Protein AF-0000000076750153 (afdb_homodimer)

pLDDT: mean 94.24, std 6.2, range [64.19, 98.88]

Secondary structure (DSSP, 8-state):
-HHHHHHHHHHHHHHHHHHHHHHHHHH-TTT--HHHHHHHHT--HHHHHHH-SSHHHHHHGGGGGGTTHHHHHHTT-SSHHHHHHHHHHHHHHTT-GGGT----HHHHHHHHHHHH-GGGHHHHHHHHHHHHHHHHHHHHHSTT---HHHHHHHHHHHHHHHHHHHHHHHHHHHTT--HHHHHHHHHHHHHHHHHTT-/-HHHHHHHHHHHHHHHHHHHHHHHHHH-TTT--HHHHHHHHT--HHHHHHH-SSHHHHHHGGGGGGTTHHHHHHTT-SSHHHHHHHHHHHHHHTT-GGGT----HHHHHHHHHHHH-GGGHHHHHHHHHHHHHHHHHHHHHSTT---HHHHHHHHHHHHHHHHHHHHHHHHHHHTT--HHHHHHHHHHHHHHHHHTT-

Organism: NCBI:txid927661

Solvent-accessible surface area (backbone atoms only — not comparable to full-atom values): 20744 Å² total; per-residue (Å²): 109,72,63,55,57,50,47,51,50,50,51,51,50,50,48,42,25,51,46,36,42,53,48,28,72,73,64,33,62,86,74,51,49,68,64,56,38,17,58,74,54,72,47,52,61,69,56,46,42,71,76,30,84,44,80,58,45,37,57,54,51,77,53,47,85,57,60,46,38,69,20,60,56,25,51,86,33,90,45,40,68,60,42,49,46,51,52,52,49,52,29,48,74,68,36,31,62,86,45,22,35,33,72,52,67,69,56,45,52,48,47,48,51,62,76,67,36,69,85,40,36,25,60,51,48,51,51,52,52,50,33,29,52,44,24,14,52,31,41,45,71,19,79,87,47,79,38,68,67,52,18,41,42,49,24,38,32,51,53,36,46,50,52,49,48,13,53,50,37,35,50,46,40,75,72,64,47,49,42,77,74,39,41,66,59,53,49,51,48,48,52,51,57,53,52,58,73,103,110,72,62,54,56,52,48,51,50,50,49,49,51,48,47,44,24,52,48,34,43,52,47,27,72,72,63,32,62,87,72,52,48,68,62,57,37,17,60,76,53,71,46,51,61,70,56,45,41,72,75,30,84,43,77,58,44,36,57,52,52,78,53,46,83,56,60,46,40,69,20,60,57,23,50,87,32,90,45,39,68,59,42,48,46,51,51,51,50,51,30,48,75,69,36,33,64,86,45,22,35,33,72,51,64,69,56,46,52,49,48,47,52,63,76,66,37,69,86,38,37,24,60,50,48,52,52,51,52,51,32,29,52,44,24,15,54,32,42,44,72,19,80,87,48,80,38,69,66,53,19,42,43,49,25,37,33,50,53,37,44,51,51,51,48,14,53,50,37,34,50,45,39,74,72,67,46,48,44,76,76,39,43,67,58,52,48,51,49,48,54,52,57,53,52,56,74,103

Sequence (396 aa):
MAGLRERKRQRTHDTISATAIGLFLERGFDAVSVADVADAADVSKPTLFRYFPTKEDLVLHRIGDHMGEAARVVRGSADPIGALHRHFVDGLTRRDPVTGLNDVPEVLAYHRLVFETPALAARRAAFTDEDERALAAALVAAPGNAGELAAELRAAQVLAVQRVLARDNWRQLIDGRSADDLYPDAVAAADYAFGTLRMAGLRERKRQRTHDTISATAIGLFLERGFDAVSVADVADAADVSKPTLFRYFPTKEDLVLHRIGDHMGEAARVVRGSADPIGALHRHFVDGLTRRDPVTGLNDVPEVLAYHRLVFETPALAARRAAFTDEDERALAAALVAAPGNAGELAAELRAAQVLAVQRVLARDNWRQLIDGRSADDLYPDAVAAADYAFGTLR

Structure (mmCIF, N/CA/C/O backbone):
data_AF-0000000076750153-model_v1
#
loop_
_entity.id
_entity.type
_entity.pdbx_description
1 polymer 'Transcriptional regulator'
#
loop_
_atom_site.group_PDB
_atom_site.id
_atom_site.type_symbol
_atom_site.label_atom_id
_atom_site.label_alt_id
_atom_site.label_comp_id
_atom_site.label_asym_id
_atom_site.label_entity_id
_atom_site.label_seq_id
_atom_site.pdbx_PDB_ins_code
_atom_site.Cartn_x
_atom_site.Cartn_y
_atom_site.Cartn_z
_atom_site.occupancy
_atom_site.B_iso_or_equiv
_atom_site.auth_seq_id
_atom_site.auth_comp_id
_atom_site.auth_asym_id
_atom_site.auth_atom_id
_atom_site.pdbx_PDB_model_num
ATOM 1 N N . MET A 1 1 ? 8.734 -5.781 -40.125 1 64.19 1 MET A N 1
ATOM 2 C CA . MET A 1 1 ? 10.078 -5.586 -39.594 1 64.19 1 MET A CA 1
ATOM 3 C C . MET A 1 1 ? 10.031 -5.039 -38.188 1 64.19 1 MET A C 1
ATOM 5 O O . MET A 1 1 ? 10.727 -5.539 -37.281 1 64.19 1 MET A O 1
ATOM 9 N N . ALA A 1 2 ? 9.172 -4.074 -37.844 1 67.31 2 ALA A N 1
ATOM 10 C CA . ALA A 1 2 ? 8.945 -3.484 -36.531 1 67.31 2 ALA A CA 1
ATOM 11 C C . ALA A 1 2 ? 8.445 -4.527 -35.531 1 67.31 2 ALA A C 1
ATOM 13 O O . ALA A 1 2 ? 8.906 -4.578 -34.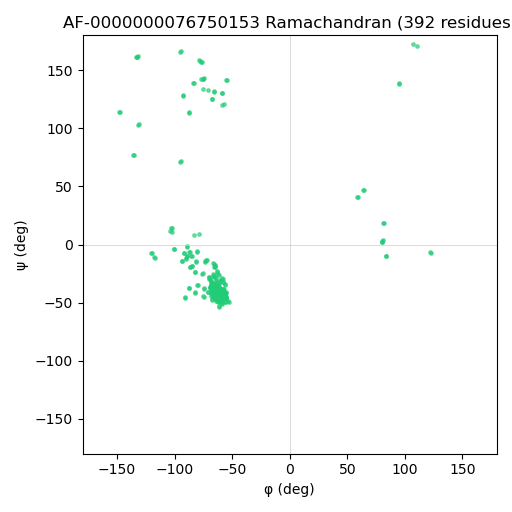406 1 67.31 2 ALA A O 1
ATOM 14 N N . GLY A 1 3 ? 7.898 -5.402 -36.156 1 83.69 3 GLY A N 1
ATOM 15 C CA . GLY A 1 3 ? 7.277 -6.445 -35.344 1 83.69 3 GLY A CA 1
ATOM 16 C C . GLY A 1 3 ? 8.273 -7.473 -34.844 1 83.69 3 GLY A C 1
ATOM 17 O O . GLY A 1 3 ? 8.18 -7.914 -33.688 1 83.69 3 GLY A O 1
ATOM 18 N N . LEU A 1 4 ? 9.227 -7.707 -35.688 1 87.31 4 LEU A N 1
ATOM 19 C CA . LEU A 1 4 ? 10.234 -8.695 -35.312 1 87.31 4 LEU A CA 1
ATOM 20 C C . LEU A 1 4 ? 11.188 -8.141 -34.25 1 87.31 4 LEU A C 1
ATOM 22 O O . LEU A 1 4 ? 11.523 -8.82 -33.281 1 87.31 4 LEU A O 1
ATOM 26 N N . ARG A 1 5 ? 11.688 -6.84 -34.438 1 85.38 5 ARG A N 1
ATOM 27 C CA . ARG A 1 5 ? 12.594 -6.207 -33.5 1 85.38 5 ARG A CA 1
ATOM 28 C C . ARG A 1 5 ? 11.961 -6.133 -32.125 1 85.38 5 ARG A C 1
ATOM 30 O O . ARG A 1 5 ? 12.625 -6.367 -31.109 1 85.38 5 ARG A O 1
ATOM 37 N N . GLU A 1 6 ? 10.688 -5.785 -32.125 1 87.69 6 GLU A N 1
ATOM 38 C CA . GLU A 1 6 ? 9.953 -5.691 -30.875 1 87.69 6 GLU A CA 1
ATOM 39 C C . GLU A 1 6 ? 9.836 -7.059 -30.203 1 87.69 6 GLU A C 1
ATOM 41 O O . GLU A 1 6 ? 9.984 -7.168 -28.984 1 87.69 6 GLU A O 1
ATOM 46 N N . ARG A 1 7 ? 9.664 -7.984 -30.969 1 88.94 7 ARG A N 1
ATOM 47 C CA . ARG A 1 7 ? 9.555 -9.344 -30.438 1 88.94 7 ARG A CA 1
ATOM 48 C C . ARG A 1 7 ? 10.891 -9.812 -29.875 1 88.94 7 ARG A C 1
ATOM 50 O O . ARG A 1 7 ? 10.93 -10.461 -28.828 1 88.94 7 ARG A O 1
ATOM 57 N N . LYS A 1 8 ? 11.883 -9.555 -30.578 1 90.25 8 LYS A N 1
ATOM 58 C CA . LYS A 1 8 ? 13.211 -9.922 -30.109 1 90.25 8 LYS A CA 1
ATOM 59 C C . LYS A 1 8 ? 13.555 -9.195 -28.812 1 90.25 8 LYS A C 1
ATOM 61 O O . LYS A 1 8 ? 14.133 -9.781 -27.906 1 90.25 8 LYS A O 1
ATOM 66 N N . ARG A 1 9 ? 13.188 -7.938 -28.766 1 90.44 9 ARG A N 1
ATOM 67 C CA . ARG A 1 9 ? 13.422 -7.148 -27.562 1 90.44 9 ARG A CA 1
ATOM 68 C C . ARG A 1 9 ? 12.664 -7.723 -26.375 1 90.44 9 ARG A C 1
ATOM 70 O O . ARG A 1 9 ? 13.211 -7.836 -25.266 1 90.44 9 ARG A O 1
ATOM 77 N N . GLN A 1 10 ? 11.5 -8.07 -26.656 1 90.81 10 GLN A N 1
ATOM 78 C CA . GLN A 1 10 ? 10.672 -8.648 -25.594 1 90.81 10 GLN A CA 1
ATOM 79 C C . GLN A 1 10 ? 11.25 -9.984 -25.125 1 90.81 10 GLN A C 1
ATOM 81 O O . GLN A 1 10 ? 11.25 -10.266 -23.922 1 90.81 10 GLN A O 1
ATOM 86 N N . ARG A 1 11 ? 11.703 -10.727 -26.016 1 92.31 11 ARG A N 1
ATOM 87 C CA . ARG A 1 11 ? 12.289 -12.008 -25.656 1 92.31 11 ARG A CA 1
ATOM 88 C C . ARG A 1 11 ? 13.539 -11.82 -24.797 1 92.31 11 ARG A C 1
ATOM 90 O O . ARG A 1 11 ? 13.742 -12.539 -23.828 1 92.31 11 ARG A O 1
ATOM 97 N N . THR A 1 12 ? 14.32 -10.891 -25.219 1 93.44 12 THR A N 1
ATOM 98 C CA . THR A 1 12 ? 15.516 -10.594 -24.438 1 93.44 12 THR A CA 1
ATOM 99 C C . THR A 1 12 ? 15.141 -10.117 -23.031 1 93.44 12 THR A C 1
ATOM 101 O O . THR A 1 12 ? 15.734 -10.555 -22.047 1 93.44 12 THR A O 1
ATOM 104 N N . HIS A 1 13 ? 14.188 -9.281 -22.984 1 95.06 13 HIS A N 1
ATOM 105 C CA . HIS A 1 13 ? 13.68 -8.781 -21.703 1 95.06 13 HIS A CA 1
ATOM 106 C C . HIS A 1 13 ? 13.25 -9.93 -20.797 1 95.06 13 HIS A C 1
ATOM 108 O O . HIS A 1 13 ? 13.664 -10 -19.641 1 95.06 13 HIS A O 1
ATOM 114 N N . ASP A 1 14 ? 12.555 -10.797 -21.344 1 94.56 14 ASP A N 1
ATOM 115 C CA . ASP A 1 14 ? 12.023 -11.922 -20.578 1 94.56 14 ASP A CA 1
ATOM 116 C C . ASP A 1 14 ? 13.141 -12.859 -20.141 1 94.56 14 ASP A C 1
ATOM 118 O O . ASP A 1 14 ? 13.117 -13.367 -19.016 1 94.56 14 ASP A O 1
ATOM 122 N N . THR A 1 15 ? 14.008 -13.055 -21.016 1 95.56 15 THR A N 1
ATOM 123 C CA . THR A 1 15 ? 15.109 -13.961 -20.703 1 95.56 15 THR A CA 1
ATOM 124 C C . THR A 1 15 ? 15.969 -13.406 -19.578 1 95.56 15 THR A C 1
ATOM 126 O O . THR A 1 15 ? 16.344 -14.141 -18.656 1 95.56 15 THR A O 1
ATOM 129 N N . ILE A 1 16 ? 16.25 -12.148 -19.625 1 97.19 16 ILE A N 1
ATOM 130 C CA . ILE A 1 16 ? 17.047 -11.516 -18.578 1 97.19 16 ILE A CA 1
ATOM 131 C C . ILE A 1 16 ? 16.312 -11.609 -17.25 1 97.19 16 ILE A C 1
ATOM 133 O O . ILE A 1 16 ? 16.906 -12.008 -16.234 1 97.19 16 ILE A O 1
ATOM 137 N N . SER A 1 17 ? 15.086 -11.289 -17.266 1 97.38 17 SER A N 1
ATOM 138 C CA . SER A 1 17 ? 14.273 -11.336 -16.062 1 97.38 17 SER A CA 1
ATOM 139 C C . SER A 1 17 ? 14.203 -12.75 -15.492 1 97.38 17 SER A C 1
ATOM 141 O O . SER A 1 17 ? 14.406 -12.953 -14.297 1 97.38 17 SER A O 1
ATOM 143 N N . ALA A 1 18 ? 13.977 -13.695 -16.359 1 96.69 18 ALA A N 1
ATOM 144 C CA . ALA A 1 18 ? 13.883 -15.086 -15.914 1 96.69 18 ALA A CA 1
ATOM 145 C C . ALA A 1 18 ? 15.195 -15.555 -15.297 1 96.69 18 ALA A C 1
ATOM 147 O O . ALA A 1 18 ? 15.203 -16.25 -14.273 1 96.69 18 ALA A O 1
ATOM 148 N N . THR A 1 19 ? 16.234 -15.203 -15.922 1 97.94 19 THR A N 1
ATOM 149 C CA . THR A 1 19 ? 17.547 -15.539 -15.406 1 97.94 19 THR A CA 1
ATOM 150 C C . THR A 1 19 ? 17.781 -14.922 -14.031 1 97.94 19 THR A C 1
ATOM 152 O O . THR A 1 19 ? 18.219 -15.594 -13.109 1 97.94 19 THR A O 1
ATOM 155 N N . ALA A 1 20 ? 17.469 -13.68 -13.922 1 98.31 20 ALA A N 1
ATOM 156 C CA . ALA A 1 20 ? 17.625 -12.961 -12.656 1 98.31 20 ALA A CA 1
ATOM 157 C C . ALA A 1 20 ? 16.797 -13.617 -11.555 1 98.31 20 ALA A C 1
ATOM 159 O O . ALA A 1 20 ? 17.297 -13.883 -10.461 1 98.31 20 ALA A O 1
ATOM 160 N N . ILE A 1 21 ? 15.57 -13.883 -11.82 1 97.75 21 ILE A N 1
ATOM 161 C CA . ILE A 1 21 ? 14.656 -14.469 -10.844 1 97.75 21 ILE A CA 1
ATOM 162 C C . ILE A 1 21 ? 15.18 -15.828 -10.391 1 97.75 21 ILE A C 1
ATOM 164 O O . ILE A 1 21 ? 15.148 -16.156 -9.203 1 97.75 21 ILE A O 1
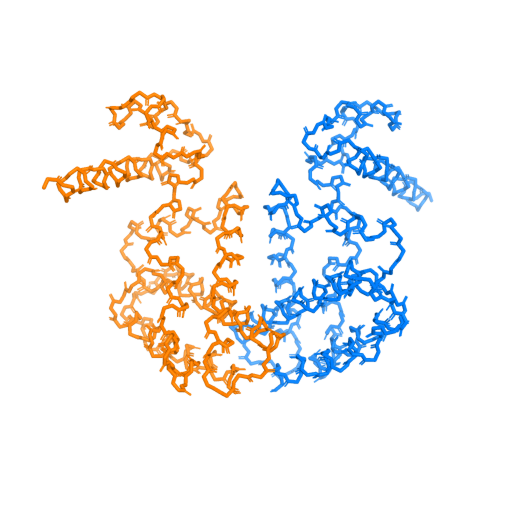ATOM 168 N N . GLY A 1 22 ? 15.672 -16.562 -11.344 1 98 22 GLY A N 1
ATOM 169 C CA . GLY A 1 22 ? 16.297 -17.828 -10.977 1 98 22 GLY A CA 1
ATOM 170 C C . GLY A 1 22 ? 17.422 -17.672 -9.977 1 98 22 GLY A C 1
ATOM 171 O O . GLY A 1 22 ? 17.5 -18.391 -8.984 1 98 22 GLY A O 1
ATOM 172 N N . LEU A 1 23 ? 18.297 -16.734 -10.18 1 98.31 23 LEU A N 1
ATOM 173 C CA . LEU A 1 23 ? 19.406 -16.453 -9.281 1 98.31 23 LEU A CA 1
ATOM 174 C C . LEU A 1 23 ? 18.906 -15.977 -7.926 1 98.31 23 LEU A C 1
ATOM 176 O O . LEU A 1 23 ? 19.406 -16.422 -6.887 1 98.31 23 LEU A O 1
ATOM 180 N N . PHE A 1 24 ? 17.938 -15.094 -7.957 1 98.12 24 PHE A N 1
ATOM 181 C CA . PHE A 1 24 ? 17.375 -14.562 -6.719 1 98.12 24 PHE A CA 1
ATOM 182 C C . PHE A 1 24 ? 16.75 -15.68 -5.887 1 98.12 24 PHE A C 1
ATOM 184 O O . PHE A 1 24 ? 16.875 -15.688 -4.66 1 98.12 24 PHE A O 1
ATOM 191 N N . LEU A 1 25 ? 16.094 -16.547 -6.547 1 97.44 25 LEU A N 1
ATOM 192 C CA . LEU A 1 25 ? 15.445 -17.656 -5.84 1 97.44 25 LEU A CA 1
ATOM 193 C C . LEU A 1 25 ? 16.484 -18.609 -5.254 1 97.44 25 LEU A C 1
ATOM 195 O O . LEU A 1 25 ? 16.281 -19.156 -4.172 1 97.44 25 LEU A O 1
ATOM 199 N N . GLU A 1 26 ? 17.578 -18.719 -5.914 1 97 26 GLU A N 1
ATOM 200 C CA . GLU A 1 26 ? 18.625 -19.656 -5.504 1 97 26 GLU A CA 1
ATOM 201 C C . GLU A 1 26 ? 19.484 -19.062 -4.398 1 97 26 GLU A C 1
ATOM 203 O O . GLU A 1 26 ? 19.781 -19.734 -3.404 1 97 26 GLU A O 1
ATOM 208 N N . ARG A 1 27 ? 19.812 -17.797 -4.535 1 97.44 27 ARG A N 1
ATOM 209 C CA . ARG A 1 27 ? 20.875 -17.25 -3.689 1 97.44 27 ARG A CA 1
ATOM 210 C C . ARG A 1 27 ? 20.344 -16.156 -2.783 1 97.44 27 ARG A C 1
ATOM 212 O O . ARG A 1 27 ? 21.016 -15.734 -1.837 1 97.44 27 ARG A O 1
ATOM 219 N N . GLY A 1 28 ? 19.156 -15.75 -3.064 1 96.81 28 GLY A N 1
ATOM 220 C CA . GLY A 1 28 ? 18.609 -14.617 -2.334 1 96.81 28 GLY A CA 1
ATOM 221 C C . GLY A 1 28 ? 18.812 -13.297 -3.051 1 96.81 28 GLY A C 1
ATOM 222 O O . GLY A 1 28 ? 19.859 -13.07 -3.668 1 96.81 28 GLY A O 1
ATOM 223 N N . PHE A 1 29 ? 17.891 -12.461 -3.061 1 97.38 29 PHE A N 1
ATOM 224 C CA . PHE A 1 29 ? 17.875 -11.195 -3.775 1 97.38 29 PHE A CA 1
ATOM 225 C C . PHE A 1 29 ? 19.078 -10.336 -3.389 1 97.38 29 PHE A C 1
ATOM 227 O O . PHE A 1 29 ? 19.781 -9.82 -4.258 1 97.38 29 PHE A O 1
ATOM 234 N N . ASP A 1 30 ? 19.328 -10.25 -2.084 1 95.31 30 ASP A N 1
ATOM 235 C CA . ASP A 1 30 ? 20.375 -9.359 -1.584 1 95.31 30 ASP A CA 1
ATOM 236 C C . ASP A 1 30 ? 21.766 -9.883 -1.946 1 95.31 30 ASP A C 1
ATOM 238 O O . ASP A 1 30 ? 22.703 -9.102 -2.152 1 95.31 30 ASP A O 1
ATOM 242 N N . ALA A 1 31 ? 21.906 -11.102 -2.092 1 96.94 31 ALA A N 1
ATOM 243 C CA . ALA A 1 31 ? 23.203 -11.727 -2.328 1 96.94 31 ALA A CA 1
ATOM 244 C C . ALA A 1 31 ? 23.594 -11.656 -3.801 1 96.94 31 ALA A C 1
ATOM 246 O O . ALA A 1 31 ? 24.766 -11.805 -4.152 1 96.94 31 ALA A O 1
ATOM 247 N N . VAL A 1 32 ? 22.641 -11.531 -4.633 1 98.12 32 VAL A N 1
ATOM 248 C CA . VAL A 1 32 ? 22.875 -11.523 -6.07 1 98.12 32 VAL A CA 1
ATOM 249 C C . VAL A 1 32 ? 23.047 -10.086 -6.559 1 98.12 32 VAL A C 1
ATOM 251 O O . VAL A 1 32 ? 22.234 -9.219 -6.258 1 98.12 32 VAL A O 1
ATOM 254 N N . SER A 1 33 ? 24.109 -9.812 -7.266 1 97.5 33 SER A N 1
ATOM 255 C CA . SER A 1 33 ? 24.344 -8.484 -7.812 1 97.5 33 SER A CA 1
ATOM 256 C C . SER A 1 33 ? 23.844 -8.383 -9.25 1 97.5 33 SER A C 1
ATOM 258 O O . SER A 1 33 ? 23.562 -9.398 -9.883 1 97.5 33 SER A O 1
ATOM 260 N N . VAL A 1 34 ? 23.766 -7.133 -9.719 1 97.12 34 VAL A N 1
ATOM 261 C CA . VAL A 1 34 ? 23.406 -6.895 -11.109 1 97.12 34 VAL A CA 1
ATOM 262 C C . VAL A 1 34 ? 24.484 -7.461 -12.023 1 97.12 34 VAL A C 1
ATOM 264 O O . VAL A 1 34 ? 24.188 -7.945 -13.125 1 97.12 34 VAL A O 1
ATOM 267 N N . ALA A 1 35 ? 25.688 -7.402 -11.578 1 97.56 35 ALA A N 1
ATOM 268 C CA . ALA A 1 35 ? 26.797 -7.977 -12.344 1 97.56 35 ALA A CA 1
ATOM 269 C C . ALA A 1 35 ? 26.625 -9.484 -12.492 1 97.56 35 ALA A C 1
ATOM 271 O O . ALA A 1 35 ? 26.828 -10.039 -13.578 1 97.56 35 ALA A O 1
ATOM 272 N N . ASP A 1 36 ? 26.25 -10.18 -11.43 1 98.25 36 ASP A N 1
ATOM 273 C CA . ASP A 1 36 ? 25.969 -11.609 -11.469 1 98.25 36 ASP A CA 1
ATOM 274 C C . ASP A 1 36 ? 24.891 -11.93 -12.516 1 98.25 36 ASP A C 1
ATOM 276 O O . ASP A 1 36 ? 25.031 -12.891 -13.273 1 98.25 36 ASP A O 1
ATOM 280 N N . VAL A 1 37 ? 23.859 -11.094 -12.531 1 98.5 37 VAL A N 1
ATOM 281 C CA . VAL A 1 37 ? 22.75 -11.32 -13.445 1 98.5 37 VAL A CA 1
ATOM 282 C C . VAL A 1 37 ? 23.203 -11.109 -14.883 1 98.5 37 VAL A C 1
ATOM 284 O O . VAL A 1 37 ? 22.891 -11.914 -15.766 1 98.5 37 VAL A O 1
ATOM 287 N N . ALA A 1 38 ? 23.906 -10 -15.102 1 98.25 38 ALA A N 1
ATOM 288 C CA . ALA A 1 38 ? 24.406 -9.703 -16.438 1 98.25 38 ALA A CA 1
ATOM 289 C C . ALA A 1 38 ? 25.25 -10.859 -16.969 1 98.25 38 ALA A C 1
ATOM 291 O O . ALA A 1 38 ? 25.078 -11.297 -18.109 1 98.25 38 ALA A O 1
ATOM 292 N N . ASP A 1 39 ? 26.109 -11.352 -16.141 1 98.31 39 ASP A N 1
ATOM 293 C CA . ASP A 1 39 ? 26.984 -12.469 -16.516 1 98.31 39 ASP A CA 1
ATOM 294 C C . ASP A 1 39 ? 26.172 -13.719 -16.844 1 98.31 39 ASP A C 1
ATOM 296 O O . ASP A 1 39 ? 26.375 -14.352 -17.875 1 98.31 39 ASP A O 1
ATOM 300 N N . ALA A 1 40 ? 25.25 -14.047 -16.047 1 98.06 40 ALA A N 1
ATOM 301 C CA . ALA A 1 40 ? 24.438 -15.258 -16.203 1 98.06 40 ALA A CA 1
ATOM 302 C C . ALA A 1 40 ? 23.562 -15.164 -17.453 1 98.06 40 ALA A C 1
ATOM 304 O O . ALA A 1 40 ? 23.281 -16.172 -18.094 1 98.06 40 ALA A O 1
ATOM 305 N N . ALA A 1 41 ? 23.109 -13.961 -17.734 1 97.75 41 ALA A N 1
ATOM 306 C CA . ALA A 1 41 ? 22.234 -13.734 -18.875 1 97.75 41 ALA A CA 1
ATOM 307 C C . ALA A 1 41 ? 23.031 -13.5 -20.141 1 97.75 41 ALA A C 1
ATOM 309 O O . ALA A 1 41 ? 22.453 -13.359 -21.234 1 97.75 41 ALA A O 1
ATOM 310 N N . ASP A 1 42 ? 24.281 -13.406 -20.031 1 97.38 42 ASP A N 1
ATOM 311 C CA . ASP A 1 42 ? 25.188 -13.211 -21.156 1 97.38 42 ASP A CA 1
ATOM 312 C C . ASP A 1 42 ? 24.938 -11.875 -21.844 1 97.38 42 ASP A C 1
ATOM 314 O O . ASP A 1 42 ? 24.766 -11.828 -23.062 1 97.38 42 ASP A O 1
ATOM 318 N N . VAL A 1 43 ? 24.828 -10.852 -21.078 1 97.5 43 VAL A N 1
ATOM 319 C CA . VAL A 1 43 ? 24.734 -9.484 -21.562 1 97.5 43 VAL A CA 1
ATOM 320 C C . VAL A 1 43 ? 25.688 -8.594 -20.781 1 97.5 43 VAL A C 1
ATOM 322 O O . VAL A 1 43 ? 26.172 -8.977 -19.703 1 97.5 43 VAL A O 1
ATOM 325 N N . SER A 1 44 ? 25.984 -7.434 -21.359 1 97.25 44 SER A N 1
ATOM 326 C CA . SER A 1 44 ? 26.781 -6.457 -20.609 1 97.25 44 SER A CA 1
ATOM 327 C C . SER A 1 44 ? 25.938 -5.746 -19.562 1 97.25 44 SER A C 1
ATOM 329 O O . SER A 1 44 ? 24.719 -5.727 -19.656 1 97.25 44 SER A O 1
ATOM 331 N N . LYS A 1 45 ? 26.609 -5.211 -18.547 1 96.06 45 LYS A N 1
ATOM 332 C CA . LYS A 1 45 ? 25.906 -4.438 -17.516 1 96.06 45 LYS A CA 1
ATOM 333 C C . LYS A 1 45 ? 25.156 -3.258 -18.141 1 96.06 45 LYS A C 1
ATOM 335 O O . LYS A 1 45 ? 23.984 -3.041 -17.828 1 96.06 45 LYS A O 1
ATOM 340 N N . PRO A 1 46 ? 25.734 -2.537 -19.109 1 96.25 46 PRO A N 1
ATOM 341 C CA . PRO A 1 46 ? 25 -1.442 -19.75 1 96.25 46 PRO A CA 1
ATOM 342 C C . PRO A 1 46 ? 23.75 -1.923 -20.5 1 96.25 46 PRO A C 1
ATOM 344 O O . PRO A 1 46 ? 22.703 -1.27 -20.453 1 96.25 46 PRO A O 1
ATOM 347 N N . THR A 1 47 ? 23.875 -2.996 -21.094 1 95.81 47 THR A N 1
ATOM 348 C CA . THR A 1 47 ? 22.719 -3.574 -21.766 1 95.81 47 THR A CA 1
ATOM 349 C C . THR A 1 47 ? 21.625 -3.922 -20.781 1 95.81 47 THR A C 1
ATOM 351 O O . THR A 1 47 ? 20.453 -3.619 -21.016 1 95.81 47 THR A O 1
ATOM 354 N N . LEU A 1 48 ? 22.016 -4.59 -19.656 1 97.44 48 LEU A N 1
ATOM 355 C CA . LEU A 1 48 ? 21.031 -4.949 -18.625 1 97.44 48 LEU A CA 1
ATOM 356 C C . LEU A 1 48 ? 20.281 -3.715 -18.156 1 97.44 48 LEU A C 1
ATOM 358 O O . LEU A 1 48 ? 19.047 -3.736 -18.062 1 97.44 48 LEU A O 1
ATOM 362 N N . PHE A 1 49 ? 20.938 -2.639 -17.969 1 96.06 49 PHE A N 1
ATOM 363 C CA . PHE A 1 49 ? 20.328 -1.436 -17.422 1 96.06 49 PHE A CA 1
ATOM 364 C C . PHE A 1 49 ? 19.469 -0.737 -18.469 1 96.06 49 PHE A C 1
ATOM 366 O O . PHE A 1 49 ? 18.547 0.012 -18.125 1 96.06 49 PHE A O 1
ATOM 373 N N . ARG A 1 50 ? 19.812 -0.99 -19.734 1 95.69 50 ARG A N 1
ATOM 374 C CA . ARG A 1 50 ? 18.938 -0.495 -20.781 1 95.69 50 ARG A CA 1
ATOM 375 C C . ARG A 1 50 ? 17.562 -1.138 -20.688 1 95.69 50 ARG A C 1
ATOM 377 O O . ARG 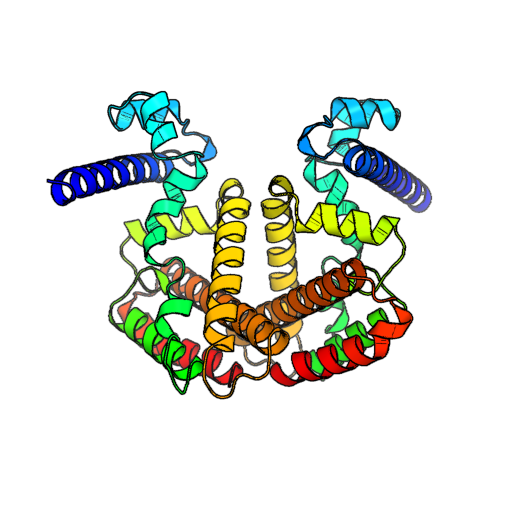A 1 50 ? 16.547 -0.484 -20.953 1 95.69 50 ARG A O 1
ATOM 384 N N . TYR A 1 51 ? 17.531 -2.406 -20.297 1 95.94 51 TYR A N 1
ATOM 385 C CA . TYR A 1 51 ? 16.266 -3.135 -20.188 1 95.94 51 TYR A CA 1
ATOM 386 C C . TYR A 1 51 ? 15.641 -2.936 -18.812 1 95.94 51 TYR A C 1
ATOM 388 O O . TYR A 1 51 ? 14.414 -2.838 -18.688 1 95.94 51 TYR A O 1
ATOM 396 N N . PHE A 1 52 ? 16.5 -2.885 -17.812 1 97.19 52 PHE A N 1
ATOM 397 C CA . PHE A 1 52 ? 16.047 -2.826 -16.438 1 97.19 52 PHE A CA 1
ATOM 398 C C . PHE A 1 52 ? 16.75 -1.714 -15.68 1 97.19 52 PHE A C 1
ATOM 400 O O . PHE A 1 52 ? 17.828 -1.93 -15.109 1 97.19 52 PHE A O 1
ATOM 407 N N . PRO A 1 53 ? 16.031 -0.652 -15.492 1 94.06 53 PRO A N 1
ATOM 408 C CA . PRO A 1 53 ? 16.672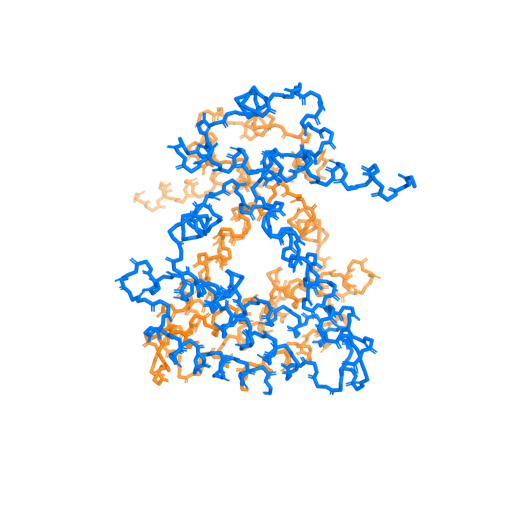 0.5 -14.844 1 94.06 53 PRO A CA 1
ATOM 409 C C . PRO A 1 53 ? 17.094 0.214 -13.406 1 94.06 53 PRO A C 1
ATOM 411 O O . PRO A 1 53 ? 18.031 0.835 -12.898 1 94.06 53 PRO A O 1
ATOM 414 N N . THR A 1 54 ? 16.344 -0.712 -12.773 1 93.44 54 THR A N 1
ATOM 415 C CA . THR A 1 54 ? 16.719 -1.06 -11.406 1 93.44 54 THR A CA 1
ATOM 416 C C . THR A 1 54 ? 16.766 -2.574 -11.227 1 93.44 54 THR A C 1
ATOM 418 O O . THR A 1 54 ? 16.203 -3.318 -12.031 1 93.44 54 THR A O 1
ATOM 421 N N . LYS A 1 55 ? 17.438 -3.027 -10.156 1 95.44 55 LYS A N 1
ATOM 422 C CA . LYS A 1 55 ? 17.5 -4.441 -9.812 1 95.44 55 LYS A CA 1
ATOM 423 C C . LYS A 1 55 ? 16.109 -4.996 -9.508 1 95.44 55 LYS A C 1
ATOM 425 O O . LYS A 1 55 ? 15.797 -6.133 -9.867 1 95.44 55 LYS A O 1
ATOM 430 N N . GLU A 1 56 ? 15.211 -4.195 -8.867 1 95.19 56 GLU A N 1
ATOM 431 C CA . GLU A 1 56 ? 13.852 -4.578 -8.516 1 95.19 56 GLU A CA 1
ATOM 432 C C . GLU A 1 56 ? 13.008 -4.852 -9.758 1 95.19 56 GLU A C 1
ATOM 434 O O . GLU A 1 56 ? 12.133 -5.719 -9.742 1 95.19 56 GLU A O 1
ATOM 439 N N . ASP A 1 57 ? 13.328 -4.145 -10.789 1 95.5 57 ASP A N 1
ATOM 440 C CA . ASP A 1 57 ? 12.586 -4.309 -12.039 1 95.5 57 ASP A CA 1
ATOM 441 C C . ASP A 1 57 ? 12.805 -5.695 -12.633 1 95.5 57 ASP A C 1
ATOM 443 O O . ASP A 1 57 ? 11.93 -6.227 -13.328 1 95.5 57 ASP A O 1
ATOM 447 N N . LEU A 1 58 ? 13.961 -6.281 -12.336 1 96.88 58 LEU A N 1
ATOM 448 C CA . LEU A 1 58 ? 14.258 -7.629 -12.797 1 96.88 58 LEU A CA 1
ATOM 449 C C . LEU A 1 58 ? 13.242 -8.633 -12.266 1 96.88 58 LEU A C 1
ATOM 451 O O . LEU A 1 58 ? 12.898 -9.594 -12.953 1 96.88 58 LEU A O 1
ATOM 455 N N . VAL A 1 59 ? 12.703 -8.352 -11.094 1 96.75 59 VAL A N 1
ATOM 456 C CA . VAL A 1 59 ? 11.758 -9.258 -10.438 1 96.75 59 VAL A CA 1
ATOM 457 C C . VAL A 1 59 ? 10.336 -8.898 -10.852 1 96.75 59 VAL A C 1
ATOM 459 O O . VAL A 1 59 ? 9.57 -9.758 -11.297 1 96.75 59 VAL A O 1
ATOM 462 N N . LEU A 1 60 ? 10.031 -7.617 -10.828 1 94.88 60 LEU A N 1
ATOM 463 C CA . LEU A 1 60 ? 8.641 -7.191 -10.898 1 94.88 60 LEU A CA 1
ATOM 464 C C . LEU A 1 60 ? 8.18 -7.094 -12.352 1 94.88 60 LEU A C 1
ATOM 466 O O . LEU A 1 60 ? 6.977 -7.004 -12.617 1 94.88 60 LEU A O 1
ATOM 470 N N . HIS A 1 61 ? 9.133 -7.195 -13.266 1 91.31 61 HIS A N 1
ATOM 471 C CA . HIS A 1 61 ? 8.773 -7.25 -14.68 1 91.31 61 HIS A CA 1
ATOM 472 C C . HIS A 1 61 ? 7.816 -8.398 -14.961 1 91.31 61 HIS A C 1
ATOM 474 O O . HIS A 1 61 ? 6.934 -8.281 -15.812 1 91.31 61 HIS A O 1
ATOM 480 N N . ARG A 1 62 ? 8.016 -9.445 -14.219 1 90 62 ARG A N 1
ATOM 481 C CA . ARG A 1 62 ? 7.258 -10.672 -14.469 1 90 62 ARG A CA 1
ATOM 482 C C . ARG A 1 62 ? 5.766 -10.445 -14.25 1 90 62 ARG A C 1
ATOM 484 O O . ARG A 1 62 ? 4.934 -11.18 -14.781 1 90 62 ARG A O 1
ATOM 491 N N . ILE A 1 63 ? 5.426 -9.43 -13.461 1 88.56 63 ILE A N 1
ATOM 492 C CA . ILE A 1 63 ? 4.008 -9.18 -13.203 1 88.56 63 ILE A CA 1
ATOM 493 C C . ILE A 1 63 ? 3.533 -7.996 -14.047 1 88.56 63 ILE A C 1
ATOM 495 O O . ILE A 1 63 ? 2.432 -7.484 -13.836 1 88.56 63 ILE A O 1
ATOM 499 N N . GLY A 1 64 ? 4.328 -7.574 -14.953 1 84.25 64 GLY A N 1
ATOM 500 C CA . GLY A 1 64 ? 4.055 -6.414 -15.781 1 84.25 64 GLY A CA 1
ATOM 501 C C . GLY A 1 64 ? 2.787 -6.555 -16.609 1 84.25 64 GLY A C 1
ATOM 502 O O . GLY A 1 64 ? 2.07 -5.578 -16.828 1 84.25 64 GLY A O 1
ATOM 503 N N . ASP A 1 65 ? 2.531 -7.762 -16.984 1 83.75 65 ASP A N 1
ATOM 504 C CA . ASP A 1 65 ? 1.345 -7.992 -17.797 1 83.75 65 ASP A CA 1
ATOM 505 C C . ASP A 1 65 ? 0.069 -7.703 -17.016 1 83.75 65 ASP A C 1
ATOM 507 O O . ASP A 1 65 ? -1.001 -7.52 -17.594 1 83.75 65 ASP A O 1
ATOM 511 N N . HIS A 1 66 ? 0.153 -7.633 -15.734 1 89.69 66 HIS A N 1
ATOM 512 C CA . HIS A 1 66 ? -1.022 -7.387 -14.906 1 89.69 66 HIS A CA 1
ATOM 513 C C . HIS A 1 66 ? -1.093 -5.93 -14.469 1 89.69 66 HIS A C 1
ATOM 515 O O . HIS A 1 66 ? -2.074 -5.512 -13.844 1 89.69 66 HIS A O 1
ATOM 521 N N . MET A 1 67 ? -0.109 -5.254 -14.828 1 89.56 67 MET A N 1
ATOM 522 C CA . MET A 1 67 ? -0.152 -3.822 -14.547 1 89.56 67 MET A CA 1
ATOM 523 C C . MET A 1 67 ? -1.229 -3.139 -15.383 1 89.56 67 MET A C 1
ATOM 525 O O . MET A 1 67 ? -1.288 -3.324 -16.609 1 89.56 67 MET A O 1
ATOM 529 N N . GLY A 1 68 ? -2.104 -2.445 -14.719 1 93.88 68 GLY A N 1
ATOM 530 C CA . GLY A 1 68 ? -3.193 -1.756 -15.391 1 93.88 68 GLY A CA 1
ATOM 531 C C . GLY A 1 68 ? -4.348 -2.672 -15.75 1 93.88 68 GLY A C 1
ATOM 532 O O . GLY A 1 68 ? -5.316 -2.242 -16.391 1 93.88 68 GLY A O 1
ATOM 533 N N . GLU A 1 69 ? -4.234 -3.875 -15.391 1 95.81 69 GLU A N 1
ATOM 534 C CA . GLU A 1 69 ? -5.23 -4.871 -15.781 1 95.81 69 GLU A CA 1
ATOM 535 C C . GLU A 1 69 ? -6.609 -4.512 -15.234 1 95.81 69 GLU A C 1
ATOM 537 O O . GLU A 1 69 ? -7.605 -4.59 -15.953 1 95.81 69 GLU A O 1
ATOM 542 N N . ALA A 1 70 ? -6.719 -4.141 -13.992 1 97 70 ALA A N 1
ATOM 543 C CA . ALA A 1 70 ? -8 -3.779 -13.398 1 97 70 ALA A CA 1
ATOM 544 C C . ALA A 1 70 ? -8.68 -2.662 -14.188 1 97 70 ALA A C 1
ATOM 546 O O . ALA A 1 70 ? -9.891 -2.703 -14.422 1 97 70 ALA A O 1
ATOM 547 N N . ALA A 1 71 ? -7.859 -1.711 -14.578 1 96.69 71 ALA A N 1
ATOM 548 C CA . ALA A 1 71 ? -8.383 -0.606 -15.375 1 96.69 71 ALA A CA 1
ATOM 549 C C . ALA A 1 71 ? -8.938 -1.104 -16.703 1 96.69 71 ALA A C 1
ATOM 551 O O . ALA A 1 71 ? -10.016 -0.687 -17.141 1 96.69 71 ALA A O 1
ATOM 552 N N . ARG A 1 72 ? -8.219 -1.992 -17.328 1 96.25 72 ARG A N 1
ATOM 553 C CA . ARG A 1 72 ? -8.664 -2.541 -18.609 1 96.25 72 ARG A CA 1
ATOM 554 C C . ARG A 1 72 ? -9.961 -3.32 -18.453 1 96.25 72 ARG A C 1
ATOM 556 O O . ARG A 1 72 ? -10.844 -3.248 -19.297 1 96.25 72 ARG A O 1
ATOM 563 N N . VAL A 1 73 ? -10.109 -4.008 -17.391 1 96.5 73 VAL A N 1
ATOM 564 C CA . VAL A 1 73 ? -11.266 -4.863 -17.141 1 96.5 73 VAL A CA 1
ATOM 565 C C . VAL A 1 73 ? -12.523 -4.008 -16.984 1 96.5 73 VAL A C 1
ATOM 567 O O . VAL A 1 73 ? -13.602 -4.402 -17.422 1 96.5 73 VAL A O 1
ATOM 570 N N . VAL A 1 74 ? -12.398 -2.824 -16.375 1 95.25 74 VAL A N 1
ATOM 571 C CA . VAL A 1 74 ? -13.609 -2.074 -16.062 1 95.25 74 VAL A CA 1
ATOM 572 C C . VAL A 1 74 ? -13.977 -1.16 -17.219 1 95.25 74 VAL A C 1
ATOM 574 O O . VAL A 1 74 ? -15.062 -0.577 -17.25 1 95.25 74 VAL A O 1
ATOM 577 N N . ARG A 1 75 ? -13 -1.076 -18.125 1 90.25 75 ARG A N 1
ATOM 578 C CA . ARG A 1 75 ? -13.258 -0.178 -19.234 1 90.25 75 ARG A CA 1
ATOM 579 C C . ARG A 1 75 ? -14.523 -0.59 -19.984 1 90.25 75 ARG A C 1
ATOM 581 O O . ARG A 1 75 ? -14.641 -1.732 -20.438 1 90.25 75 ARG A O 1
ATOM 588 N N . GLY A 1 76 ? -15.492 0.341 -20.016 1 84.31 76 GLY A N 1
ATOM 589 C CA . GLY A 1 76 ? -16.703 0.122 -20.781 1 84.31 76 GLY A CA 1
ATOM 590 C C . GLY A 1 76 ? -17.719 -0.751 -20.062 1 84.31 76 GLY A C 1
ATOM 591 O O . GLY A 1 76 ? -18.766 -1.086 -20.625 1 84.31 76 GLY A O 1
ATOM 592 N N . SER A 1 77 ? -17.422 -1.116 -18.875 1 90.19 77 SER A N 1
ATOM 593 C CA . SER A 1 77 ? -18.344 -1.97 -18.125 1 90.19 77 SER A CA 1
ATOM 594 C C . SER A 1 77 ? -19.422 -1.147 -17.453 1 90.19 77 SER A C 1
ATOM 596 O O . SER A 1 77 ? -19.156 -0.074 -16.906 1 90.19 77 SER A O 1
ATOM 598 N N . ALA A 1 78 ? -20.609 -1.63 -17.484 1 89.12 78 ALA A N 1
ATOM 599 C CA . ALA A 1 78 ? -21.719 -1.013 -16.781 1 89.12 78 ALA A CA 1
ATOM 600 C C . ALA A 1 78 ? -21.719 -1.403 -15.297 1 89.12 78 ALA A C 1
ATOM 602 O O . ALA A 1 78 ? -22.406 -0.781 -14.484 1 89.12 78 ALA A O 1
ATOM 603 N N . ASP A 1 79 ? -20.984 -2.377 -14.977 1 92.5 79 ASP A N 1
ATOM 604 C CA . ASP A 1 79 ? -20.828 -2.889 -13.617 1 92.5 79 ASP A CA 1
ATOM 605 C C . ASP A 1 79 ? -19.359 -3.178 -13.312 1 92.5 79 ASP A C 1
ATOM 607 O O . ASP A 1 79 ? -18.938 -4.336 -13.281 1 92.5 79 ASP A O 1
ATOM 611 N N . PRO A 1 80 ? -18.656 -2.143 -13.07 1 94 80 PRO A N 1
ATOM 612 C CA . PRO A 1 80 ? -17.203 -2.289 -12.922 1 94 80 PRO A CA 1
ATOM 613 C C . PRO A 1 80 ? -16.812 -3.281 -11.828 1 94 80 PRO A C 1
ATOM 615 O O . PRO A 1 80 ? -15.945 -4.133 -12.039 1 94 80 PRO A O 1
ATOM 618 N N . ILE A 1 81 ? -17.422 -3.229 -10.695 1 94.62 81 ILE A N 1
ATOM 619 C CA . ILE A 1 81 ? -17.078 -4.121 -9.594 1 94.62 81 ILE A CA 1
ATOM 620 C C . ILE A 1 81 ? -17.438 -5.559 -9.953 1 94.62 81 ILE A C 1
ATOM 622 O O . ILE A 1 81 ? -16.672 -6.484 -9.68 1 94.62 81 ILE A O 1
ATOM 626 N N . GLY A 1 82 ? -18.609 -5.715 -10.555 1 96.38 82 GLY A N 1
ATOM 627 C CA . GLY A 1 82 ? -18.969 -7.035 -11.047 1 96.38 82 GLY A CA 1
ATOM 628 C C . GLY A 1 82 ? -18 -7.586 -12.07 1 96.38 82 GLY A C 1
ATOM 629 O O . GLY A 1 82 ? -17.656 -8.773 -12.039 1 96.38 82 GLY A O 1
ATOM 630 N N . ALA A 1 83 ? -17.547 -6.73 -12.977 1 97 83 ALA A N 1
ATOM 631 C CA . ALA A 1 83 ? -16.578 -7.137 -13.984 1 97 83 ALA A CA 1
ATOM 632 C C . ALA A 1 83 ? -15.266 -7.582 -13.336 1 97 83 ALA A C 1
ATOM 634 O O . ALA A 1 83 ? -14.688 -8.594 -13.727 1 97 83 ALA A O 1
ATOM 635 N N . LEU A 1 84 ? -14.797 -6.844 -12.375 1 97.94 84 LEU A N 1
ATOM 636 C CA . LEU A 1 84 ? -13.57 -7.18 -11.672 1 97.94 84 LEU A CA 1
ATOM 637 C C . LEU A 1 84 ? -13.727 -8.477 -10.891 1 97.94 84 LEU A C 1
ATOM 639 O O . LEU A 1 84 ? -12.805 -9.297 -10.852 1 97.94 84 LEU A O 1
ATOM 643 N N . HIS A 1 85 ? -14.875 -8.641 -10.281 1 98.44 85 HIS A N 1
ATOM 644 C CA . HIS A 1 85 ? -15.18 -9.875 -9.562 1 98.44 85 HIS A CA 1
ATOM 645 C C . HIS A 1 85 ? -15.109 -11.086 -10.484 1 98.44 85 HIS A C 1
ATOM 647 O O . HIS A 1 85 ? -14.414 -12.055 -10.195 1 98.44 85 HIS A O 1
ATOM 653 N N . ARG A 1 86 ? -15.781 -11.016 -11.594 1 98.38 86 ARG A N 1
ATOM 654 C CA . ARG A 1 86 ? -15.781 -12.102 -12.562 1 98.38 86 ARG A CA 1
ATOM 655 C C . ARG A 1 86 ? -14.367 -12.383 -13.078 1 98.38 86 ARG A C 1
ATOM 657 O O . ARG A 1 86 ? -13.969 -13.539 -13.219 1 98.38 86 ARG A O 1
ATOM 664 N N . HIS A 1 87 ? -13.664 -11.336 -13.375 1 98.25 87 HIS A N 1
ATOM 665 C CA . HIS A 1 87 ? -12.297 -11.477 -13.844 1 98.25 87 HIS A CA 1
ATOM 666 C C . HIS A 1 87 ? -11.43 -12.211 -12.828 1 98.25 87 HIS A C 1
ATOM 668 O O . HIS A 1 87 ? -10.633 -13.078 -13.188 1 98.25 87 HIS A O 1
ATOM 674 N N . PHE A 1 88 ? -11.555 -11.852 -11.562 1 98.62 88 PHE A N 1
ATOM 675 C CA . PHE A 1 88 ? -10.789 -12.492 -10.508 1 98.62 88 PHE A CA 1
ATOM 676 C C . PHE A 1 88 ? -11.148 -13.969 -10.391 1 98.62 88 PHE A C 1
ATOM 678 O O . PHE A 1 88 ? -10.266 -14.828 -10.297 1 98.62 88 PHE A O 1
ATOM 685 N N . VAL A 1 89 ? -12.453 -14.281 -10.422 1 98.81 89 VAL A N 1
ATOM 686 C CA . VAL A 1 89 ? -12.914 -15.656 -10.312 1 98.81 89 VAL A CA 1
ATOM 687 C C . VAL A 1 89 ? -12.438 -16.469 -11.516 1 98.81 89 VAL A C 1
ATOM 689 O O . VAL A 1 89 ? -12.016 -17.609 -11.367 1 98.81 89 VAL A O 1
ATOM 692 N N . ASP A 1 90 ? -12.484 -15.875 -12.672 1 98.62 90 ASP A N 1
ATOM 693 C CA . ASP A 1 90 ? -11.938 -16.531 -13.859 1 98.62 90 ASP A CA 1
ATOM 694 C C . ASP A 1 90 ? -10.453 -16.844 -13.672 1 98.62 90 ASP A C 1
ATOM 696 O O . ASP A 1 90 ? -9.977 -17.891 -14.094 1 98.62 90 ASP A O 1
ATOM 700 N N . GLY A 1 91 ? -9.742 -15.883 -13.109 1 98.31 91 GLY A N 1
ATOM 701 C CA . GLY A 1 91 ? -8.344 -16.109 -12.781 1 98.31 91 GLY A CA 1
ATOM 702 C C . GLY A 1 91 ? -8.141 -17.281 -11.836 1 98.31 91 GLY A C 1
ATOM 703 O O . GLY A 1 91 ? -7.199 -18.062 -12 1 98.31 91 GLY A O 1
ATOM 704 N N . LEU A 1 92 ? -9.008 -17.359 -10.82 1 98.81 92 LEU A N 1
ATOM 705 C CA . LEU A 1 92 ? -8.953 -18.5 -9.914 1 98.81 92 LEU A CA 1
ATOM 706 C C . LEU A 1 92 ? -9.141 -19.797 -10.672 1 98.81 92 LEU A C 1
ATOM 708 O O . LEU A 1 92 ? -8.398 -20.766 -10.453 1 98.81 92 LEU A O 1
ATOM 712 N N . THR A 1 93 ? -10.109 -19.812 -11.547 1 98.56 93 THR A N 1
ATOM 713 C CA . THR A 1 93 ? -10.422 -21 -12.336 1 98.56 93 THR A CA 1
ATOM 714 C C . THR A 1 93 ? -9.203 -21.453 -13.133 1 98.56 93 THR A C 1
ATOM 716 O O . THR A 1 93 ? -8.914 -22.641 -13.211 1 98.56 93 THR A O 1
ATOM 719 N N . ARG A 1 94 ? -8.453 -20.562 -13.641 1 98 94 ARG A N 1
ATOM 720 C CA . ARG A 1 94 ? -7.312 -20.859 -14.508 1 98 94 ARG A CA 1
ATOM 721 C C . ARG A 1 94 ? -6.035 -21.047 -13.695 1 98 94 ARG A C 1
ATOM 723 O O . ARG A 1 94 ? -4.965 -21.266 -14.258 1 98 94 ARG A O 1
ATOM 730 N N . ARG A 1 95 ? -6.188 -20.891 -12.43 1 98.38 95 ARG A N 1
ATOM 731 C CA . ARG A 1 95 ? -5.031 -20.953 -11.539 1 98.38 95 ARG A CA 1
ATOM 732 C C . ARG A 1 95 ? -3.988 -19.906 -11.914 1 98.38 95 ARG A C 1
ATOM 734 O O . ARG A 1 95 ? -2.789 -20.188 -11.914 1 98.38 95 ARG A O 1
ATOM 741 N N . ASP A 1 96 ? -4.488 -18.734 -12.242 1 97 96 ASP A N 1
ATOM 742 C CA . ASP A 1 96 ? -3.611 -17.625 -12.578 1 97 96 ASP A CA 1
ATOM 743 C C . ASP A 1 96 ? -2.779 -17.188 -11.367 1 97 96 ASP A C 1
ATOM 745 O O . ASP A 1 96 ? -3.328 -16.906 -10.305 1 97 96 ASP A O 1
ATOM 749 N N . PRO A 1 97 ? -1.499 -17.031 -11.539 1 96.12 97 PRO A N 1
ATOM 750 C CA . PRO A 1 97 ? -0.63 -16.672 -10.414 1 96.12 97 PRO A CA 1
ATOM 751 C C . PRO A 1 97 ? -1.044 -15.375 -9.734 1 96.12 97 PRO A C 1
ATOM 753 O O . PRO A 1 97 ? -0.846 -15.211 -8.531 1 96.12 97 PRO A O 1
ATOM 756 N N . VAL A 1 98 ? -1.622 -14.492 -10.453 1 94.94 98 VAL A N 1
ATOM 757 C CA . VAL A 1 98 ? -1.938 -13.172 -9.922 1 94.94 98 VAL A CA 1
ATOM 758 C C . VAL A 1 98 ? -2.973 -13.289 -8.805 1 94.94 98 VAL A C 1
ATOM 760 O O . VAL A 1 98 ? -3.088 -12.406 -7.957 1 94.94 98 VAL A O 1
ATOM 763 N N . THR A 1 99 ? -3.701 -14.398 -8.727 1 97.38 99 THR A N 1
ATOM 764 C CA . THR A 1 99 ? -4.73 -14.594 -7.711 1 97.38 99 THR A CA 1
ATOM 765 C C . THR A 1 99 ? -4.141 -15.227 -6.457 1 97.38 99 THR A C 1
ATOM 767 O O . THR A 1 99 ? -4.832 -15.375 -5.445 1 97.38 99 THR A O 1
ATOM 770 N N . GLY A 1 100 ? -2.91 -15.672 -6.527 1 97.62 100 GLY A N 1
ATOM 771 C CA . GLY A 1 100 ? -2.277 -16.391 -5.434 1 97.62 100 GLY A CA 1
ATOM 772 C C . GLY A 1 100 ? -2.609 -17.875 -5.422 1 97.62 100 GLY A C 1
ATOM 773 O O . GLY A 1 100 ? -1.976 -18.656 -4.707 1 97.62 100 GLY A O 1
ATOM 774 N N . LEU A 1 101 ? -3.592 -18.219 -6.289 1 98.62 101 LEU A N 1
ATOM 775 C CA . LEU A 1 101 ? -4.016 -19.609 -6.324 1 98.62 101 LEU A CA 1
ATOM 776 C C . LEU A 1 101 ? -3.283 -20.375 -7.418 1 98.62 101 LEU A C 1
ATOM 778 O O . LEU A 1 101 ? -3.883 -20.75 -8.43 1 98.62 101 LEU A O 1
ATOM 782 N N . ASN A 1 102 ? -2.08 -20.641 -7.246 1 98.5 102 ASN A N 1
ATOM 783 C CA . ASN A 1 102 ? -1.196 -21.391 -8.133 1 98.5 102 ASN A CA 1
ATOM 784 C C . ASN A 1 102 ? -0.135 -22.156 -7.355 1 98.5 102 ASN A C 1
ATOM 786 O O . ASN A 1 102 ? 0.697 -21.562 -6.672 1 98.5 102 ASN A O 1
ATOM 790 N N . ASP A 1 103 ? -0.237 -23.469 -7.43 1 98.19 103 ASP A N 1
ATOM 791 C CA . ASP A 1 103 ? 0.606 -24.234 -6.52 1 98.19 103 ASP A CA 1
ATOM 792 C C . ASP A 1 103 ? 1.815 -24.828 -7.246 1 98.19 103 ASP A C 1
ATOM 794 O O . ASP A 1 103 ? 2.451 -25.75 -6.758 1 98.19 103 ASP A O 1
ATOM 798 N N . VAL A 1 104 ? 2.057 -24.312 -8.461 1 97.81 104 VAL A N 1
ATOM 799 C CA . VAL A 1 104 ? 3.332 -24.641 -9.086 1 97.81 104 VAL A CA 1
ATOM 800 C C . VAL A 1 104 ? 4.48 -24.172 -8.203 1 97.81 104 VAL A C 1
ATOM 802 O O . VAL A 1 104 ? 4.531 -23 -7.809 1 97.81 104 VAL A O 1
ATOM 805 N N . PRO A 1 105 ? 5.414 -24.984 -7.926 1 96.88 105 PRO A N 1
ATOM 806 C CA . PRO A 1 105 ? 6.453 -24.656 -6.945 1 96.88 105 PRO A CA 1
ATOM 807 C C . PRO A 1 105 ? 7.219 -23.391 -7.285 1 96.88 105 PRO A C 1
ATOM 809 O O . PRO A 1 105 ? 7.5 -22.578 -6.398 1 96.88 105 PRO A O 1
ATOM 812 N N . GLU A 1 106 ? 7.508 -23.188 -8.531 1 95.19 106 GLU A N 1
ATOM 813 C CA . GLU A 1 106 ? 8.242 -22 -8.953 1 95.19 106 GLU A CA 1
ATOM 814 C C . GLU A 1 106 ? 7.426 -20.719 -8.711 1 95.19 106 GLU A C 1
ATOM 816 O O . GLU A 1 106 ? 7.984 -19.672 -8.383 1 95.19 106 GLU A O 1
ATOM 821 N N . VAL A 1 107 ? 6.168 -20.797 -8.891 1 96.31 107 VAL A N 1
ATOM 822 C CA . VAL A 1 107 ? 5.273 -19.672 -8.703 1 96.31 107 VAL A CA 1
ATOM 823 C C . VAL A 1 107 ? 5.148 -19.344 -7.211 1 96.31 107 VAL A C 1
ATOM 825 O O . VAL A 1 107 ? 5.184 -18.188 -6.812 1 96.31 107 VAL A O 1
ATOM 828 N N . LEU A 1 108 ? 5.066 -20.422 -6.426 1 97.56 108 LEU A N 1
ATOM 829 C CA . LEU A 1 108 ? 5.02 -20.234 -4.977 1 97.56 108 LEU A CA 1
ATOM 830 C C . LEU A 1 108 ? 6.281 -19.531 -4.48 1 97.56 108 LEU A C 1
ATOM 832 O O . LEU A 1 108 ? 6.207 -18.609 -3.67 1 97.56 108 LEU A O 1
ATOM 836 N N . ALA A 1 109 ? 7.379 -20 -5.008 1 96.81 109 ALA A N 1
ATOM 837 C CA . ALA A 1 109 ? 8.664 -19.422 -4.621 1 96.81 109 ALA A CA 1
ATOM 838 C C . ALA A 1 109 ? 8.766 -17.969 -5.078 1 96.81 109 ALA A C 1
ATOM 840 O O . ALA A 1 109 ? 9.289 -17.125 -4.355 1 96.81 109 ALA A O 1
ATOM 841 N N . TYR A 1 110 ? 8.273 -17.719 -6.262 1 96.69 110 TYR A N 1
ATOM 842 C CA . TYR A 1 110 ? 8.273 -16.359 -6.797 1 96.69 110 TYR A CA 1
ATOM 843 C C . TYR A 1 110 ? 7.441 -15.438 -5.918 1 96.69 110 TYR A C 1
ATOM 845 O O . TYR A 1 110 ? 7.859 -14.312 -5.621 1 96.69 110 TYR A O 1
ATOM 853 N N . HIS A 1 111 ? 6.312 -15.828 -5.469 1 95.19 111 HIS A N 1
ATOM 854 C CA . HIS A 1 111 ? 5.469 -15.023 -4.59 1 95.19 111 HIS A CA 1
ATOM 855 C C . HIS A 1 111 ? 6.152 -14.758 -3.256 1 95.19 111 HIS A C 1
ATOM 857 O O . HIS A 1 111 ? 6.066 -13.656 -2.715 1 95.19 111 HIS A O 1
ATOM 863 N N . ARG A 1 112 ? 6.801 -15.758 -2.789 1 94.88 112 ARG A N 1
ATOM 864 C CA . ARG A 1 112 ? 7.555 -15.555 -1.553 1 94.88 112 ARG A CA 1
ATOM 865 C C . ARG A 1 112 ? 8.594 -14.453 -1.712 1 94.88 112 ARG A C 1
ATOM 867 O O . ARG A 1 112 ? 8.703 -13.57 -0.857 1 94.88 112 ARG A O 1
ATOM 874 N N . LEU A 1 113 ? 9.289 -14.555 -2.822 1 95.38 113 LEU A N 1
ATOM 875 C CA . LEU A 1 113 ? 10.281 -13.531 -3.152 1 95.38 113 LEU A CA 1
ATOM 876 C C . LEU A 1 113 ? 9.641 -12.148 -3.186 1 95.38 113 LEU A C 1
ATOM 878 O O . LEU A 1 113 ? 10.125 -11.227 -2.527 1 95.38 113 LEU A O 1
ATOM 882 N N . VAL A 1 114 ? 8.523 -12 -3.785 1 93.38 114 VAL A N 1
ATOM 883 C CA . VAL A 1 114 ? 7.859 -10.719 -4.004 1 93.38 114 VAL A CA 1
ATOM 884 C C . VAL A 1 114 ? 7.25 -10.219 -2.693 1 93.38 114 VAL A C 1
ATOM 886 O O . VAL A 1 114 ? 7.367 -9.039 -2.357 1 93.38 114 VAL A O 1
ATOM 889 N N . PHE A 1 115 ? 6.707 -11.102 -1.874 1 87.56 115 PHE A N 1
ATOM 890 C CA . PHE A 1 115 ? 5.949 -10.719 -0.689 1 87.56 115 PHE A CA 1
ATOM 891 C C . PHE A 1 115 ? 6.875 -10.516 0.505 1 87.56 115 PHE A C 1
ATOM 893 O O . PHE A 1 115 ? 6.57 -9.742 1.41 1 87.56 115 PHE A O 1
ATOM 900 N N . GLU A 1 116 ? 8.07 -11.078 0.43 1 88.94 116 GLU A N 1
ATOM 901 C CA . GLU A 1 116 ? 8.852 -11.133 1.663 1 88.94 116 GLU A CA 1
ATOM 902 C C . GLU A 1 116 ? 10.172 -10.375 1.514 1 88.94 116 GLU A C 1
ATOM 904 O O . GLU A 1 116 ? 10.891 -10.172 2.494 1 88.94 116 GLU A O 1
ATOM 909 N N . THR A 1 117 ? 10.469 -9.945 0.333 1 92.06 117 THR A N 1
ATOM 910 C CA . THR A 1 117 ? 11.719 -9.219 0.137 1 92.06 117 THR A CA 1
ATOM 911 C C . THR A 1 117 ? 11.516 -7.727 0.395 1 92.06 117 THR A C 1
ATOM 913 O O . THR A 1 117 ? 10.883 -7.031 -0.406 1 92.06 117 THR A O 1
ATOM 916 N N . PRO A 1 118 ? 12.141 -7.188 1.437 1 86.31 118 PRO A N 1
ATOM 917 C CA . PRO A 1 118 ? 11.906 -5.785 1.793 1 86.31 118 PRO A CA 1
ATOM 918 C C . PRO A 1 118 ? 12.336 -4.82 0.692 1 86.31 118 PRO A C 1
ATOM 920 O O . PRO A 1 118 ? 11.648 -3.834 0.426 1 86.31 118 PRO A O 1
ATOM 923 N N . ALA A 1 119 ? 13.367 -5.109 0.005 1 87.5 119 ALA A N 1
ATOM 924 C CA . ALA A 1 119 ? 13.914 -4.227 -1.021 1 87.5 119 ALA A CA 1
ATOM 925 C C . ALA A 1 119 ? 12.938 -4.059 -2.182 1 87.5 119 ALA A C 1
ATOM 927 O O . ALA A 1 119 ? 13.055 -3.117 -2.969 1 87.5 119 ALA A O 1
ATOM 928 N N . LEU A 1 120 ? 11.961 -4.969 -2.285 1 92.31 120 LEU A N 1
ATOM 929 C CA . LEU A 1 120 ? 11.008 -4.91 -3.391 1 92.31 120 LEU A CA 1
ATOM 930 C C . LEU A 1 120 ? 9.773 -4.102 -3.004 1 92.31 120 LEU A C 1
ATOM 932 O O . LEU A 1 120 ? 8.969 -3.748 -3.865 1 92.31 120 LEU A O 1
ATOM 936 N N . ALA A 1 121 ? 9.688 -3.74 -1.81 1 87.69 121 ALA A N 1
ATOM 937 C CA . ALA A 1 121 ? 8.477 -3.141 -1.269 1 87.69 121 ALA A CA 1
ATOM 938 C C . ALA A 1 121 ? 8.195 -1.787 -1.916 1 87.69 121 ALA A C 1
ATOM 940 O O . ALA A 1 121 ? 7.055 -1.491 -2.283 1 87.69 121 ALA A O 1
ATOM 941 N N . ALA A 1 122 ? 9.242 -0.978 -2.082 1 84.31 122 ALA A N 1
ATOM 942 C CA . ALA A 1 122 ? 9.062 0.352 -2.66 1 84.31 122 ALA A CA 1
ATOM 943 C C . ALA A 1 122 ? 8.57 0.264 -4.102 1 84.31 122 ALA A C 1
ATOM 945 O O . ALA A 1 122 ? 7.652 0.987 -4.496 1 84.31 122 ALA A O 1
ATOM 946 N N . ARG A 1 123 ? 9.195 -0.602 -4.82 1 88.88 123 ARG A N 1
ATOM 947 C CA . ARG A 1 123 ? 8.812 -0.733 -6.223 1 88.88 123 ARG A CA 1
ATOM 948 C C . ARG A 1 123 ? 7.422 -1.342 -6.359 1 88.88 123 ARG A C 1
ATOM 950 O O . ARG A 1 123 ? 6.648 -0.941 -7.23 1 88.88 123 ARG A O 1
ATOM 957 N N . ARG A 1 124 ? 7.074 -2.252 -5.52 1 90.75 124 ARG A N 1
ATOM 958 C CA . ARG A 1 124 ? 5.727 -2.812 -5.496 1 90.75 124 ARG A CA 1
ATOM 959 C C . ARG A 1 124 ? 4.691 -1.735 -5.188 1 90.75 124 ARG A C 1
ATOM 961 O O . ARG A 1 124 ? 3.637 -1.681 -5.82 1 90.75 124 ARG A O 1
ATOM 968 N N . ALA A 1 125 ? 5.008 -0.944 -4.227 1 87.62 125 ALA A N 1
ATOM 969 C CA . ALA A 1 125 ? 4.113 0.149 -3.854 1 87.62 125 ALA A CA 1
ATOM 970 C C . ALA A 1 125 ? 3.908 1.111 -5.02 1 87.62 125 ALA A C 1
ATOM 972 O O . ALA A 1 125 ? 2.789 1.573 -5.258 1 87.62 125 ALA A O 1
ATOM 973 N N . ALA A 1 126 ? 4.949 1.393 -5.719 1 88 126 ALA A N 1
ATOM 974 C CA . ALA A 1 126 ? 4.859 2.277 -6.879 1 88 126 ALA A CA 1
ATOM 975 C C . ALA A 1 126 ? 3.947 1.687 -7.949 1 88 126 ALA A C 1
ATOM 977 O O . ALA A 1 126 ? 3.148 2.402 -8.555 1 88 126 ALA A O 1
ATOM 978 N N . PHE A 1 127 ? 4.055 0.424 -8.156 1 90 127 PHE A N 1
ATOM 979 C CA . PHE A 1 127 ? 3.191 -0.256 -9.117 1 90 127 PHE A CA 1
ATOM 980 C C . PHE A 1 127 ? 1.735 -0.198 -8.672 1 90 127 PHE A C 1
ATOM 982 O O . PHE A 1 127 ? 0.844 0.066 -9.484 1 90 127 PHE A O 1
ATOM 989 N N . THR A 1 128 ? 1.553 -0.436 -7.379 1 91.06 128 THR A N 1
ATOM 990 C CA . THR A 1 128 ? 0.198 -0.408 -6.84 1 91.06 128 THR A CA 1
ATOM 991 C C . THR A 1 128 ? -0.412 0.983 -6.98 1 91.06 128 THR A C 1
ATOM 993 O O . THR A 1 128 ? -1.579 1.121 -7.352 1 91.06 128 THR A O 1
ATOM 996 N N . ASP A 1 129 ? 0.374 1.981 -6.719 1 90.31 129 ASP A N 1
ATOM 997 C CA . ASP A 1 129 ? -0.088 3.359 -6.855 1 90.31 129 ASP A CA 1
ATOM 998 C C . ASP A 1 129 ? -0.492 3.66 -8.297 1 90.31 129 ASP A C 1
ATOM 1000 O O . ASP A 1 129 ? -1.523 4.293 -8.539 1 90.31 129 ASP A O 1
ATOM 1004 N N . GLU A 1 130 ? 0.319 3.23 -9.18 1 92.81 130 GLU A N 1
ATOM 1005 C CA . GLU A 1 130 ? 0.017 3.436 -10.594 1 92.81 130 GLU A CA 1
ATOM 1006 C C . GLU A 1 130 ? -1.264 2.711 -10.992 1 92.81 130 GLU A C 1
ATOM 1008 O O . GLU A 1 130 ? -2.086 3.256 -11.734 1 92.81 130 GLU A O 1
ATOM 1013 N N . ASP A 1 131 ? -1.422 1.541 -10.516 1 96.38 131 ASP A N 1
ATOM 1014 C CA . ASP A 1 131 ? -2.617 0.756 -10.805 1 96.38 131 ASP A CA 1
ATOM 1015 C C . ASP A 1 131 ? -3.863 1.418 -10.219 1 96.38 131 ASP A C 1
ATOM 1017 O O . ASP A 1 131 ? -4.922 1.427 -10.852 1 96.38 131 ASP A O 1
ATOM 1021 N N . GLU A 1 132 ? -3.707 1.905 -9.031 1 96.31 132 GLU A N 1
ATOM 1022 C CA . GLU A 1 132 ? -4.824 2.6 -8.398 1 96.31 132 GLU A CA 1
ATOM 1023 C C . GLU A 1 132 ? -5.258 3.812 -9.219 1 96.31 132 GLU A C 1
ATOM 1025 O O . GLU A 1 132 ? -6.453 4.031 -9.43 1 96.31 132 GLU A O 1
ATOM 1030 N N . ARG A 1 133 ? -4.301 4.547 -9.688 1 95.12 133 ARG A N 1
ATOM 1031 C CA . ARG A 1 133 ? -4.605 5.73 -10.484 1 95.12 133 ARG A CA 1
ATOM 1032 C C . ARG A 1 133 ? -5.289 5.348 -11.797 1 95.12 133 ARG A C 1
ATOM 1034 O O . ARG A 1 133 ? -6.273 5.973 -12.188 1 95.12 133 ARG A O 1
ATOM 1041 N N . ALA A 1 134 ? -4.742 4.352 -12.43 1 96.38 134 ALA A N 1
ATOM 1042 C CA . ALA A 1 134 ? -5.312 3.9 -13.695 1 96.38 134 ALA A CA 1
ATOM 1043 C C . ALA A 1 134 ? -6.746 3.408 -13.508 1 96.38 134 ALA A C 1
ATOM 1045 O O . ALA A 1 134 ? -7.625 3.723 -14.312 1 96.38 134 ALA A O 1
ATOM 1046 N N . LEU A 1 135 ? -6.945 2.646 -12.492 1 97.12 135 LEU A N 1
ATOM 1047 C CA . LEU A 1 135 ? -8.281 2.123 -12.219 1 97.12 135 LEU A CA 1
ATOM 1048 C C . LEU A 1 135 ? -9.25 3.25 -11.883 1 97.12 135 LEU A C 1
ATOM 1050 O O . LEU A 1 135 ? -10.383 3.27 -12.367 1 97.12 135 LEU A O 1
ATOM 1054 N N . ALA A 1 136 ? -8.82 4.168 -11.078 1 96.38 136 ALA A N 1
ATOM 1055 C CA . ALA A 1 136 ? -9.656 5.316 -10.734 1 96.38 136 ALA A CA 1
ATOM 1056 C C . ALA A 1 136 ? -10.07 6.086 -11.984 1 96.38 136 ALA A C 1
ATOM 1058 O O . ALA A 1 136 ? -11.234 6.449 -12.141 1 96.38 136 ALA A O 1
ATOM 1059 N N . ALA A 1 137 ? -9.102 6.293 -12.859 1 95.19 137 ALA A N 1
ATOM 1060 C CA . ALA A 1 137 ? -9.383 7.008 -14.102 1 95.19 137 ALA A CA 1
ATOM 1061 C C . ALA A 1 137 ? -10.422 6.258 -14.938 1 95.19 137 ALA A C 1
ATOM 1063 O O . ALA A 1 137 ? -11.336 6.871 -15.5 1 95.19 137 ALA A O 1
ATOM 1064 N N . ALA A 1 138 ? -10.266 5.012 -15.008 1 95 138 ALA A N 1
ATOM 1065 C CA . ALA A 1 138 ? -11.203 4.188 -15.766 1 95 138 ALA A CA 1
ATOM 1066 C C . ALA A 1 138 ? -12.594 4.223 -15.141 1 95 138 ALA A C 1
ATOM 1068 O O . ALA A 1 138 ? -13.602 4.219 -15.852 1 95 138 ALA A O 1
ATOM 1069 N N . LEU A 1 139 ? -12.68 4.238 -13.852 1 94.44 139 LEU A N 1
ATOM 1070 C CA . LEU A 1 139 ? -13.953 4.254 -13.133 1 94.44 139 LEU A CA 1
ATOM 1071 C C . LEU A 1 139 ? -14.664 5.586 -13.328 1 94.44 139 LEU A C 1
ATOM 1073 O O . LEU A 1 139 ? -15.898 5.633 -13.391 1 94.44 139 LEU A O 1
ATOM 1077 N N . VAL A 1 140 ? -13.906 6.645 -13.359 1 92.38 140 VAL A N 1
ATOM 1078 C CA . VAL A 1 140 ? -14.484 7.961 -13.609 1 92.38 140 VAL A CA 1
ATOM 1079 C C . VAL A 1 140 ? -15.117 7.996 -15 1 92.38 140 VAL A C 1
ATOM 1081 O O . VAL A 1 140 ? -16.188 8.594 -15.188 1 92.38 140 VAL A O 1
ATOM 1084 N N . ALA A 1 141 ? -14.43 7.379 -15.875 1 86.81 141 ALA A N 1
ATOM 1085 C CA . ALA A 1 141 ? -14.883 7.387 -17.266 1 86.81 141 ALA A CA 1
ATOM 1086 C C . ALA A 1 141 ? -16.094 6.473 -17.453 1 86.81 141 ALA A C 1
ATOM 1088 O O . ALA A 1 141 ? -16.797 6.562 -18.469 1 86.81 141 ALA A O 1
ATOM 1089 N N . ALA A 1 142 ? -16.312 5.641 -16.453 1 78.69 142 ALA A N 1
ATOM 1090 C CA . ALA A 1 142 ? -17.438 4.703 -16.562 1 78.69 142 ALA A CA 1
ATOM 1091 C C . ALA A 1 142 ? -18.766 5.406 -16.344 1 78.69 142 ALA A C 1
ATOM 1093 O O . ALA A 1 142 ? -18.844 6.398 -15.617 1 78.69 142 ALA A O 1
ATOM 1094 N N . PRO A 1 143 ? -19.766 5.035 -17.047 1 69.31 143 PRO A N 1
ATOM 1095 C CA . PRO A 1 143 ? -21.094 5.621 -16.844 1 69.31 143 PRO A CA 1
ATOM 1096 C C . PRO A 1 143 ? -21.547 5.516 -15.391 1 69.31 143 PRO A C 1
ATOM 1098 O O . PRO A 1 143 ? -21.297 4.508 -14.727 1 69.31 143 PRO A O 1
ATOM 1101 N N . GLY A 1 144 ? -22.203 6.539 -14.875 1 66.69 144 GLY A N 1
ATOM 1102 C CA . GLY A 1 144 ? -22.766 6.539 -13.531 1 66.69 144 GLY A CA 1
ATOM 1103 C C . GLY A 1 144 ? -21.734 6.836 -12.461 1 66.69 144 GLY A C 1
ATOM 1104 O O . GLY A 1 144 ? -21.969 6.586 -11.273 1 66.69 144 GLY A O 1
ATOM 1105 N N . ASN A 1 145 ? -20.656 7.391 -12.883 1 65.25 145 ASN A N 1
ATOM 1106 C CA . ASN A 1 145 ? -19.531 7.527 -11.953 1 65.25 145 ASN A CA 1
ATOM 1107 C C . ASN A 1 145 ? -19.781 8.648 -10.938 1 65.25 145 ASN A C 1
ATOM 1109 O O . ASN A 1 145 ? -20.406 9.656 -11.266 1 65.25 145 ASN A O 1
ATOM 1113 N N . ALA A 1 146 ? -19.484 8.258 -9.641 1 66.38 146 ALA A N 1
ATOM 1114 C CA . ALA A 1 146 ? -19.797 9.039 -8.445 1 66.38 146 ALA A CA 1
ATOM 1115 C C . ALA A 1 146 ? -18.781 10.164 -8.242 1 66.38 146 ALA A C 1
ATOM 1117 O O . ALA A 1 146 ? -18.766 10.82 -7.199 1 66.38 146 ALA A O 1
ATOM 1118 N N . GLY A 1 147 ? -17.906 10.398 -9.227 1 89.25 147 GLY A N 1
ATOM 1119 C CA . GLY A 1 147 ? -16.922 11.461 -9.039 1 89.25 147 GLY A CA 1
ATOM 1120 C C . GLY A 1 147 ? -15.516 10.945 -8.797 1 89.25 147 GLY A C 1
ATOM 1121 O O . GLY A 1 147 ? -15.32 9.742 -8.609 1 89.25 147 GLY A O 1
ATOM 1122 N N . GLU A 1 148 ? -14.555 11.867 -8.773 1 93.25 148 GLU A N 1
ATOM 1123 C CA . GLU A 1 148 ? -13.141 11.539 -8.727 1 93.25 148 GLU A CA 1
ATOM 1124 C C . GLU A 1 148 ? -12.773 10.875 -7.398 1 93.25 148 GLU A C 1
ATOM 1126 O O . GLU A 1 148 ? -12.109 9.836 -7.379 1 93.25 148 GLU A O 1
ATOM 1131 N N . LEU A 1 149 ? -13.273 11.406 -6.297 1 95.19 149 LEU A N 1
ATOM 1132 C CA . LEU A 1 149 ? -12.961 10.844 -4.988 1 95.19 149 LEU A CA 1
ATOM 1133 C C . LEU A 1 149 ? -13.547 9.445 -4.836 1 95.19 149 LEU A C 1
ATOM 1135 O O . LEU A 1 149 ? -12.875 8.531 -4.359 1 95.19 149 LEU A O 1
ATOM 1139 N N . ALA A 1 150 ? -14.805 9.312 -5.254 1 95.12 150 ALA A N 1
ATOM 1140 C CA . ALA A 1 150 ? -15.453 8.008 -5.184 1 95.12 150 ALA A CA 1
ATOM 1141 C C . ALA A 1 150 ? -14.688 6.969 -6.004 1 95.12 150 ALA A C 1
ATOM 1143 O O . ALA A 1 150 ? -14.516 5.828 -5.566 1 95.12 150 ALA A O 1
ATOM 1144 N N . ALA A 1 151 ? -14.227 7.406 -7.184 1 95.62 151 ALA A N 1
ATOM 1145 C CA . ALA A 1 151 ? -13.453 6.516 -8.047 1 95.62 151 ALA A CA 1
ATOM 1146 C C . ALA A 1 151 ? -12.133 6.125 -7.398 1 95.62 151 ALA A C 1
ATOM 1148 O O . ALA A 1 151 ? -11.727 4.961 -7.449 1 95.62 151 ALA A O 1
ATOM 1149 N N . GLU A 1 152 ? -11.445 7.07 -6.789 1 97.12 152 GLU A N 1
ATOM 1150 C CA . GLU A 1 152 ? -10.18 6.809 -6.109 1 97.12 152 GLU A CA 1
ATOM 1151 C C . GLU A 1 152 ? -10.375 5.867 -4.922 1 97.12 152 GLU A C 1
ATOM 1153 O O . GLU A 1 152 ? -9.586 4.949 -4.715 1 97.12 152 GLU A O 1
ATOM 1158 N N . LEU A 1 153 ? -11.422 6.082 -4.168 1 96.88 153 LEU A N 1
ATOM 1159 C CA . LEU A 1 153 ? -11.742 5.223 -3.035 1 96.88 153 LEU A CA 1
ATOM 1160 C C . LEU A 1 153 ? -12.016 3.795 -3.498 1 96.88 153 LEU A C 1
ATOM 1162 O O . LEU A 1 153 ? -11.477 2.84 -2.936 1 96.88 153 LEU A O 1
ATOM 1166 N N . ARG A 1 154 ? -12.812 3.715 -4.543 1 95.5 154 ARG A N 1
ATOM 1167 C CA . ARG A 1 154 ? -13.172 2.398 -5.062 1 95.5 154 ARG A CA 1
ATOM 1168 C C . ARG A 1 154 ? -11.938 1.676 -5.602 1 95.5 154 ARG A C 1
ATOM 1170 O O . ARG A 1 154 ? -11.742 0.488 -5.336 1 95.5 154 ARG A O 1
ATOM 1177 N N . ALA A 1 155 ? -11.117 2.375 -6.324 1 97.19 155 ALA A N 1
ATOM 1178 C CA . ALA A 1 155 ? -9.898 1.78 -6.875 1 97.19 155 ALA A CA 1
ATOM 1179 C C . ALA A 1 155 ? -9 1.246 -5.762 1 97.19 155 ALA A C 1
ATOM 1181 O O . ALA A 1 155 ? -8.531 0.11 -5.832 1 97.19 155 ALA A O 1
ATOM 1182 N N . ALA A 1 156 ? -8.797 2.059 -4.746 1 97.56 156 ALA A N 1
ATOM 1183 C CA . ALA A 1 156 ? -7.945 1.667 -3.625 1 97.56 156 ALA A CA 1
ATOM 1184 C C . ALA A 1 156 ? -8.523 0.454 -2.9 1 97.56 156 ALA A C 1
ATOM 1186 O O . ALA A 1 156 ? -7.789 -0.471 -2.545 1 97.56 156 ALA A O 1
ATOM 1187 N N . GLN A 1 157 ? -9.805 0.456 -2.688 1 97.69 157 GLN A N 1
ATOM 1188 C CA . GLN A 1 157 ? -10.461 -0.645 -1.987 1 97.69 157 GLN A CA 1
ATOM 1189 C C . GLN A 1 157 ? -10.367 -1.938 -2.791 1 97.69 157 GLN A C 1
ATOM 1191 O O . GLN A 1 157 ? -10.086 -3.002 -2.236 1 97.69 157 GLN A O 1
ATOM 1196 N N . VAL A 1 158 ? -10.586 -1.834 -4.066 1 97.75 158 VAL A N 1
ATOM 1197 C CA . VAL A 1 158 ? -10.562 -3.006 -4.938 1 97.75 158 VAL A CA 1
ATOM 1198 C C . VAL A 1 158 ? -9.172 -3.629 -4.922 1 97.75 158 VAL A C 1
ATOM 1200 O O . VAL A 1 158 ? -9.023 -4.84 -4.727 1 97.75 158 VAL A O 1
ATOM 1203 N N . LEU A 1 159 ? -8.188 -2.832 -5.109 1 97.56 159 LEU A N 1
ATOM 1204 C CA . LEU A 1 159 ? -6.832 -3.363 -5.18 1 97.56 159 LEU A CA 1
ATOM 1205 C C . LEU A 1 159 ? -6.387 -3.902 -3.824 1 97.56 159 LEU A C 1
ATOM 1207 O O . LEU A 1 159 ? -5.645 -4.883 -3.754 1 97.56 159 LEU A O 1
ATOM 1211 N N . ALA A 1 160 ? -6.824 -3.27 -2.738 1 97 160 ALA A N 1
ATOM 1212 C CA . ALA A 1 160 ? -6.551 -3.797 -1.403 1 97 160 ALA A CA 1
ATOM 1213 C C . ALA A 1 160 ? -7.168 -5.18 -1.225 1 97 160 ALA A C 1
ATOM 1215 O O . ALA A 1 160 ? -6.516 -6.098 -0.72 1 97 160 ALA A O 1
ATOM 1216 N N . VAL A 1 161 ? -8.359 -5.324 -1.671 1 97.56 161 VAL A N 1
ATOM 1217 C CA . VAL A 1 161 ? -9.086 -6.586 -1.561 1 97.56 161 VAL A CA 1
ATOM 1218 C C . VAL A 1 161 ? -8.375 -7.664 -2.377 1 97.56 161 VAL A C 1
ATOM 1220 O O . VAL A 1 161 ? -8.156 -8.781 -1.893 1 97.56 161 VAL A O 1
ATOM 1223 N N . GLN A 1 162 ? -8.047 -7.332 -3.568 1 97.69 162 GLN A N 1
ATOM 1224 C CA . GLN A 1 162 ? -7.359 -8.289 -4.422 1 97.69 162 GLN A CA 1
ATOM 1225 C C . GLN A 1 162 ? -6.027 -8.719 -3.811 1 97.69 162 GLN A C 1
ATOM 1227 O O . GLN A 1 162 ? -5.672 -9.898 -3.844 1 97.69 162 GLN A O 1
ATOM 1232 N N . ARG A 1 163 ? -5.277 -7.773 -3.279 1 96.12 163 ARG A N 1
ATOM 1233 C CA . ARG A 1 163 ? -3.994 -8.055 -2.641 1 96.12 163 ARG A CA 1
ATOM 1234 C C . ARG A 1 163 ? -4.168 -9 -1.457 1 96.12 163 ARG A C 1
ATOM 1236 O O . ARG A 1 163 ? -3.42 -9.969 -1.312 1 96.12 163 ARG A O 1
ATOM 1243 N N . VAL A 1 164 ? -5.152 -8.727 -0.606 1 97.5 164 VAL A N 1
ATOM 1244 C CA . VAL A 1 164 ? -5.395 -9.555 0.572 1 97.5 164 VAL A CA 1
ATOM 1245 C C . VAL A 1 164 ? -5.781 -10.969 0.141 1 97.5 164 VAL A C 1
ATOM 1247 O O . VAL A 1 164 ? -5.273 -11.953 0.687 1 97.5 164 VAL A O 1
ATOM 1250 N N . LEU A 1 165 ? -6.652 -11.07 -0.849 1 98.5 165 LEU A N 1
ATOM 1251 C CA . LEU A 1 165 ? -7.102 -12.375 -1.329 1 98.5 165 LEU A CA 1
ATOM 1252 C C . LEU A 1 165 ? -5.934 -13.18 -1.887 1 98.5 165 LEU A C 1
ATOM 1254 O O . LEU A 1 165 ? -5.781 -14.359 -1.566 1 98.5 165 LEU A O 1
ATOM 1258 N N . ALA A 1 166 ? -5.152 -12.531 -2.732 1 97.5 166 ALA A N 1
ATOM 1259 C CA . ALA A 1 166 ? -4.016 -13.219 -3.34 1 97.5 166 ALA A CA 1
ATOM 1260 C C . ALA A 1 166 ? -3.039 -13.711 -2.275 1 97.5 166 ALA A C 1
ATOM 1262 O O . ALA A 1 166 ? -2.557 -14.844 -2.344 1 97.5 166 ALA A O 1
ATOM 1263 N N . ARG A 1 167 ? -2.736 -12.922 -1.322 1 96.31 167 ARG A N 1
ATOM 1264 C CA . ARG A 1 167 ? -1.819 -13.297 -0.252 1 96.31 167 ARG A CA 1
ATOM 1265 C C . ARG A 1 167 ? -2.396 -14.43 0.592 1 96.31 167 ARG A C 1
ATOM 1267 O O . ARG A 1 167 ? -1.671 -15.336 1.001 1 96.31 167 ARG A O 1
ATOM 1274 N N . ASP A 1 168 ? -3.686 -14.352 0.87 1 97.5 168 ASP A N 1
ATOM 1275 C CA . ASP A 1 168 ? -4.332 -15.406 1.644 1 97.5 168 ASP A CA 1
ATOM 1276 C C . ASP A 1 168 ? -4.281 -16.734 0.902 1 97.5 168 ASP A C 1
ATOM 1278 O O . ASP A 1 168 ? -3.982 -17.781 1.499 1 97.5 168 ASP A O 1
ATOM 1282 N N . ASN A 1 169 ? -4.605 -16.688 -0.398 1 98.56 169 ASN A N 1
ATOM 1283 C CA . ASN A 1 169 ? -4.492 -17.891 -1.204 1 98.56 169 ASN A CA 1
ATOM 1284 C C . ASN A 1 169 ? -3.086 -18.484 -1.146 1 98.56 169 ASN A C 1
ATOM 1286 O O . ASN A 1 169 ? -2.914 -19.672 -0.909 1 98.56 169 ASN A O 1
ATOM 1290 N N . TRP A 1 170 ? -2.121 -17.688 -1.356 1 97.94 170 TRP A N 1
ATOM 1291 C CA . TRP A 1 170 ? -0.728 -18.125 -1.321 1 97.94 170 TRP A CA 1
ATOM 1292 C C . TRP A 1 170 ? -0.384 -18.75 0.027 1 97.94 170 TRP A C 1
ATOM 1294 O O . TRP A 1 170 ? 0.223 -19.812 0.084 1 97.94 170 TRP A O 1
ATOM 1304 N N . ARG A 1 171 ? -0.777 -18.125 1.135 1 96.69 171 ARG A N 1
ATOM 1305 C CA . ARG A 1 171 ? -0.478 -18.609 2.475 1 96.69 171 ARG A CA 1
ATOM 1306 C C . ARG A 1 171 ? -1.077 -20 2.695 1 96.69 171 ARG A C 1
ATOM 1308 O O . ARG A 1 171 ? -0.431 -20.875 3.271 1 96.69 171 ARG A O 1
ATOM 1315 N N . GLN A 1 172 ? -2.252 -20.125 2.232 1 97.88 172 GLN A N 1
ATOM 1316 C CA . GLN A 1 172 ? -2.918 -21.406 2.391 1 97.88 172 GLN A CA 1
ATOM 1317 C C . GLN A 1 172 ? -2.211 -22.5 1.587 1 97.88 172 GLN A C 1
ATOM 1319 O O . GLN A 1 172 ? -2.133 -23.656 2.023 1 97.88 172 GLN A O 1
ATOM 1324 N N . LEU A 1 173 ? -1.735 -22.125 0.456 1 98.25 173 LEU A N 1
ATOM 1325 C CA . LEU A 1 173 ? -0.991 -23.094 -0.356 1 98.25 173 LEU A CA 1
ATOM 1326 C C . LEU A 1 173 ? 0.327 -23.453 0.315 1 98.25 173 LEU A C 1
ATOM 1328 O O . LEU A 1 173 ? 0.711 -24.625 0.332 1 98.25 173 LEU A O 1
ATOM 1332 N N . ILE A 1 174 ? 0.986 -22.469 0.855 1 96.62 174 ILE A N 1
ATOM 1333 C CA . ILE A 1 174 ? 2.258 -22.734 1.521 1 96.62 174 ILE A CA 1
ATOM 1334 C C . ILE A 1 174 ? 2.021 -23.578 2.775 1 96.62 174 ILE A C 1
ATOM 1336 O O . ILE A 1 174 ? 2.898 -24.328 3.199 1 96.62 174 ILE A O 1
ATOM 1340 N N . ASP A 1 175 ? 0.827 -23.5 3.334 1 96 175 ASP A N 1
ATOM 1341 C CA . ASP A 1 175 ? 0.465 -24.266 4.52 1 96 175 ASP A CA 1
ATOM 1342 C C . ASP A 1 175 ? 0.082 -25.703 4.145 1 96 175 ASP A C 1
ATOM 1344 O O . ASP A 1 175 ? -0.208 -26.516 5.02 1 96 175 ASP A O 1
ATOM 1348 N N . GLY A 1 176 ? -0.001 -26.016 2.832 1 96.75 176 GLY A N 1
ATOM 1349 C CA . GLY A 1 176 ? -0.054 -27.422 2.461 1 96.75 176 GLY A CA 1
ATOM 1350 C C . GLY A 1 176 ? -1.286 -27.781 1.652 1 96.75 176 GLY A C 1
ATOM 1351 O O . GLY A 1 176 ? -1.388 -28.891 1.124 1 96.75 176 GLY A O 1
ATOM 1352 N N . ARG A 1 177 ? -2.215 -26.875 1.499 1 97.94 177 ARG A N 1
ATOM 1353 C CA . ARG A 1 177 ? -3.381 -27.156 0.672 1 97.94 177 ARG A CA 1
ATOM 1354 C C . ARG A 1 177 ? -3.033 -27.094 -0.811 1 97.94 177 ARG A C 1
ATOM 1356 O O . ARG A 1 177 ? -2.229 -26.25 -1.224 1 97.94 177 ARG A O 1
ATOM 1363 N N . SER A 1 178 ? -3.615 -27.984 -1.588 1 98.31 178 SER A N 1
ATOM 1364 C CA . SER A 1 178 ? -3.451 -27.875 -3.033 1 98.31 178 SER A CA 1
ATOM 1365 C C . SER A 1 178 ? -4.367 -26.797 -3.613 1 98.31 178 SER A C 1
ATOM 1367 O O . SER A 1 178 ? -5.375 -26.438 -3 1 98.31 178 SER A O 1
ATOM 1369 N N . ALA A 1 179 ? -3.986 -26.312 -4.801 1 98.62 179 ALA A N 1
ATOM 1370 C CA . ALA A 1 179 ? -4.816 -25.312 -5.469 1 98.62 179 ALA A CA 1
ATOM 1371 C C . ALA A 1 179 ? -6.219 -25.859 -5.734 1 98.62 179 ALA A C 1
ATOM 1373 O O . ALA A 1 179 ? -7.211 -25.141 -5.559 1 98.62 179 ALA A O 1
ATOM 1374 N N . ASP A 1 180 ? -6.277 -27.078 -6.082 1 98.44 180 ASP A N 1
ATOM 1375 C CA . ASP A 1 180 ? -7.57 -27.703 -6.375 1 98.44 180 ASP A CA 1
ATOM 1376 C C . ASP A 1 180 ? -8.422 -27.797 -5.113 1 98.44 180 ASP A C 1
ATOM 1378 O O . ASP A 1 180 ? -9.625 -27.516 -5.148 1 98.44 180 ASP A O 1
ATOM 1382 N N . ASP A 1 181 ? -7.84 -28.156 -4.055 1 98.5 181 ASP A N 1
ATOM 1383 C CA . ASP A 1 181 ? -8.562 -28.281 -2.791 1 98.5 181 ASP A CA 1
ATOM 1384 C C . ASP A 1 181 ? -9.023 -26.922 -2.277 1 98.5 181 ASP A C 1
ATOM 1386 O O . ASP A 1 181 ? -10.07 -26.812 -1.641 1 98.5 181 ASP A O 1
ATOM 1390 N N . LEU A 1 182 ? -8.211 -25.922 -2.574 1 98.69 182 LEU A N 1
ATOM 1391 C CA . LEU A 1 182 ? -8.461 -24.594 -2.037 1 98.69 182 LEU A CA 1
ATOM 1392 C C . LEU A 1 182 ? -9.445 -23.828 -2.916 1 98.69 182 LEU A C 1
ATOM 1394 O O . LEU A 1 182 ? -10.078 -22.875 -2.463 1 98.69 182 LEU A O 1
ATOM 1398 N N . TYR A 1 183 ? -9.586 -24.281 -4.105 1 98.75 183 TYR A N 1
ATOM 1399 C CA . TYR A 1 183 ? -10.305 -23.547 -5.133 1 98.75 183 TYR A CA 1
ATOM 1400 C C . TYR A 1 183 ? -11.695 -23.141 -4.652 1 98.75 183 TYR A C 1
ATOM 1402 O O . TYR A 1 183 ? -12.062 -21.969 -4.699 1 98.75 183 TYR A O 1
ATOM 1410 N N . PRO A 1 184 ? -12.531 -24.047 -4.074 1 98.81 184 PRO A N 1
ATOM 1411 C CA . PRO A 1 184 ? -13.875 -23.641 -3.656 1 98.81 184 PRO A CA 1
ATOM 1412 C C . PRO A 1 184 ? -13.852 -22.578 -2.561 1 98.81 184 PRO A C 1
ATOM 1414 O O . PRO A 1 184 ? -14.68 -21.656 -2.57 1 98.81 184 PRO A O 1
ATOM 1417 N N . ASP A 1 185 ? -12.93 -22.688 -1.618 1 98.5 185 ASP A N 1
ATOM 1418 C CA . ASP A 1 185 ? -12.805 -21.703 -0.553 1 98.5 185 ASP A CA 1
ATOM 1419 C C . ASP A 1 185 ? -12.352 -20.344 -1.108 1 98.5 185 ASP A C 1
ATOM 1421 O O . ASP A 1 185 ? -12.789 -19.297 -0.634 1 98.5 185 ASP A O 1
ATOM 1425 N N . ALA A 1 186 ? -11.406 -20.391 -2.113 1 98.88 186 ALA A N 1
ATOM 1426 C CA . ALA A 1 186 ? -10.914 -19.172 -2.734 1 98.88 186 ALA A CA 1
ATOM 1427 C C . ALA A 1 186 ? -12.031 -18.422 -3.455 1 98.88 186 ALA A C 1
ATOM 1429 O O . ALA A 1 186 ? -12.109 -17.203 -3.398 1 98.88 186 ALA A O 1
ATOM 1430 N N . VAL A 1 187 ? -12.875 -19.172 -4.125 1 98.88 187 VAL A N 1
ATOM 1431 C CA . VAL A 1 187 ? -14.008 -18.594 -4.82 1 98.88 187 VAL A CA 1
ATOM 1432 C C . VAL A 1 187 ? -14.977 -17.969 -3.807 1 98.88 187 VAL A C 1
ATOM 1434 O O . VAL A 1 187 ? -15.445 -16.844 -3.986 1 98.88 187 VAL A O 1
ATOM 1437 N N . ALA A 1 188 ? -15.289 -18.656 -2.738 1 98.56 188 ALA A N 1
ATOM 1438 C CA . ALA A 1 188 ? -16.172 -18.141 -1.692 1 98.56 188 ALA A CA 1
ATOM 1439 C C . ALA A 1 188 ? -15.617 -16.875 -1.066 1 98.56 188 ALA A C 1
ATOM 1441 O O . ALA A 1 188 ? -16.359 -15.93 -0.786 1 98.56 188 ALA A O 1
ATOM 1442 N N . ALA A 1 189 ? -14.312 -16.891 -0.829 1 98.44 189 ALA A N 1
ATOM 1443 C CA . ALA A 1 189 ? -13.648 -15.711 -0.275 1 98.44 189 ALA A CA 1
ATOM 1444 C C . ALA A 1 189 ? -13.758 -14.516 -1.222 1 9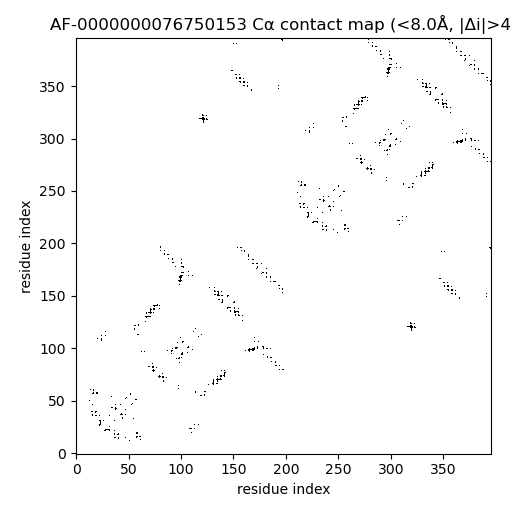8.44 189 ALA A C 1
ATOM 1446 O O . ALA A 1 189 ? -14.016 -13.391 -0.786 1 98.44 189 ALA A O 1
ATOM 1447 N N . ALA A 1 190 ? -13.508 -14.797 -2.506 1 98.75 190 ALA A N 1
ATOM 1448 C CA . ALA A 1 190 ? -13.641 -13.734 -3.502 1 98.75 190 ALA A CA 1
ATOM 1449 C C . ALA A 1 190 ? -15.062 -13.18 -3.527 1 98.75 190 ALA A C 1
ATOM 1451 O O . ALA A 1 190 ? -15.266 -11.961 -3.566 1 98.75 190 ALA A O 1
ATOM 1452 N N . ASP A 1 191 ? -16.078 -14.086 -3.498 1 98.62 191 ASP A N 1
ATOM 1453 C CA . ASP A 1 191 ? -17.469 -13.672 -3.473 1 98.62 191 ASP A CA 1
ATOM 1454 C C . ASP A 1 191 ? -17.75 -12.781 -2.264 1 98.62 191 ASP A C 1
ATOM 1456 O O . ASP A 1 191 ? -18.375 -11.727 -2.398 1 98.62 191 ASP A O 1
ATOM 1460 N N . TYR A 1 192 ? -17.297 -13.211 -1.199 1 97 192 TYR A N 1
ATOM 1461 C CA . TYR A 1 192 ? -17.484 -12.438 0.024 1 97 192 TYR A CA 1
ATOM 1462 C C . TYR A 1 192 ? -16.812 -11.07 -0.086 1 97 192 TYR A C 1
ATOM 1464 O O . TYR A 1 192 ? -17.438 -10.039 0.158 1 97 192 TYR A O 1
ATOM 1472 N N . ALA A 1 193 ? -15.508 -11.055 -0.437 1 97.69 193 ALA A N 1
ATOM 1473 C CA . ALA A 1 193 ? -14.688 -9.844 -0.448 1 97.69 193 ALA A CA 1
ATOM 1474 C C . ALA A 1 193 ? -15.234 -8.82 -1.436 1 97.69 193 ALA A C 1
ATOM 1476 O O . ALA A 1 193 ? -15.383 -7.645 -1.101 1 97.69 193 ALA A O 1
ATOM 1477 N N . PHE A 1 194 ? -15.57 -9.266 -2.646 1 97.62 194 PHE A N 1
ATOM 1478 C CA . PHE A 1 194 ? -16.109 -8.336 -3.633 1 97.62 194 PHE A CA 1
ATOM 1479 C C . PHE A 1 194 ? -17.516 -7.879 -3.236 1 97.62 194 PHE A C 1
ATOM 1481 O O . PHE A 1 194 ? -17.938 -6.781 -3.607 1 97.62 194 PHE A O 1
ATOM 1488 N N . GLY A 1 195 ? -18.281 -8.719 -2.518 1 95.38 195 GLY A N 1
ATOM 1489 C CA . GLY A 1 195 ? -19.547 -8.32 -1.954 1 95.38 195 GLY A CA 1
ATOM 1490 C C . GLY A 1 195 ? -19.438 -7.125 -1.022 1 95.38 195 GLY A C 1
ATOM 1491 O O . GLY A 1 195 ? -20.344 -6.293 -0.96 1 95.38 195 GLY A O 1
ATOM 1492 N N . THR A 1 196 ? -18.297 -7.023 -0.324 1 92 196 THR A N 1
ATOM 1493 C CA . THR A 1 196 ? -18.094 -5.918 0.607 1 92 196 THR A CA 1
ATOM 1494 C C . THR A 1 196 ? -17.875 -4.609 -0.146 1 92 196 THR A C 1
ATOM 1496 O O . THR A 1 196 ? -17.922 -3.529 0.447 1 92 196 THR A O 1
ATOM 1499 N N . LEU A 1 197 ? -17.625 -4.656 -1.476 1 93.44 197 LEU A N 1
ATOM 1500 C CA . LEU A 1 197 ? -17.359 -3.473 -2.285 1 93.44 197 LEU A CA 1
ATOM 1501 C C . LEU A 1 197 ? -18.656 -2.955 -2.926 1 93.44 197 LEU A C 1
ATOM 1503 O O . LEU A 1 197 ? -18.656 -1.888 -3.545 1 93.44 197 LEU A O 1
ATOM 1507 N N . ARG A 1 198 ? -19.656 -3.77 -2.895 1 86.31 198 ARG A N 1
ATOM 1508 C CA . ARG A 1 198 ? -20.922 -3.416 -3.543 1 86.31 198 ARG A CA 1
ATOM 1509 C C . ARG A 1 198 ? -21.875 -2.742 -2.561 1 86.31 198 ARG A C 1
ATOM 1511 O O . ARG A 1 198 ? -21.797 -2.975 -1.353 1 86.31 198 ARG A O 1
ATOM 1518 N N . MET B 1 1 ? 13.648 7.551 37.969 1 64.31 1 MET B N 1
ATOM 1519 C CA . MET B 1 1 ? 14.906 7.586 37.219 1 64.31 1 MET B CA 1
ATOM 1520 C C . MET B 1 1 ? 14.734 7.008 35.812 1 64.31 1 MET B C 1
ATOM 1522 O O . MET B 1 1 ? 15.18 7.605 34.844 1 64.31 1 MET B O 1
ATOM 1526 N N . ALA B 1 2 ? 14.016 5.895 35.625 1 67.31 2 ALA B N 1
ATOM 1527 C CA . ALA B 1 2 ? 13.703 5.242 34.344 1 67.31 2 ALA B CA 1
ATOM 1528 C C . ALA B 1 2 ? 12.883 6.164 33.438 1 67.31 2 ALA B C 1
ATOM 1530 O O . ALA B 1 2 ? 13.148 6.27 32.25 1 67.31 2 ALA B O 1
ATOM 1531 N N . GLY B 1 3 ? 12.281 6.938 34.125 1 83.88 3 GLY B N 1
ATOM 1532 C CA . GLY B 1 3 ? 11.375 7.844 33.438 1 83.88 3 GLY B CA 1
ATOM 1533 C C . GLY B 1 3 ? 12.078 9.016 32.812 1 83.88 3 GLY B C 1
ATOM 1534 O O . GLY B 1 3 ? 11.742 9.414 31.688 1 83.88 3 GLY B O 1
ATOM 1535 N N . LEU B 1 4 ? 13.086 9.43 33.5 1 87.19 4 LEU B N 1
ATOM 1536 C CA . LEU B 1 4 ? 13.828 10.578 32.969 1 87.19 4 LEU B CA 1
ATOM 1537 C C . LEU B 1 4 ? 14.695 10.18 31.797 1 87.19 4 LEU B C 1
ATOM 1539 O O . LEU B 1 4 ? 14.75 10.898 30.797 1 87.19 4 LEU B O 1
ATOM 1543 N N . ARG B 1 5 ? 15.445 8.992 31.906 1 85.25 5 ARG B N 1
ATOM 1544 C CA . ARG B 1 5 ? 16.281 8.516 30.812 1 85.25 5 ARG B CA 1
ATOM 1545 C C . ARG B 1 5 ? 15.469 8.305 29.531 1 85.25 5 ARG B C 1
ATOM 1547 O O . ARG B 1 5 ? 15.922 8.641 28.438 1 85.25 5 ARG B O 1
ATOM 1554 N N . GLU B 1 6 ? 14.305 7.75 29.75 1 87.5 6 GLU B N 1
ATOM 1555 C CA . GLU B 1 6 ? 13.406 7.512 28.625 1 87.5 6 GLU B CA 1
ATOM 1556 C C . GLU B 1 6 ? 12.953 8.828 28 1 87.5 6 GLU B C 1
ATOM 1558 O O . GLU B 1 6 ? 12.891 8.938 26.766 1 87.5 6 GLU B O 1
ATOM 1563 N N . ARG B 1 7 ? 12.727 9.727 28.781 1 89 7 ARG B N 1
ATOM 1564 C CA . ARG B 1 7 ? 12.305 11.031 28.297 1 89 7 ARG B CA 1
ATOM 1565 C C . ARG B 1 7 ? 13.43 11.727 27.531 1 89 7 ARG B C 1
ATOM 1567 O O . ARG B 1 7 ? 13.195 12.359 26.5 1 89 7 ARG B O 1
ATOM 1574 N N . LYS B 1 8 ? 14.555 11.641 28.078 1 90 8 LYS B N 1
ATOM 1575 C CA . LYS B 1 8 ? 15.711 12.234 27.406 1 90 8 LYS B CA 1
ATOM 1576 C C . LYS B 1 8 ? 15.977 11.555 26.062 1 90 8 LYS B C 1
ATOM 1578 O O . LYS B 1 8 ? 16.297 12.227 25.078 1 90 8 LYS B O 1
ATOM 1583 N N . ARG B 1 9 ? 15.844 10.258 26.078 1 90.31 9 ARG B N 1
ATOM 1584 C CA . ARG B 1 9 ? 16.031 9.5 24.844 1 90.31 9 ARG B CA 1
ATOM 1585 C C . ARG B 1 9 ? 15 9.922 23.781 1 90.31 9 ARG B C 1
ATOM 1587 O O . ARG B 1 9 ? 15.352 10.109 22.625 1 90.31 9 ARG B O 1
ATOM 1594 N N . GLN B 1 10 ? 13.844 10.055 24.25 1 91 10 GLN B N 1
ATOM 1595 C CA . GLN B 1 10 ? 12.781 10.469 23.328 1 91 10 GLN B CA 1
ATOM 1596 C C . GLN B 1 10 ? 13.031 11.875 22.797 1 91 10 GLN B C 1
ATOM 1598 O O . GLN B 1 10 ? 12.805 12.141 21.609 1 91 10 GLN B O 1
ATOM 1603 N N . ARG B 1 11 ? 13.477 12.703 23.609 1 92.5 11 ARG B N 1
ATOM 1604 C CA . ARG B 1 11 ? 13.766 14.062 23.188 1 92.5 11 ARG B CA 1
ATOM 1605 C C . ARG B 1 11 ? 14.883 14.086 22.141 1 92.5 11 ARG B C 1
ATOM 1607 O O . ARG B 1 11 ? 14.805 14.812 21.156 1 92.5 11 ARG B O 1
ATOM 1614 N N . THR B 1 12 ? 15.875 13.312 22.422 1 93.5 12 THR B N 1
ATOM 1615 C CA . THR B 1 12 ? 16.969 13.219 21.453 1 93.5 12 THR B CA 1
ATOM 1616 C C . THR B 1 12 ? 16.469 12.672 20.125 1 93.5 12 THR B C 1
ATOM 1618 O O . THR B 1 12 ? 16.828 13.188 19.062 1 93.5 12 THR B O 1
ATOM 1621 N N . HIS B 1 13 ? 15.688 11.672 20.203 1 95.06 13 HIS B N 1
ATOM 1622 C CA . HIS B 1 13 ? 15.086 11.07 19.031 1 95.06 13 HIS B CA 1
ATOM 1623 C C . HIS B 1 13 ? 14.32 12.109 18.203 1 95.06 13 HIS B C 1
ATOM 1625 O O . HIS B 1 13 ? 14.531 12.234 17 1 95.06 13 HIS B O 1
ATOM 1631 N N . ASP B 1 14 ? 13.586 12.852 18.875 1 94.69 14 ASP B N 1
ATOM 1632 C CA . ASP B 1 14 ? 12.758 13.859 18.219 1 94.69 14 ASP B CA 1
ATOM 1633 C C . ASP B 1 14 ? 13.609 14.969 17.609 1 94.69 14 ASP B C 1
ATOM 1635 O O . ASP B 1 14 ? 13.328 15.453 16.516 1 94.69 14 ASP B O 1
ATOM 1639 N N . THR B 1 15 ? 14.562 15.328 18.344 1 95.62 15 THR B N 1
ATOM 1640 C CA . THR B 1 15 ? 15.43 16.406 17.891 1 95.62 15 THR B CA 1
ATOM 1641 C C . THR B 1 15 ? 16.188 16 16.625 1 95.62 15 THR B C 1
ATOM 1643 O O . THR B 1 15 ? 16.266 16.781 15.672 1 95.62 15 THR B O 1
ATOM 1646 N N . ILE B 1 16 ? 16.672 14.812 16.625 1 97.19 16 ILE B N 1
ATOM 1647 C CA . ILE B 1 16 ? 17.391 14.32 15.469 1 97.19 16 ILE B CA 1
ATOM 1648 C C . ILE B 1 16 ? 16.469 14.273 14.258 1 97.19 16 ILE B C 1
ATOM 1650 O O . ILE B 1 16 ? 16.812 14.75 13.18 1 97.19 16 ILE B O 1
ATOM 1654 N N . SER B 1 17 ? 15.336 13.734 14.461 1 97.44 17 SER B N 1
ATOM 1655 C CA . SER B 1 17 ? 14.344 13.625 13.391 1 97.44 17 SER B CA 1
ATOM 1656 C C . SER B 1 17 ? 13.945 15 12.867 1 97.44 17 SER B C 1
ATOM 1658 O O . SER B 1 17 ? 13.93 15.227 11.656 1 97.44 17 SER B O 1
ATOM 1660 N N . ALA B 1 18 ? 13.695 15.906 13.766 1 96.81 18 ALA B N 1
ATOM 1661 C CA . ALA B 1 18 ? 13.297 17.25 13.367 1 96.81 18 ALA B CA 1
ATOM 1662 C C . ALA B 1 18 ? 14.398 17.938 12.562 1 96.81 18 ALA B C 1
ATOM 1664 O O . ALA B 1 18 ? 14.133 18.594 11.555 1 96.81 18 ALA B O 1
ATOM 1665 N N . THR B 1 19 ? 15.562 17.766 13.016 1 98 19 THR B N 1
ATOM 1666 C CA . THR B 1 19 ? 16.703 18.328 12.312 1 98 19 THR B CA 1
ATOM 1667 C C . THR B 1 19 ? 16.828 17.75 10.906 1 98 19 THR B C 1
ATOM 1669 O O . THR B 1 19 ? 17 18.469 9.93 1 98 19 THR B O 1
ATOM 1672 N N . ALA B 1 20 ? 16.719 16.469 10.82 1 98.38 20 ALA B N 1
ATOM 1673 C CA . ALA B 1 20 ? 16.812 15.773 9.539 1 98.38 20 ALA B CA 1
ATOM 1674 C C . ALA B 1 20 ? 15.719 16.266 8.586 1 98.38 20 ALA B C 1
ATOM 1676 O O . ALA B 1 20 ? 16 16.594 7.434 1 98.38 20 ALA B O 1
ATOM 1677 N N . ILE B 1 21 ? 14.523 16.312 9.039 1 97.81 21 ILE B N 1
ATOM 1678 C CA . ILE B 1 21 ? 13.375 16.719 8.227 1 97.81 21 ILE B CA 1
ATOM 1679 C C . ILE B 1 21 ? 13.586 18.141 7.723 1 97.81 21 ILE B C 1
ATOM 1681 O O . ILE B 1 21 ? 13.312 18.438 6.555 1 97.81 21 ILE B O 1
ATOM 1685 N N . GLY B 1 22 ? 14.078 18.969 8.602 1 98.06 22 GLY B N 1
ATOM 1686 C CA . GLY B 1 22 ? 14.414 20.312 8.156 1 98.06 22 GLY B CA 1
ATOM 1687 C C . GLY B 1 22 ? 15.383 20.344 6.992 1 98.06 22 GLY B C 1
ATOM 1688 O O . GLY B 1 22 ? 15.18 21.062 6.016 1 98.06 22 GLY B O 1
ATOM 1689 N N . LEU B 1 23 ? 16.422 19.562 7.039 1 98.31 23 LEU B N 1
ATOM 1690 C CA . LEU B 1 23 ? 17.422 19.469 5.98 1 98.31 23 LEU B CA 1
ATOM 1691 C C . LEU B 1 23 ? 16.812 18.906 4.703 1 98.31 23 LEU B C 1
ATOM 1693 O O . LEU B 1 23 ? 17.062 19.406 3.609 1 98.31 23 LEU B O 1
ATOM 1697 N N . PHE B 1 24 ? 16.016 17.875 4.875 1 98.19 24 PHE B N 1
ATOM 1698 C CA . PHE B 1 24 ? 15.375 17.234 3.73 1 98.19 24 PHE B CA 1
ATOM 1699 C C . PHE B 1 24 ? 14.445 18.219 3.02 1 98.19 24 PHE B C 1
ATOM 1701 O O . PHE B 1 24 ? 14.375 18.234 1.789 1 98.19 24 PHE B O 1
ATOM 1708 N N . LEU B 1 25 ? 13.758 18.969 3.789 1 97.5 25 LEU B N 1
ATOM 1709 C CA . LEU B 1 25 ? 12.828 19.938 3.207 1 97.5 25 LEU B CA 1
ATOM 1710 C C . LEU B 1 25 ? 13.586 21.047 2.48 1 97.5 25 LEU B C 1
ATOM 1712 O O . LEU B 1 25 ? 13.125 21.547 1.451 1 97.5 25 LEU B O 1
ATOM 1716 N N . GLU B 1 26 ? 14.734 21.344 2.967 1 97.06 26 GLU B N 1
ATOM 1717 C CA . GLU B 1 26 ? 15.531 22.438 2.414 1 97.06 26 GLU B CA 1
ATOM 1718 C C . GLU B 1 26 ? 16.312 22 1.18 1 97.06 26 GLU B C 1
ATOM 1720 O O . GLU B 1 26 ? 16.328 22.688 0.162 1 97.06 26 GLU B O 1
ATOM 1725 N N . ARG B 1 27 ? 16.859 20.797 1.238 1 97.44 27 ARG B N 1
ATOM 1726 C CA . ARG B 1 27 ? 17.859 20.438 0.236 1 97.44 27 ARG B CA 1
ATOM 1727 C C . ARG B 1 27 ? 17.391 19.25 -0.594 1 97.44 27 ARG B C 1
ATOM 1729 O O . ARG B 1 27 ? 17.969 18.938 -1.637 1 97.44 27 ARG B O 1
ATOM 1736 N N . GLY B 1 28 ? 16.344 18.656 -0.135 1 96.81 28 GLY B N 1
ATOM 1737 C CA . GLY B 1 28 ? 15.906 17.438 -0.789 1 96.81 28 GLY B CA 1
ATOM 1738 C C . GLY B 1 28 ? 16.438 16.172 -0.128 1 96.81 28 GLY B C 1
ATOM 1739 O O . GLY B 1 28 ? 17.578 16.141 0.314 1 96.81 28 GLY B O 1
ATOM 1740 N N . PHE B 1 29 ? 15.672 15.203 0.016 1 97.44 29 PHE B N 1
ATOM 1741 C CA . PHE B 1 29 ? 15.984 13.961 0.707 1 97.44 29 PHE B CA 1
ATOM 1742 C C . PHE B 1 29 ? 17.234 13.32 0.128 1 97.44 29 PHE B C 1
ATOM 1744 O O . PHE B 1 29 ? 18.141 12.938 0.872 1 97.44 29 PHE B O 1
ATOM 1751 N N . ASP B 1 30 ? 17.297 13.258 -1.193 1 95.31 30 ASP B N 1
ATOM 1752 C CA . ASP B 1 30 ? 18.391 12.555 -1.86 1 95.31 30 ASP B CA 1
ATOM 1753 C C . ASP B 1 30 ? 19.719 13.312 -1.707 1 95.31 30 ASP B C 1
ATOM 1755 O O . ASP B 1 30 ? 20.781 12.695 -1.658 1 95.31 30 ASP B O 1
ATOM 1759 N N . ALA B 1 31 ? 19.656 14.531 -1.577 1 97 31 ALA B N 1
ATOM 1760 C CA . ALA B 1 31 ? 20.844 15.375 -1.539 1 97 31 ALA B CA 1
ATOM 1761 C C . ALA B 1 31 ? 21.469 15.391 -0.143 1 97 31 ALA B C 1
ATOM 1763 O O . ALA B 1 31 ? 22.625 15.758 0.023 1 97 31 ALA B O 1
ATOM 1764 N N . VAL B 1 32 ? 20.688 15.117 0.827 1 98.12 32 VAL B N 1
ATOM 1765 C CA . VAL B 1 32 ? 21.156 15.172 2.211 1 98.12 32 VAL B CA 1
ATOM 1766 C C . VAL B 1 32 ? 21.641 13.789 2.646 1 98.12 32 VAL B C 1
ATOM 1768 O O . VAL B 1 32 ? 20.953 12.789 2.467 1 98.12 32 VAL B O 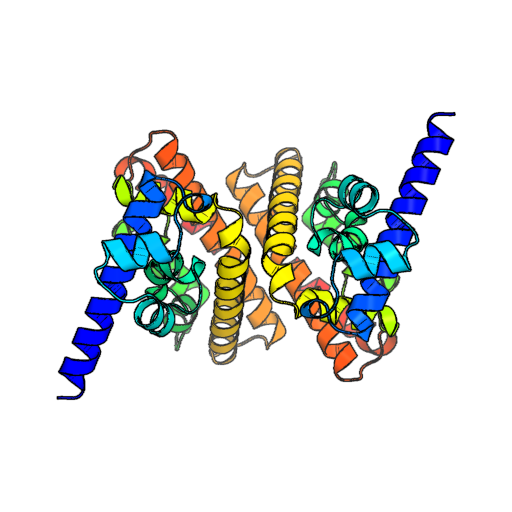1
ATOM 1771 N N . SER B 1 33 ? 22.844 13.711 3.186 1 97.5 33 SER B N 1
ATOM 1772 C CA . SER B 1 33 ? 23.375 12.445 3.672 1 97.5 33 SER B CA 1
ATOM 1773 C C . SER B 1 33 ? 23.141 12.281 5.168 1 97.5 33 SER B C 1
ATOM 1775 O O . SER B 1 33 ? 22.766 13.234 5.855 1 97.5 33 SER B O 1
ATOM 1777 N N . VAL B 1 34 ? 23.328 11.039 5.617 1 97.19 34 VAL B N 1
ATOM 1778 C CA . VAL B 1 34 ? 23.234 10.766 7.047 1 97.19 34 VAL B CA 1
ATOM 1779 C C . VAL B 1 34 ? 24.344 11.523 7.789 1 97.19 34 VAL B C 1
ATOM 1781 O O . VAL B 1 34 ? 24.141 11.953 8.93 1 97.19 34 VAL B O 1
ATOM 1784 N N . ALA B 1 35 ? 25.453 11.68 7.168 1 97.56 35 ALA B N 1
ATOM 1785 C CA . ALA B 1 35 ? 26.531 12.445 7.766 1 97.56 35 ALA B CA 1
ATOM 1786 C C . ALA B 1 35 ? 26.125 13.906 7.961 1 97.56 35 ALA B C 1
ATOM 1788 O O . ALA B 1 35 ? 26.406 14.5 9.008 1 97.56 35 ALA B O 1
ATOM 1789 N N . ASP B 1 36 ? 25.484 14.5 6.965 1 98.25 36 ASP B N 1
ATOM 1790 C CA . ASP B 1 36 ? 24.969 15.859 7.07 1 98.25 36 ASP B CA 1
ATOM 1791 C C . ASP B 1 36 ? 24.031 16 8.266 1 98.25 36 ASP B C 1
ATOM 1793 O O . ASP B 1 36 ? 24.125 16.984 9.016 1 98.25 36 ASP B O 1
ATOM 1797 N N . VAL B 1 37 ? 23.172 14.992 8.43 1 98.56 37 VAL B N 1
ATOM 1798 C CA . VAL B 1 37 ? 22.188 15.031 9.508 1 98.56 37 VAL B CA 1
ATOM 1799 C C . VAL B 1 37 ? 22.891 14.922 10.859 1 98.56 37 VAL B C 1
ATOM 1801 O O . VAL B 1 37 ? 22.594 15.672 11.789 1 98.56 37 VAL B O 1
ATOM 1804 N N . ALA B 1 38 ? 23.797 13.961 10.953 1 98.31 38 ALA B N 1
ATOM 1805 C CA . ALA B 1 38 ? 24.547 13.781 12.195 1 98.31 38 ALA B CA 1
ATOM 1806 C C . ALA B 1 38 ? 25.25 15.062 12.609 1 98.31 38 ALA B C 1
ATOM 1808 O O . ALA B 1 38 ? 25.172 15.484 13.766 1 98.31 38 ALA B O 1
ATOM 1809 N N . ASP B 1 39 ? 25.875 15.695 11.672 1 98.31 39 ASP B N 1
ATOM 1810 C CA . ASP B 1 39 ? 26.578 16.938 11.914 1 98.31 39 ASP B CA 1
ATOM 1811 C C . ASP B 1 39 ? 25.625 18.031 12.383 1 98.31 39 ASP B C 1
ATOM 1813 O O . ASP B 1 39 ? 25.891 18.719 13.375 1 98.31 39 ASP B O 1
ATOM 1817 N N . ALA B 1 40 ? 24.562 18.188 11.734 1 98.12 40 ALA B N 1
ATOM 1818 C CA . ALA B 1 40 ? 23.578 19.25 12.031 1 98.12 40 ALA B CA 1
ATOM 1819 C C . ALA B 1 40 ? 22.922 19.016 13.391 1 98.12 40 ALA B C 1
ATOM 1821 O O . ALA B 1 40 ? 22.594 19.969 14.094 1 98.12 40 ALA B O 1
ATOM 1822 N N . ALA B 1 41 ? 22.75 17.766 13.727 1 97.75 41 ALA B N 1
ATOM 1823 C CA . ALA B 1 41 ? 22.109 17.406 14.984 1 97.75 41 ALA B CA 1
ATOM 1824 C C . ALA B 1 41 ? 23.125 17.328 16.125 1 97.75 41 ALA B C 1
ATOM 1826 O O . ALA B 1 41 ? 22.75 17.109 17.281 1 97.75 41 ALA B O 1
ATOM 1827 N N . ASP B 1 42 ? 24.344 17.453 15.82 1 97.38 42 ASP B N 1
ATOM 1828 C CA . ASP B 1 42 ? 25.422 17.438 16.797 1 97.38 42 ASP B CA 1
ATOM 1829 C C . ASP B 1 42 ? 25.516 16.078 17.5 1 97.38 42 ASP B C 1
ATOM 1831 O O . ASP B 1 42 ? 25.547 16.016 18.734 1 97.38 42 ASP B O 1
ATOM 1835 N N . VAL B 1 43 ? 25.484 15.039 16.75 1 97.5 43 VAL B N 1
ATOM 1836 C CA . VAL B 1 43 ? 25.703 13.68 17.219 1 97.5 43 VAL B CA 1
ATOM 1837 C C . VAL B 1 43 ? 26.672 12.961 16.281 1 97.5 43 VAL B C 1
ATOM 1839 O O . VAL B 1 43 ? 26.906 13.406 15.156 1 97.5 43 VAL B O 1
ATOM 1842 N N . SER B 1 44 ? 27.25 11.875 16.797 1 97.25 44 SER B N 1
ATOM 1843 C CA . SER B 1 44 ? 28.078 11.047 15.922 1 97.25 44 SER B CA 1
ATOM 1844 C C . SER B 1 44 ? 27.219 10.188 15 1 97.25 44 SER B C 1
ATOM 1846 O O . SER B 1 44 ? 26.047 9.953 15.273 1 97.25 44 SER B O 1
ATOM 1848 N N . LYS B 1 45 ? 27.797 9.766 13.875 1 96.06 45 LYS B N 1
ATOM 1849 C CA . LYS B 1 45 ? 27.094 8.867 12.953 1 96.06 45 LYS B CA 1
ATOM 1850 C C . LYS B 1 45 ? 26.672 7.586 13.656 1 96.06 45 LYS B C 1
ATOM 1852 O O . LYS B 1 45 ? 25.516 7.16 13.539 1 96.06 45 LYS B O 1
ATOM 1857 N N . PRO B 1 46 ? 27.5 6.988 14.531 1 96.25 46 PRO B N 1
ATOM 1858 C CA . PRO B 1 46 ? 27.062 5.789 15.25 1 96.25 46 PRO B CA 1
ATOM 1859 C C . PRO B 1 46 ? 25.891 6.055 16.188 1 96.25 46 PRO B C 1
ATOM 1861 O O . PRO B 1 46 ? 24.984 5.227 16.297 1 96.25 46 PRO B O 1
ATOM 1864 N N . THR B 1 47 ? 25.906 7.137 16.781 1 95.81 47 THR B N 1
ATOM 1865 C CA . THR B 1 47 ? 24.797 7.516 17.641 1 95.81 47 THR B CA 1
ATOM 1866 C C . THR B 1 47 ? 23.516 7.652 16.828 1 95.81 47 THR B C 1
ATOM 1868 O O . THR B 1 47 ? 22.453 7.152 17.234 1 95.81 47 THR B O 1
ATOM 1871 N N . LEU B 1 48 ? 23.609 8.367 15.656 1 97.44 48 LEU B N 1
ATOM 1872 C CA . LEU B 1 48 ? 22.438 8.531 14.797 1 97.44 48 LEU B CA 1
ATOM 1873 C C . LEU B 1 48 ? 21.844 7.18 14.43 1 97.44 48 LEU B C 1
ATOM 1875 O O . LEU B 1 48 ? 20.625 6.984 14.523 1 97.44 48 LEU B O 1
ATOM 1879 N N . PHE B 1 49 ? 22.641 6.227 14.141 1 96.12 49 PHE B N 1
ATOM 1880 C CA . PHE B 1 49 ? 22.172 4.93 13.672 1 96.12 49 PHE B CA 1
ATOM 1881 C C . PHE B 1 49 ? 21.609 4.109 14.828 1 96.12 49 PHE B C 1
ATOM 1883 O O . PHE B 1 49 ? 20.797 3.207 14.625 1 96.12 49 PHE B O 1
ATOM 1890 N N . ARG B 1 50 ? 22.109 4.441 16.031 1 95.69 50 ARG B N 1
ATOM 1891 C CA . ARG B 1 50 ? 21.5 3.814 17.203 1 95.69 50 ARG B CA 1
ATOM 1892 C C . ARG B 1 50 ? 20.031 4.207 17.328 1 95.69 50 ARG B C 1
ATOM 1894 O O . ARG B 1 50 ? 19.203 3.393 17.734 1 95.69 50 ARG B O 1
ATOM 1901 N N . TYR B 1 51 ? 19.719 5.441 16.953 1 96 51 TYR B N 1
ATOM 1902 C CA . TYR B 1 51 ? 18.359 5.941 17.047 1 96 51 TYR B CA 1
ATOM 1903 C C . TYR B 1 51 ? 17.562 5.617 15.781 1 96 51 TYR B C 1
ATOM 1905 O O . TYR B 1 51 ? 16.375 5.312 15.852 1 96 51 TYR B O 1
ATOM 1913 N N . PHE B 1 52 ? 18.266 5.699 14.672 1 97.19 52 PHE B N 1
ATOM 1914 C CA . PHE B 1 52 ? 17.609 5.547 13.375 1 97.19 52 PHE B CA 1
ATOM 1915 C C . PHE B 1 52 ? 18.375 4.566 12.492 1 97.19 52 PHE B C 1
ATOM 1917 O O . PHE B 1 52 ? 19.297 4.961 11.773 1 97.19 52 PHE B O 1
ATOM 1924 N N . PRO B 1 53 ? 17.844 3.4 12.406 1 94 53 PRO B N 1
ATOM 1925 C CA . PRO B 1 53 ? 18.562 2.369 11.656 1 94 53 PRO B CA 1
ATOM 1926 C C . PRO B 1 53 ? 18.688 2.707 10.172 1 94 53 PRO B C 1
ATOM 1928 O O . PRO B 1 53 ? 19.625 2.25 9.508 1 94 53 PRO B O 1
ATOM 1931 N N . THR B 1 54 ? 17.703 3.488 9.672 1 93.44 54 THR B N 1
ATOM 1932 C CA . THR B 1 54 ? 17.781 3.875 8.266 1 93.44 54 THR B CA 1
ATOM 1933 C C . THR B 1 54 ? 17.531 5.375 8.109 1 93.44 54 THR B C 1
ATOM 1935 O O . THR B 1 54 ? 16.984 6.02 9 1 93.44 54 THR B O 1
ATOM 1938 N N . LYS B 1 55 ? 17.953 5.926 6.961 1 95.44 55 LYS B N 1
ATOM 1939 C CA . LYS B 1 55 ? 17.719 7.328 6.625 1 95.44 55 LYS B CA 1
ATOM 1940 C C . LYS B 1 55 ? 16.219 7.629 6.555 1 95.44 55 LYS B C 1
ATOM 1942 O O . LYS B 1 55 ? 15.773 8.69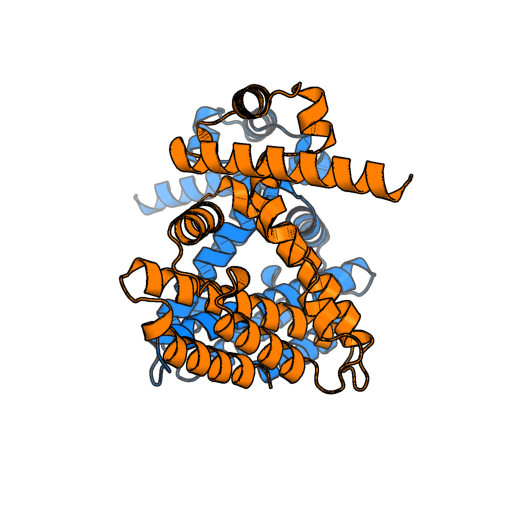5 6.973 1 95.44 55 LYS B O 1
ATOM 1947 N N . GLU B 1 56 ? 15.391 6.676 6.043 1 95.25 56 GLU B N 1
ATOM 1948 C CA . GLU B 1 56 ? 13.945 6.812 5.906 1 95.25 56 GLU B CA 1
ATOM 1949 C C . GLU B 1 56 ? 13.266 6.953 7.27 1 95.25 56 GLU B C 1
ATOM 1951 O O . GLU B 1 56 ? 12.266 7.656 7.402 1 95.25 56 GLU B O 1
ATOM 1956 N N . ASP B 1 57 ? 13.859 6.328 8.234 1 95.56 57 ASP B N 1
ATOM 1957 C CA . ASP B 1 57 ? 13.297 6.371 9.578 1 95.56 57 ASP B CA 1
ATOM 1958 C C . ASP B 1 57 ? 13.367 7.781 10.156 1 95.56 57 ASP B C 1
ATOM 1960 O O . ASP B 1 57 ? 12.539 8.164 10.984 1 95.56 57 ASP B O 1
ATOM 1964 N N . LEU B 1 58 ? 14.344 8.555 9.695 1 96.94 58 LEU B N 1
ATOM 1965 C CA . LEU B 1 58 ? 14.484 9.938 10.133 1 96.94 58 LEU B CA 1
ATOM 1966 C C . LEU B 1 58 ? 13.234 10.742 9.781 1 96.94 58 LEU B C 1
ATOM 1968 O O . LEU B 1 58 ? 12.844 11.648 10.523 1 96.94 58 LEU B O 1
ATOM 1972 N N . VAL B 1 59 ? 12.578 10.359 8.695 1 96.88 59 VAL B N 1
ATOM 1973 C CA . VAL B 1 59 ? 11.398 11.078 8.219 1 96.88 59 VAL B CA 1
ATOM 1974 C C . VAL B 1 59 ? 10.141 10.477 8.844 1 96.88 59 VAL B C 1
ATOM 1976 O O . VAL B 1 59 ? 9.32 11.203 9.414 1 96.88 59 VAL B O 1
ATOM 1979 N N . LEU B 1 60 ? 10.062 9.172 8.844 1 95 60 LEU B N 1
ATOM 1980 C CA . LEU B 1 60 ? 8.797 8.508 9.125 1 95 60 LEU B CA 1
ATOM 1981 C C . LEU B 1 60 ? 8.594 8.352 10.633 1 95 60 LEU B C 1
ATOM 1983 O O . LEU B 1 60 ? 7.484 8.062 11.086 1 95 60 LEU B O 1
ATOM 1987 N N . HIS B 1 61 ? 9.648 8.633 11.383 1 91.56 61 HIS B N 1
ATOM 1988 C CA . HIS B 1 61 ? 9.523 8.656 12.836 1 91.56 61 HIS B CA 1
ATOM 1989 C C . HIS B 1 61 ? 8.43 9.625 13.273 1 91.56 61 HIS B C 1
ATOM 1991 O O . HIS B 1 61 ? 7.723 9.367 14.25 1 91.56 61 HIS B O 1
ATOM 1997 N N . ARG B 1 62 ? 8.32 10.68 12.523 1 90.38 62 ARG B N 1
ATOM 1998 C CA . ARG B 1 62 ? 7.41 11.758 12.898 1 90.38 62 ARG B CA 1
ATOM 1999 C C . ARG B 1 62 ? 5.969 11.266 12.914 1 90.38 62 ARG B C 1
ATOM 2001 O O . ARG B 1 62 ? 5.117 11.844 13.594 1 90.38 62 ARG B O 1
ATOM 2008 N N . ILE B 1 63 ? 5.691 10.203 12.172 1 88.62 63 ILE B N 1
ATOM 2009 C CA . ILE B 1 63 ? 4.32 9.711 12.141 1 88.62 63 ILE B CA 1
ATOM 2010 C C . ILE B 1 63 ? 4.199 8.461 13 1 88.62 63 ILE B C 1
ATOM 2012 O O . ILE B 1 63 ? 3.186 7.758 12.953 1 88.62 63 ILE B O 1
ATOM 2016 N N . GLY B 1 64 ? 5.191 8.188 13.758 1 84.75 64 GLY B N 1
ATOM 2017 C CA . GLY B 1 64 ? 5.258 6.992 14.578 1 84.75 64 GLY B CA 1
ATOM 2018 C C . GLY B 1 64 ? 4.141 6.906 15.602 1 84.75 64 GLY B C 1
ATOM 2019 O O . GLY B 1 64 ? 3.65 5.816 15.898 1 84.75 64 GLY B O 1
ATOM 2020 N N . ASP B 1 65 ? 3.746 8.055 16.047 1 83.75 65 ASP B N 1
ATOM 2021 C CA . ASP B 1 65 ? 2.686 8.07 17.047 1 83.75 65 ASP B CA 1
ATOM 2022 C C . ASP B 1 65 ? 1.368 7.566 16.453 1 83.75 65 ASP B C 1
ATOM 2024 O O . ASP B 1 65 ? 0.455 7.199 17.203 1 83.75 65 ASP B O 1
ATOM 2028 N N . HIS B 1 66 ? 1.255 7.508 15.203 1 89.56 66 HIS B N 1
ATOM 2029 C CA . HIS B 1 66 ? 0.021 7.059 14.562 1 89.56 66 HIS B CA 1
ATOM 2030 C C . HIS B 1 66 ? 0.13 5.605 14.109 1 89.56 66 HIS B C 1
ATOM 2032 O O . HIS B 1 66 ? -0.849 5.023 13.641 1 89.56 66 HIS B O 1
ATOM 2038 N N . MET B 1 67 ? 1.265 5.113 14.297 1 89.38 67 MET B N 1
ATOM 2039 C CA . MET B 1 67 ? 1.422 3.691 14.008 1 89.38 67 MET B CA 1
ATOM 2040 C C . MET B 1 67 ? 0.62 2.844 14.992 1 89.38 67 MET B C 1
ATOM 2042 O O . MET B 1 67 ? 0.718 3.031 16.203 1 89.38 67 MET B O 1
ATOM 2046 N N . GLY B 1 68 ? -0.218 2.008 14.461 1 93.81 68 GLY B N 1
ATOM 2047 C CA . GLY B 1 68 ? -1.058 1.151 15.281 1 93.81 68 GLY B CA 1
ATOM 2048 C C . GLY B 1 68 ? -2.283 1.862 15.828 1 93.81 68 GLY B C 1
ATOM 2049 O O . GLY B 1 68 ? -3.051 1.284 16.594 1 93.81 68 GLY B O 1
ATOM 2050 N N . GLU B 1 69 ? -2.436 3.066 15.477 1 95.75 69 GLU B N 1
ATOM 2051 C CA . GLU B 1 69 ? -3.516 3.879 16.031 1 95.75 69 GLU B CA 1
ATOM 2052 C C . GLU B 1 69 ? -4.879 3.281 15.695 1 95.75 69 GLU B C 1
ATOM 2054 O O . GLU B 1 69 ? -5.75 3.197 16.562 1 95.75 69 GLU B O 1
ATOM 2059 N N . ALA B 1 70 ? -5.121 2.881 14.477 1 97 70 ALA B N 1
ATOM 2060 C CA . ALA B 1 70 ? -6.402 2.299 14.086 1 97 70 ALA B CA 1
ATOM 2061 C C . ALA B 1 70 ? -6.742 1.09 14.953 1 97 70 ALA B C 1
ATOM 2063 O O . ALA B 1 70 ? -7.891 0.923 15.367 1 97 70 ALA B O 1
ATOM 2064 N N . ALA B 1 71 ? -5.715 0.301 15.195 1 96.81 71 ALA B N 1
ATOM 2065 C CA . ALA B 1 71 ? -5.914 -0.87 16.047 1 96.81 71 ALA B CA 1
ATOM 2066 C C . ALA B 1 71 ? -6.332 -0.461 17.453 1 96.81 71 ALA B C 1
ATOM 2068 O O . ALA B 1 71 ? -7.246 -1.055 18.031 1 96.81 71 ALA B O 1
ATOM 2069 N N . ARG B 1 72 ? -5.688 0.543 17.969 1 96.25 72 ARG B N 1
ATOM 2070 C CA . ARG B 1 72 ? -6.02 1.02 19.312 1 96.25 72 ARG B CA 1
ATOM 2071 C C . ARG B 1 72 ? -7.445 1.559 19.359 1 96.25 72 ARG B C 1
ATOM 2073 O O . ARG B 1 72 ? -8.156 1.344 20.344 1 96.25 72 ARG B O 1
ATOM 2080 N N . VAL B 1 73 ? -7.867 2.205 18.359 1 96.5 73 VAL B N 1
ATOM 2081 C CA . VAL B 1 73 ? -9.18 2.844 18.297 1 96.5 73 VAL B CA 1
ATOM 2082 C C . VAL B 1 73 ? -10.273 1.781 18.328 1 96.5 73 VAL B C 1
ATOM 2084 O O . VAL B 1 73 ? -11.328 1.988 18.938 1 96.5 73 VAL B O 1
ATOM 2087 N N . VAL B 1 74 ? -10.047 0.623 17.703 1 95.31 74 VAL B N 1
ATOM 2088 C CA . VAL B 1 74 ? -11.141 -0.329 17.562 1 95.31 74 VAL B CA 1
ATOM 2089 C C . VAL B 1 74 ? -11.164 -1.279 18.75 1 95.31 74 VAL B C 1
ATOM 2091 O O . VAL B 1 74 ? -12.117 -2.031 18.938 1 95.31 74 VAL B O 1
ATOM 2094 N N . ARG B 1 75 ? -10.055 -1.191 19.484 1 90.44 75 ARG B N 1
ATOM 2095 C CA . ARG B 1 75 ? -9.984 -2.111 20.609 1 90.44 75 ARG B CA 1
ATOM 2096 C C . ARG B 1 75 ? -11.172 -1.922 21.547 1 90.44 75 ARG B C 1
ATOM 2098 O O . ARG B 1 75 ? -11.414 -0.813 22.031 1 90.44 75 ARG B O 1
ATOM 2105 N N . GLY B 1 76 ? -11.945 -3.004 21.734 1 84.25 76 GLY B N 1
ATOM 2106 C CA . GLY B 1 76 ? -13.047 -2.992 22.688 1 84.25 76 GLY B CA 1
ATOM 2107 C C . GLY B 1 76 ? -14.289 -2.314 22.141 1 84.25 76 GLY B C 1
ATOM 2108 O O . GLY B 1 76 ? -15.281 -2.164 22.859 1 84.25 76 GLY B O 1
ATOM 2109 N N . SER B 1 77 ? -14.242 -1.892 20.906 1 90.31 77 SER B N 1
ATOM 2110 C CA . SER B 1 77 ? -15.398 -1.22 20.328 1 90.31 77 SER B CA 1
ATOM 2111 C C . SER B 1 77 ? -16.422 -2.227 19.812 1 90.31 77 SER B C 1
ATOM 2113 O O . SER B 1 77 ? -16.047 -3.242 19.219 1 90.31 77 SER B O 1
ATOM 2115 N N . ALA B 1 78 ? -17.641 -1.956 20.031 1 89.25 78 ALA B N 1
ATOM 2116 C CA . ALA B 1 78 ? -18.734 -2.766 19.5 1 89.25 78 ALA B CA 1
ATOM 2117 C C . ALA B 1 78 ? -19.031 -2.402 18.047 1 89.25 78 ALA B C 1
ATOM 2119 O O . ALA B 1 78 ? -19.719 -3.146 17.344 1 89.25 78 ALA B O 1
ATOM 2120 N N . ASP B 1 79 ? -18.547 -1.324 17.625 1 92.56 79 ASP B N 1
ATOM 2121 C CA . ASP B 1 79 ? -18.672 -0.811 16.266 1 92.56 79 ASP B CA 1
ATOM 2122 C C . ASP B 1 79 ? -17.344 -0.273 15.742 1 92.56 79 ASP B C 1
ATOM 2124 O O . ASP B 1 79 ? -17.141 0.941 15.664 1 92.56 79 ASP B O 1
ATOM 2128 N N . PRO B 1 80 ? -16.516 -1.174 15.375 1 94.06 80 PRO B N 1
ATOM 2129 C CA . PRO B 1 80 ? -15.148 -0.777 15.008 1 94.06 80 PRO B CA 1
ATOM 2130 C C . PRO B 1 80 ? -15.117 0.255 13.883 1 94.06 80 PRO B C 1
ATOM 2132 O O . PRO B 1 80 ? -14.391 1.245 13.977 1 94.06 80 PRO B O 1
ATOM 2135 N N . ILE B 1 81 ? -15.883 0.078 12.859 1 94.75 81 ILE B N 1
ATOM 2136 C CA . ILE B 1 81 ? -15.867 1.001 11.734 1 94.75 81 ILE B CA 1
ATOM 2137 C C . ILE B 1 81 ? -16.422 2.359 12.164 1 94.75 81 ILE B C 1
ATOM 2139 O O . ILE B 1 81 ? -15.875 3.402 11.789 1 94.75 81 ILE B O 1
ATOM 2143 N N . GLY B 1 82 ? -17.484 2.324 12.945 1 96.44 82 GLY B N 1
ATOM 2144 C CA . GLY B 1 82 ? -18 3.568 13.5 1 96.44 82 GLY B CA 1
ATOM 2145 C C . GLY B 1 82 ? -16.984 4.293 14.367 1 96.44 82 GLY B C 1
ATOM 2146 O O . GLY B 1 82 ? -16.859 5.516 14.305 1 96.44 82 GLY B O 1
ATOM 2147 N N . ALA B 1 83 ? -16.266 3.533 15.18 1 97 83 ALA B N 1
ATOM 2148 C CA . ALA B 1 83 ? -15.234 4.117 16.031 1 97 83 ALA B CA 1
ATOM 2149 C C . ALA B 1 83 ? -14.133 4.773 15.203 1 97 83 ALA B C 1
ATOM 2151 O O . ALA B 1 83 ? -13.688 5.879 15.516 1 97 83 ALA B O 1
ATOM 2152 N N . LEU B 1 84 ? -13.703 4.121 14.172 1 97.94 84 LEU B N 1
ATOM 2153 C CA . LEU B 1 84 ? -12.664 4.66 13.297 1 97.94 84 LEU B CA 1
ATOM 2154 C C . LEU B 1 84 ? -13.172 5.898 12.562 1 97.94 84 LEU B C 1
ATOM 2156 O O . LEU B 1 84 ? -12.43 6.867 12.398 1 97.94 84 LEU B O 1
ATOM 2160 N N . HIS B 1 85 ? -14.414 5.848 12.133 1 98.44 85 HIS B N 1
ATOM 2161 C CA . HIS B 1 85 ? -15.031 6.996 11.484 1 98.44 85 HIS B CA 1
ATOM 2162 C C . HIS B 1 85 ? -15.039 8.211 12.406 1 98.44 85 HIS B C 1
ATOM 2164 O O . HIS B 1 85 ? -14.57 9.289 12.031 1 98.44 85 HIS B O 1
ATOM 2170 N N . ARG B 1 86 ? -15.5 8.039 13.602 1 98.38 86 ARG B N 1
ATOM 2171 C CA . ARG B 1 86 ? -15.547 9.125 14.578 1 98.38 86 ARG B CA 1
ATOM 2172 C C . ARG B 1 86 ? -14.148 9.648 14.875 1 98.38 86 ARG B C 1
ATOM 2174 O O . ARG B 1 86 ? -13.938 10.859 14.969 1 98.38 86 ARG B O 1
ATOM 2181 N N . HIS B 1 87 ? -13.234 8.75 15.039 1 98.31 87 HIS B N 1
ATOM 2182 C CA . HIS B 1 87 ? -11.852 9.141 15.305 1 98.31 87 HIS B CA 1
ATOM 2183 C C . HIS B 1 87 ? -11.297 10 14.172 1 98.31 87 HIS B C 1
ATOM 2185 O O . HIS B 1 87 ? -10.617 11 14.422 1 98.31 87 HIS B O 1
ATOM 2191 N N . PHE B 1 88 ? -11.547 9.602 12.945 1 98.62 88 PHE B N 1
ATOM 2192 C CA . PHE B 1 88 ? -11.078 10.352 11.789 1 98.62 88 PHE B CA 1
ATOM 2193 C C . PHE B 1 88 ? -11.703 11.742 11.758 1 98.62 88 PHE B C 1
ATOM 2195 O O . PHE B 1 88 ? -11.008 12.734 11.531 1 98.62 88 PHE B O 1
ATOM 2202 N N . VAL B 1 89 ? -13.016 11.82 11.984 1 98.81 89 VAL B N 1
ATOM 2203 C CA . VAL B 1 89 ? -13.727 13.094 11.961 1 98.81 89 VAL B CA 1
ATOM 2204 C C . VAL B 1 89 ? -13.219 13.992 13.086 1 98.81 89 VAL B C 1
ATOM 2206 O O . VAL B 1 89 ? -13.031 15.195 12.898 1 98.81 89 VAL B O 1
ATOM 2209 N N . ASP B 1 90 ? -12.977 13.422 14.234 1 98.62 90 ASP B N 1
ATOM 2210 C CA . ASP B 1 90 ? -12.375 14.172 15.328 1 98.62 90 ASP B CA 1
ATOM 2211 C C . ASP B 1 90 ? -11.016 14.734 14.922 1 98.62 90 ASP B C 1
ATOM 2213 O O . ASP B 1 90 ? -10.672 15.867 15.273 1 98.62 90 ASP B O 1
ATOM 2217 N N . GLY B 1 91 ? -10.242 13.914 14.242 1 98.31 91 GLY B N 1
ATOM 2218 C CA . GLY B 1 91 ? -8.977 14.383 13.711 1 98.31 91 GLY B CA 1
ATOM 2219 C C . GLY B 1 91 ? -9.125 15.555 12.758 1 98.31 91 GLY B C 1
ATOM 2220 O O . GLY B 1 91 ? -8.328 16.484 12.789 1 98.31 91 GLY B O 1
ATOM 2221 N N . LEU B 1 92 ? -10.141 15.461 11.891 1 98.81 92 LEU B N 1
ATOM 2222 C CA . LEU B 1 92 ? -10.422 16.578 11.008 1 98.81 92 LEU B CA 1
ATOM 2223 C C . LEU B 1 92 ? -10.719 17.844 11.805 1 98.81 92 LEU B C 1
ATOM 2225 O O . LEU B 1 92 ? -10.195 18.922 11.484 1 98.81 92 LEU B O 1
ATOM 2229 N N . THR B 1 93 ? -11.523 17.688 12.812 1 98.5 93 THR B N 1
ATOM 2230 C CA . THR B 1 93 ? -11.914 18.812 13.656 1 98.5 93 THR B CA 1
ATOM 2231 C C . THR B 1 93 ? -10.688 19.484 14.266 1 98.5 93 THR B C 1
ATOM 2233 O O . THR B 1 93 ? -10.602 20.719 14.312 1 98.5 93 THR B O 1
ATOM 2236 N N . ARG B 1 94 ? -9.727 18.75 14.633 1 98 94 ARG B N 1
ATOM 2237 C CA . ARG B 1 94 ? -8.539 19.234 15.328 1 98 94 ARG B CA 1
ATOM 2238 C C . ARG B 1 94 ? -7.453 19.641 14.336 1 98 94 ARG B C 1
ATOM 2240 O O . ARG B 1 94 ? -6.359 20.047 14.734 1 98 94 ARG B O 1
ATOM 2247 N N . ARG B 1 95 ? -7.758 19.438 13.102 1 98.38 95 ARG B N 1
ATOM 2248 C CA . ARG B 1 95 ? -6.781 19.703 12.047 1 98.38 95 ARG B CA 1
ATOM 2249 C C . ARG B 1 95 ? -5.527 18.859 12.25 1 98.38 95 ARG B C 1
ATOM 2251 O O . ARG B 1 95 ? -4.41 19.344 12.07 1 98.38 95 ARG B O 1
ATOM 2258 N N . ASP B 1 96 ? -5.766 17.625 12.625 1 97 96 ASP B N 1
ATOM 2259 C CA . ASP B 1 96 ? -4.664 16.688 12.805 1 97 96 ASP B CA 1
ATOM 2260 C C . ASP B 1 96 ? -3.969 16.391 11.477 1 97 96 ASP B C 1
ATOM 2262 O O . ASP B 1 96 ? -4.617 16 10.5 1 97 96 ASP B O 1
ATOM 2266 N N . PRO B 1 97 ? -2.666 16.453 11.445 1 96.12 97 PRO B N 1
ATOM 2267 C CA . PRO B 1 97 ? -1.934 16.25 10.195 1 96.12 97 PRO B CA 1
ATOM 2268 C C . PRO B 1 97 ? -2.209 14.891 9.562 1 96.12 97 PRO B C 1
ATOM 2270 O O . PRO B 1 97 ? -2.176 14.75 8.344 1 96.12 97 PRO B O 1
ATOM 2273 N N . VAL B 1 98 ? -2.512 13.93 10.336 1 94.88 98 VAL B N 1
ATOM 2274 C CA . VAL B 1 98 ? -2.664 12.562 9.844 1 94.88 98 VAL B CA 1
ATOM 2275 C C . VAL B 1 98 ? -3.867 12.484 8.906 1 94.88 98 VAL B C 1
ATOM 2277 O O . VAL B 1 98 ? -3.955 11.586 8.07 1 94.88 98 VAL B O 1
ATOM 2280 N N . THR B 1 99 ? -4.785 13.445 8.961 1 97.38 99 THR B N 1
ATOM 2281 C CA . THR B 1 99 ? -5.977 13.445 8.125 1 97.38 99 THR B CA 1
ATOM 2282 C C . THR B 1 99 ? -5.711 14.156 6.797 1 97.38 99 THR B C 1
ATOM 2284 O O . THR B 1 99 ? -6.559 14.156 5.906 1 97.38 99 THR B O 1
ATOM 2287 N N . GLY B 1 100 ? -4.574 14.82 6.688 1 97.62 100 GLY B N 1
ATOM 2288 C CA . GLY B 1 100 ? -4.258 15.625 5.52 1 97.62 100 GLY B CA 1
ATOM 2289 C C . GLY B 1 100 ? -4.84 17.016 5.582 1 97.62 100 GLY B C 1
ATOM 2290 O O . GLY B 1 100 ? -4.473 17.891 4.785 1 97.62 100 GLY B O 1
ATOM 2291 N N . LEU B 1 101 ? -5.723 17.203 6.598 1 98.62 101 LEU B N 1
ATOM 2292 C CA . LEU B 1 101 ? -6.379 18.5 6.719 1 98.62 101 LEU B CA 1
ATOM 2293 C C . LEU B 1 101 ? -5.629 19.406 7.699 1 98.62 101 LEU B C 1
ATOM 2295 O O . LEU B 1 101 ? -6.125 19.672 8.797 1 98.62 101 LEU B O 1
ATOM 2299 N N . ASN B 1 102 ? -4.531 19.859 7.344 1 98.5 102 ASN B N 1
ATOM 2300 C CA . ASN B 1 102 ? -3.666 20.766 8.102 1 98.5 102 ASN B CA 1
ATOM 2301 C C . ASN B 1 102 ? -2.887 21.703 7.18 1 98.5 102 ASN B C 1
ATOM 2303 O O . ASN B 1 102 ? -2.072 21.25 6.371 1 98.5 102 ASN B O 1
ATOM 2307 N N . ASP B 1 103 ? -3.209 22.969 7.285 1 98.19 103 ASP B N 1
ATOM 2308 C CA . ASP B 1 103 ? -2.662 23.859 6.266 1 98.19 103 ASP B CA 1
ATOM 2309 C C . ASP B 1 103 ? -1.478 24.656 6.809 1 98.19 103 ASP B C 1
ATOM 2311 O O . ASP B 1 103 ? -1.095 25.672 6.238 1 98.19 103 ASP B O 1
ATOM 2315 N N . VAL B 1 104 ? -0.969 24.219 7.961 1 97.81 104 VAL B N 1
ATOM 2316 C CA . VAL B 1 104 ? 0.313 24.766 8.391 1 97.81 104 VAL B CA 1
ATOM 2317 C C . VAL B 1 104 ? 1.377 24.484 7.332 1 97.81 104 VAL B C 1
ATOM 2319 O O . VAL B 1 104 ? 1.567 23.344 6.922 1 97.81 104 VAL B O 1
ATOM 2322 N N . PRO B 1 105 ? 2.111 25.438 6.93 1 96.94 105 PRO B N 1
ATOM 2323 C CA . PRO B 1 105 ? 3.027 25.297 5.797 1 96.94 105 PRO B CA 1
ATOM 2324 C C . PRO B 1 105 ? 4.043 24.172 5.996 1 96.94 105 PRO B C 1
ATOM 2326 O O . PRO B 1 105 ? 4.32 23.422 5.062 1 96.94 105 PRO B O 1
ATOM 2329 N N . GLU B 1 106 ? 4.551 24.047 7.176 1 95.31 106 GLU B N 1
ATOM 2330 C CA . GLU B 1 106 ? 5.535 23 7.465 1 95.31 106 GLU B CA 1
ATOM 2331 C C . GLU B 1 106 ? 4.922 21.609 7.336 1 95.31 106 GLU B C 1
ATOM 2333 O O . GLU B 1 106 ? 5.59 20.672 6.906 1 95.31 106 GLU B O 1
ATOM 2338 N N . VAL B 1 107 ? 3.713 21.469 7.711 1 96.44 107 VAL B N 1
ATOM 2339 C CA . VAL B 1 107 ? 3.008 20.203 7.641 1 96.44 107 VAL B CA 1
ATOM 2340 C C . VAL B 1 107 ? 2.715 19.844 6.184 1 96.44 107 VAL B C 1
ATOM 2342 O O . VAL B 1 107 ? 2.887 18.703 5.766 1 96.44 107 VAL B O 1
ATOM 2345 N N . LEU B 1 108 ? 2.328 20.875 5.438 1 97.62 108 LEU B N 1
ATOM 2346 C CA . LEU B 1 108 ? 2.094 20.656 4.012 1 97.62 108 LEU B CA 1
ATOM 2347 C C . LEU B 1 108 ? 3.367 20.188 3.316 1 97.62 108 LEU B C 1
ATOM 2349 O O . LEU B 1 108 ? 3.33 19.25 2.514 1 97.62 108 LEU B O 1
ATOM 2353 N N . ALA B 1 109 ? 4.438 20.844 3.672 1 96.88 109 ALA B N 1
ATOM 2354 C CA . ALA B 1 109 ? 5.727 20.5 3.084 1 96.88 109 ALA B CA 1
ATOM 2355 C C . ALA B 1 109 ? 6.145 19.078 3.498 1 96.88 109 ALA B C 1
ATOM 2357 O O . ALA B 1 109 ? 6.695 18.328 2.691 1 96.88 109 ALA B O 1
ATOM 2358 N N . TYR B 1 110 ? 5.887 18.766 4.73 1 96.81 110 TYR B N 1
ATOM 2359 C CA . TYR B 1 110 ? 6.199 17.438 5.234 1 96.81 110 TYR B CA 1
ATOM 2360 C C . TYR B 1 110 ? 5.414 16.375 4.48 1 96.81 110 TYR B C 1
ATOM 2362 O O . TYR B 1 110 ? 5.965 15.328 4.105 1 96.81 110 TYR B O 1
ATOM 2370 N N . HIS B 1 111 ? 4.176 16.547 4.223 1 95.25 111 HIS B N 1
ATOM 2371 C CA . HIS B 1 111 ? 3.357 15.609 3.471 1 95.25 111 HIS B CA 1
ATOM 2372 C C . HIS B 1 111 ? 3.869 15.453 2.043 1 95.25 111 HIS B C 1
ATOM 2374 O O . HIS B 1 111 ? 3.891 14.344 1.506 1 95.25 111 HIS B O 1
ATOM 2380 N N . ARG B 1 112 ? 4.262 16.547 1.497 1 94.94 112 ARG B N 1
ATOM 2381 C CA . ARG B 1 112 ? 4.84 16.469 0.159 1 94.94 112 ARG B CA 1
ATOM 2382 C C . ARG B 1 112 ? 6.062 15.555 0.141 1 94.94 112 ARG B C 1
ATOM 2384 O O . ARG B 1 112 ? 6.191 14.695 -0.732 1 94.94 112 ARG B O 1
ATOM 2391 N N . LEU B 1 113 ? 6.895 15.781 1.13 1 95.5 113 LEU B N 1
ATOM 2392 C CA . LEU B 1 113 ? 8.086 14.953 1.289 1 95.5 113 LEU B CA 1
ATOM 2393 C C . LEU B 1 113 ? 7.711 13.477 1.398 1 95.5 113 LEU B C 1
ATOM 2395 O O . LEU B 1 113 ? 8.234 12.641 0.656 1 95.5 113 LEU B O 1
ATOM 2399 N N . VAL B 1 114 ? 6.73 13.148 2.156 1 93.38 114 VAL B N 1
ATOM 2400 C CA . VAL B 1 114 ? 6.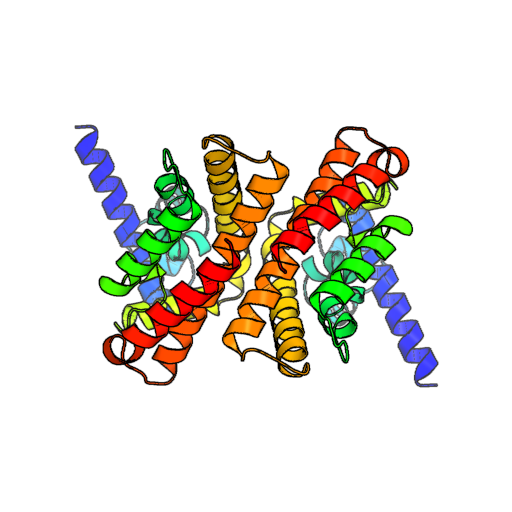34 11.773 2.455 1 93.38 114 VAL B CA 1
ATOM 2401 C C . VAL B 1 114 ? 5.633 11.164 1.248 1 93.38 114 VAL B C 1
ATOM 2403 O O . VAL B 1 114 ? 5.895 10.016 0.878 1 93.38 114 VAL B O 1
ATOM 2406 N N . PHE B 1 115 ? 4.824 11.93 0.55 1 87.75 115 PHE B N 1
ATOM 2407 C CA . PHE B 1 115 ? 3.973 11.406 -0.509 1 87.75 115 PHE B CA 1
ATOM 2408 C C . PHE B 1 115 ? 4.723 11.359 -1.834 1 87.75 115 PHE B C 1
ATOM 2410 O O . PHE B 1 115 ? 4.422 10.523 -2.695 1 87.75 115 PHE B O 1
ATOM 2417 N N . GLU B 1 116 ? 5.805 12.109 -1.951 1 89.12 116 GLU B N 1
ATOM 2418 C CA . GLU B 1 116 ? 6.363 12.281 -3.289 1 89.12 116 GLU B CA 1
ATOM 2419 C C . GLU B 1 116 ? 7.797 11.766 -3.355 1 89.12 116 GLU B C 1
ATOM 2421 O O . GLU B 1 116 ? 8.383 11.688 -4.438 1 89.12 116 GLU B O 1
ATOM 2426 N N . THR B 1 117 ? 8.344 11.406 -2.236 1 92.19 117 THR B N 1
ATOM 2427 C CA . THR B 1 117 ? 9.711 10.906 -2.244 1 92.19 117 THR B CA 1
ATOM 2428 C C . THR B 1 117 ? 9.734 9.398 -2.488 1 92.19 117 THR B C 1
ATOM 2430 O O . THR B 1 117 ? 9.367 8.617 -1.605 1 92.19 117 THR B O 1
ATOM 2433 N N . PRO B 1 118 ? 10.266 8.961 -3.631 1 86.38 118 PRO B N 1
ATOM 2434 C CA . PRO B 1 118 ? 10.227 7.539 -3.965 1 86.38 118 PRO B CA 1
ATOM 2435 C C . PRO B 1 118 ? 10.984 6.676 -2.957 1 86.38 118 PRO B C 1
ATOM 2437 O O . PRO B 1 118 ? 10.523 5.59 -2.598 1 86.38 118 PRO B O 1
ATOM 2440 N N . ALA B 1 119 ? 12.039 7.152 -2.439 1 87.5 119 ALA B N 1
ATOM 2441 C CA . ALA B 1 119 ? 12.891 6.395 -1.525 1 87.5 119 ALA B CA 1
ATOM 2442 C C . ALA B 1 119 ? 12.148 6.074 -0.229 1 87.5 119 ALA B C 1
ATOM 2444 O O . ALA B 1 119 ? 12.547 5.176 0.515 1 87.5 119 ALA B O 1
ATOM 2445 N N . LEU B 1 120 ? 11.062 6.801 0.044 1 92.44 120 LEU B N 1
ATOM 2446 C CA . LEU B 1 120 ? 10.312 6.59 1.282 1 92.44 120 LEU B CA 1
ATOM 2447 C C . LEU B 1 120 ? 9.195 5.578 1.079 1 92.44 120 LEU B C 1
ATOM 2449 O O . LEU B 1 120 ? 8.602 5.102 2.049 1 92.44 120 LEU B O 1
ATOM 2453 N N . ALA B 1 121 ? 8.992 5.203 -0.098 1 87.75 121 ALA B N 1
ATOM 2454 C CA . ALA B 1 121 ? 7.828 4.395 -0.45 1 87.75 121 ALA B CA 1
ATOM 2455 C C . ALA B 1 121 ? 7.895 3.018 0.209 1 87.75 121 ALA B C 1
ATOM 2457 O O . ALA B 1 121 ? 6.898 2.529 0.742 1 87.75 121 ALA B O 1
ATOM 2458 N N . ALA B 1 122 ? 9.078 2.408 0.202 1 84.38 122 ALA B N 1
ATOM 2459 C CA . ALA B 1 122 ? 9.234 1.074 0.779 1 84.38 122 ALA B CA 1
ATOM 2460 C C . ALA B 1 122 ? 8.961 1.091 2.281 1 84.38 122 ALA B C 1
ATOM 2462 O O . ALA B 1 122 ? 8.258 0.221 2.801 1 84.38 122 ALA B O 1
ATOM 2463 N N . ARG B 1 123 ? 9.531 2.061 2.904 1 88.81 123 ARG B N 1
ATOM 2464 C CA . ARG B 1 123 ? 9.359 2.139 4.352 1 88.81 123 ARG B CA 1
ATOM 2465 C C . ARG B 1 123 ? 7.918 2.494 4.711 1 88.81 123 ARG B C 1
ATOM 2467 O O . ARG B 1 123 ? 7.371 1.975 5.688 1 88.81 123 ARG B O 1
ATOM 2474 N N . ARG B 1 124 ? 7.289 3.316 3.945 1 90.75 124 ARG B N 1
ATOM 2475 C CA . ARG B 1 124 ? 5.875 3.627 4.141 1 90.75 124 ARG B CA 1
ATOM 2476 C C . ARG B 1 124 ? 5.012 2.381 3.98 1 90.75 124 ARG B C 1
ATOM 2478 O O . ARG B 1 124 ? 4.098 2.148 4.77 1 90.75 124 ARG B O 1
ATOM 2485 N N . ALA B 1 125 ? 5.312 1.649 2.977 1 87.5 125 ALA B N 1
ATOM 2486 C CA . ALA B 1 125 ? 4.582 0.41 2.729 1 87.5 125 ALA B CA 1
ATOM 2487 C C . ALA B 1 125 ? 4.727 -0.557 3.9 1 87.5 125 ALA B C 1
ATOM 2489 O O . ALA B 1 125 ? 3.758 -1.203 4.305 1 87.5 125 ALA B O 1
ATOM 2490 N N . ALA B 1 126 ? 5.902 -0.645 4.422 1 87.88 126 ALA B N 1
ATOM 2491 C CA . ALA B 1 126 ? 6.148 -1.516 5.57 1 87.88 126 ALA B CA 1
ATOM 2492 C C . ALA B 1 126 ? 5.324 -1.08 6.777 1 87.88 126 ALA B C 1
ATOM 2494 O O . ALA B 1 126 ? 4.766 -1.916 7.492 1 87.88 126 ALA B O 1
ATOM 2495 N N . PHE B 1 127 ? 5.23 0.191 6.988 1 90.06 127 PHE B N 1
ATOM 2496 C CA . PHE B 1 127 ? 4.426 0.723 8.078 1 90.06 127 PHE B CA 1
ATOM 2497 C C . PHE B 1 127 ? 2.949 0.406 7.867 1 90.06 127 PHE B C 1
ATOM 2499 O O . PHE B 1 127 ? 2.254 0.005 8.805 1 90.06 127 PHE B O 1
ATOM 2506 N N . THR B 1 128 ? 2.535 0.591 6.621 1 91 128 THR B N 1
ATOM 2507 C CA . THR B 1 128 ? 1.14 0.32 6.297 1 91 128 THR B CA 1
ATOM 2508 C C . THR B 1 128 ? 0.812 -1.156 6.508 1 91 128 THR B C 1
ATOM 2510 O O . THR B 1 128 ? -0.241 -1.491 7.051 1 91 128 THR B O 1
ATOM 2513 N N . ASP B 1 129 ? 1.716 -1.999 6.113 1 90.19 129 ASP B N 1
ATOM 2514 C CA . ASP B 1 129 ? 1.527 -3.434 6.301 1 90.19 129 ASP B CA 1
ATOM 2515 C C . ASP B 1 129 ? 1.408 -3.783 7.781 1 90.19 129 ASP B C 1
ATOM 2517 O O . ASP B 1 129 ? 0.553 -4.582 8.172 1 90.19 129 ASP B O 1
ATOM 2521 N N . GLU B 1 130 ? 2.26 -3.213 8.531 1 92.75 130 GLU B N 1
ATOM 2522 C CA . GLU B 1 130 ? 2.219 -3.449 9.969 1 92.75 130 GLU B CA 1
ATOM 2523 C C . GLU B 1 130 ? 0.91 -2.953 10.57 1 92.75 130 GLU B C 1
ATOM 2525 O O . GLU B 1 130 ? 0.314 -3.627 11.414 1 92.75 130 GLU B O 1
ATOM 2530 N N . ASP B 1 131 ? 0.479 -1.828 10.148 1 96.38 131 ASP B N 1
ATOM 2531 C CA . ASP B 1 131 ? -0.776 -1.261 10.625 1 96.38 131 ASP B CA 1
ATOM 2532 C C . ASP B 1 131 ? -1.962 -2.139 10.234 1 96.38 131 ASP B C 1
ATOM 2534 O O . ASP B 1 131 ? -2.893 -2.324 11.023 1 96.38 131 ASP B O 1
ATOM 2538 N N . GLU B 1 132 ? -1.908 -2.605 9.031 1 96.31 132 GLU B N 1
ATOM 2539 C CA . GLU B 1 132 ? -2.971 -3.492 8.57 1 96.31 132 GLU B CA 1
ATOM 2540 C C . GLU B 1 132 ? -3.053 -4.75 9.43 1 96.31 132 GLU B C 1
ATOM 2542 O O . GLU B 1 132 ? -4.141 -5.172 9.828 1 96.31 132 GLU B O 1
ATOM 2547 N N . ARG B 1 133 ? -1.922 -5.305 9.734 1 95.12 133 ARG B N 1
ATOM 2548 C CA . ARG B 1 133 ? -1.886 -6.512 10.555 1 95.12 133 ARG B CA 1
ATOM 2549 C C . ARG B 1 133 ? -2.414 -6.238 11.953 1 95.12 133 ARG B C 1
ATOM 2551 O O . ARG B 1 133 ? -3.201 -7.02 12.492 1 95.12 133 ARG B O 1
ATOM 2558 N N . ALA B 1 134 ? -1.955 -5.148 12.516 1 96.38 134 ALA B N 1
ATOM 2559 C CA . ALA B 1 134 ? -2.395 -4.785 13.859 1 96.38 134 ALA B CA 1
ATOM 2560 C C . ALA B 1 134 ? -3.902 -4.555 13.906 1 96.38 134 ALA B C 1
ATOM 2562 O O . ALA B 1 134 ? -4.582 -5.008 14.828 1 96.38 134 ALA B O 1
ATOM 2563 N N . LEU B 1 135 ? -4.395 -3.85 12.938 1 97.19 135 LEU B N 1
ATOM 2564 C CA . LEU B 1 135 ? -5.828 -3.57 12.883 1 97.19 135 LEU B CA 1
ATOM 2565 C C . LEU B 1 135 ? -6.625 -4.855 12.688 1 97.19 135 LEU B C 1
ATOM 2567 O O . LEU B 1 135 ? -7.648 -5.066 13.344 1 97.19 135 LEU B O 1
ATOM 2571 N N . ALA B 1 136 ? -6.168 -5.695 11.812 1 96.44 136 ALA B N 1
ATOM 2572 C CA . ALA B 1 136 ? -6.836 -6.977 11.586 1 96.44 136 ALA B CA 1
ATOM 2573 C C . ALA B 1 136 ? -6.906 -7.789 12.875 1 96.44 136 ALA B C 1
ATOM 2575 O O . ALA B 1 136 ? -7.953 -8.352 13.203 1 96.44 136 ALA B O 1
ATOM 2576 N N . ALA B 1 137 ? -5.793 -7.82 13.594 1 95.25 137 ALA B N 1
ATOM 2577 C CA . ALA B 1 137 ? -5.754 -8.555 14.852 1 95.25 137 ALA B CA 1
ATOM 2578 C C . ALA B 1 137 ? -6.762 -7.992 15.852 1 95.25 137 ALA B C 1
ATOM 2580 O O . ALA B 1 137 ? -7.457 -8.742 16.531 1 95.25 137 ALA B O 1
ATOM 2581 N N . ALA B 1 138 ? -6.82 -6.73 15.898 1 95.06 138 ALA B N 1
ATOM 2582 C CA . ALA B 1 138 ? -7.758 -6.074 16.812 1 95.06 138 ALA B CA 1
ATOM 2583 C C . ALA B 1 138 ? -9.203 -6.363 16.406 1 95.06 138 ALA B C 1
ATOM 2585 O O . ALA B 1 138 ? -10.07 -6.531 17.266 1 95.06 138 ALA B O 1
ATOM 2586 N N . LEU B 1 139 ? -9.477 -6.406 15.141 1 94.5 139 LEU B N 1
ATOM 2587 C CA . LEU B 1 139 ? -10.82 -6.656 14.625 1 94.5 139 LEU B CA 1
ATOM 2588 C C . LEU B 1 139 ? -11.258 -8.094 14.906 1 94.5 139 LEU B C 1
ATOM 2590 O O . LEU B 1 139 ? -12.43 -8.352 15.156 1 94.5 139 LEU B O 1
ATOM 2594 N N . VAL B 1 140 ? -10.32 -9 14.805 1 92.44 140 VAL B N 1
ATOM 2595 C CA . VAL B 1 140 ? -10.609 -10.398 15.117 1 92.44 140 VAL B CA 1
ATOM 2596 C C . VAL B 1 140 ? -11.008 -10.531 16.578 1 92.44 140 VAL B C 1
ATOM 2598 O O . VAL B 1 140 ? -11.906 -11.305 16.922 1 92.44 140 VAL B O 1
ATOM 2601 N N . ALA B 1 141 ? -10.32 -9.789 17.359 1 86.94 141 ALA B N 1
ATOM 2602 C CA . ALA B 1 141 ? -10.547 -9.859 18.812 1 86.94 141 ALA B CA 1
ATOM 2603 C C . ALA B 1 141 ? -11.859 -9.172 19.188 1 86.94 141 ALA B C 1
ATOM 2605 O O . ALA B 1 141 ? -12.375 -9.375 20.297 1 86.94 141 ALA B O 1
ATOM 2606 N N . ALA B 1 142 ? -12.375 -8.398 18.25 1 78.75 142 ALA B N 1
ATOM 2607 C CA . ALA B 1 142 ? -13.602 -7.664 18.531 1 78.75 142 ALA B CA 1
ATOM 2608 C C . ALA B 1 142 ? -14.82 -8.586 18.516 1 78.75 142 ALA B C 1
ATOM 2610 O O . ALA B 1 142 ? -14.828 -9.586 17.781 1 78.75 142 ALA B O 1
ATOM 2611 N N . PRO B 1 143 ? -15.75 -8.367 19.344 1 70 143 PRO B N 1
ATOM 2612 C CA . PRO B 1 143 ? -16.969 -9.172 19.312 1 70 143 PRO B CA 1
ATOM 2613 C C . PRO B 1 143 ? -17.656 -9.164 17.953 1 70 143 PRO B C 1
ATOM 2615 O O . PRO B 1 143 ? -17.656 -8.133 17.266 1 70 143 PRO B O 1
ATOM 2618 N N . GLY B 1 144 ? -18.203 -10.273 17.516 1 67.38 144 GLY B N 1
ATOM 2619 C CA . GLY B 1 144 ? -18.922 -10.375 16.25 1 67.38 144 GLY B CA 1
ATOM 2620 C C . GLY B 1 144 ? -18 -10.547 15.055 1 67.38 144 GLY B C 1
ATOM 2621 O O . GLY B 1 144 ? -18.406 -10.32 13.914 1 67.38 144 GLY B O 1
ATOM 2622 N N . ASN B 1 145 ? -16.828 -10.938 15.336 1 66.56 145 ASN B N 1
ATOM 2623 C CA . ASN B 1 145 ? -15.82 -10.969 14.281 1 66.56 145 ASN B CA 1
ATOM 2624 C C . ASN B 1 145 ? -16.094 -12.086 13.281 1 66.56 145 ASN B C 1
ATOM 2626 O O . ASN B 1 145 ? -16.547 -13.172 13.664 1 66.56 145 ASN B O 1
ATOM 2630 N N . ALA B 1 146 ? -16 -11.648 12.008 1 67.75 146 ALA B N 1
ATOM 2631 C CA . ALA B 1 146 ? -16.359 -12.5 10.883 1 67.75 146 ALA B CA 1
ATOM 2632 C C . ALA B 1 146 ? -15.211 -13.422 10.492 1 67.75 146 ALA B C 1
ATOM 2634 O O . ALA B 1 146 ? -15.266 -14.086 9.453 1 67.75 146 ALA B O 1
ATOM 2635 N N . GLY B 1 147 ? -14.172 -13.438 11.289 1 89.25 147 GLY B N 1
ATOM 2636 C CA . GLY B 1 147 ? -13.07 -14.32 10.922 1 89.25 147 GLY B CA 1
ATOM 2637 C C . GLY B 1 147 ? -11.828 -13.57 10.477 1 89.25 147 GLY B C 1
ATOM 2638 O O . GLY B 1 147 ? -11.867 -12.352 10.281 1 89.25 147 GLY B O 1
ATOM 2639 N N . GLU B 1 148 ? -10.758 -14.312 10.312 1 93.44 148 GLU B N 1
ATOM 2640 C CA . GLU B 1 148 ? -9.438 -13.734 10.047 1 93.44 148 GLU B CA 1
ATOM 2641 C C . GLU B 1 148 ? -9.406 -13.039 8.688 1 93.44 148 GLU B C 1
ATOM 2643 O O . GLU B 1 148 ? -8.938 -11.906 8.586 1 93.44 148 GLU B O 1
ATOM 2648 N N . LEU B 1 149 ? -9.969 -13.672 7.676 1 95.25 149 LEU B N 1
ATOM 2649 C CA . LEU B 1 149 ? -9.961 -13.086 6.34 1 95.25 149 LEU B CA 1
ATOM 2650 C C . LEU B 1 149 ? -10.797 -11.812 6.297 1 95.25 149 LEU B C 1
ATOM 2652 O O . LEU B 1 149 ? -10.375 -10.805 5.73 1 95.25 149 LEU B O 1
ATOM 2656 N N . ALA B 1 150 ? -11.977 -11.891 6.898 1 95.19 150 ALA B N 1
ATOM 2657 C CA . ALA B 1 150 ? -12.852 -10.719 6.945 1 95.19 150 ALA B CA 1
ATOM 2658 C C . ALA B 1 150 ? -12.164 -9.555 7.652 1 95.19 150 ALA B C 1
ATOM 2660 O O . ALA B 1 150 ? -12.266 -8.406 7.211 1 95.19 150 ALA B O 1
ATOM 2661 N N . ALA B 1 151 ? -11.461 -9.883 8.734 1 95.75 151 ALA B N 1
ATOM 2662 C CA . ALA B 1 151 ? -10.734 -8.852 9.484 1 95.75 151 ALA B CA 1
ATOM 2663 C C . ALA B 1 151 ? -9.617 -8.25 8.648 1 95.75 151 ALA B C 1
ATOM 2665 O O . ALA B 1 151 ? -9.414 -7.031 8.656 1 95.75 151 ALA B O 1
ATOM 2666 N N . GLU B 1 152 ? -8.875 -9.07 7.93 1 97.19 152 GLU B N 1
ATOM 2667 C CA . GLU B 1 152 ? -7.789 -8.602 7.07 1 97.19 152 GLU B CA 1
ATOM 2668 C C . GLU B 1 152 ? -8.328 -7.723 5.941 1 97.19 152 GLU B C 1
ATOM 2670 O O . GLU B 1 152 ? -7.746 -6.684 5.629 1 97.19 152 GLU B O 1
ATOM 2675 N N . LEU B 1 153 ? -9.422 -8.125 5.355 1 96.94 153 LEU B N 1
ATOM 2676 C CA . LEU B 1 153 ? -10.055 -7.352 4.297 1 96.94 153 LEU B CA 1
ATOM 2677 C C . LEU B 1 153 ? -10.5 -5.988 4.812 1 96.94 153 LEU B C 1
ATOM 2679 O O . LEU B 1 153 ? -10.234 -4.961 4.188 1 96.94 153 LEU B O 1
ATOM 2683 N N . ARG B 1 154 ? -11.133 -6.027 5.965 1 95.56 154 ARG B N 1
ATOM 2684 C CA . ARG B 1 154 ? -11.625 -4.789 6.555 1 95.56 154 ARG B CA 1
ATOM 2685 C C . ARG B 1 154 ? -10.477 -3.854 6.91 1 95.56 154 ARG B C 1
ATOM 2687 O O . ARG B 1 154 ? -10.531 -2.654 6.629 1 95.56 154 ARG B O 1
ATOM 2694 N N . ALA B 1 155 ? -9.438 -4.391 7.496 1 97.25 155 ALA B N 1
ATOM 2695 C CA . ALA B 1 155 ? -8.281 -3.588 7.859 1 97.25 155 ALA B CA 1
ATOM 2696 C C . ALA B 1 155 ? -7.668 -2.92 6.633 1 97.25 155 ALA B C 1
ATOM 2698 O O . ALA B 1 155 ? -7.395 -1.717 6.641 1 97.25 155 ALA B O 1
ATOM 2699 N N . ALA B 1 156 ? -7.477 -3.699 5.578 1 97.62 156 ALA B N 1
ATOM 2700 C CA . ALA B 1 156 ? -6.895 -3.182 4.344 1 97.62 156 ALA B CA 1
ATOM 2701 C C . ALA B 1 156 ? -7.777 -2.098 3.73 1 97.62 156 ALA B C 1
ATOM 2703 O O . ALA B 1 156 ? -7.281 -1.063 3.279 1 97.62 156 ALA B O 1
ATOM 2704 N N . GLN B 1 157 ? -9.055 -2.32 3.719 1 97.69 157 GLN B N 1
ATOM 2705 C CA . GLN B 1 157 ? -9.992 -1.361 3.143 1 97.69 157 GLN B CA 1
ATOM 2706 C C . GLN B 1 157 ? -10.008 -0.062 3.941 1 97.69 157 GLN B C 1
ATOM 2708 O O . GLN B 1 157 ? -10 1.028 3.365 1 97.69 157 GLN B O 1
ATOM 2713 N N . VAL B 1 158 ? -10.016 -0.188 5.234 1 97.81 158 VAL B N 1
ATOM 2714 C CA . VAL B 1 158 ? -10.055 0.979 6.109 1 97.81 158 VAL B CA 1
ATOM 2715 C C . VAL B 1 158 ? -8.812 1.838 5.891 1 97.81 158 VAL B C 1
ATOM 2717 O O . VAL B 1 158 ? -8.914 3.051 5.691 1 97.81 158 VAL B O 1
ATOM 2720 N N . LEU B 1 159 ? -7.695 1.23 5.906 1 97.56 159 LEU B N 1
ATOM 2721 C CA . LEU B 1 159 ? -6.457 1.992 5.777 1 97.56 159 LEU B CA 1
ATOM 2722 C C . LEU B 1 159 ? -6.328 2.582 4.379 1 97.56 159 LEU B C 1
ATOM 2724 O O . LEU B 1 159 ? -5.789 3.678 4.211 1 97.56 159 LEU B O 1
ATOM 2728 N N . ALA B 1 160 ? -6.801 1.869 3.365 1 97.06 160 ALA B N 1
ATOM 2729 C CA . ALA B 1 160 ? -6.832 2.418 2.012 1 97.06 160 ALA B CA 1
ATOM 2730 C C . ALA B 1 160 ? -7.703 3.67 1.949 1 97.06 160 ALA B C 1
ATOM 2732 O O . ALA B 1 160 ? -7.309 4.68 1.359 1 97.06 160 ALA B O 1
ATOM 2733 N N . VAL B 1 161 ? -8.812 3.619 2.574 1 97.62 161 VAL B N 1
ATOM 2734 C CA . VAL B 1 161 ? -9.758 4.73 2.598 1 97.62 161 VAL B CA 1
ATOM 2735 C C . VAL B 1 161 ? -9.133 5.926 3.309 1 97.62 161 VAL B C 1
ATOM 2737 O O . VAL B 1 161 ? -9.195 7.055 2.814 1 97.62 161 VAL B O 1
ATOM 2740 N N . GLN B 1 162 ? -8.578 5.664 4.434 1 97.69 162 GLN B N 1
ATOM 2741 C CA . GLN B 1 162 ? -7.945 6.742 5.188 1 97.69 162 GLN B CA 1
ATOM 2742 C C . GLN B 1 162 ? -6.82 7.383 4.383 1 97.69 162 GLN B C 1
ATOM 2744 O O . GLN B 1 162 ? -6.672 8.609 4.383 1 97.69 162 GLN B O 1
ATOM 2749 N N . ARG B 1 163 ? -6.008 6.582 3.729 1 96.12 163 ARG B N 1
ATOM 2750 C CA . ARG B 1 163 ? -4.91 7.078 2.908 1 96.12 163 ARG B CA 1
ATOM 2751 C C . ARG B 1 163 ? -5.426 7.961 1.777 1 96.12 163 ARG B C 1
ATOM 2753 O O . ARG B 1 163 ? -4.891 9.039 1.532 1 96.12 163 ARG B O 1
ATOM 2760 N N . VAL B 1 164 ? -6.465 7.512 1.082 1 97.5 164 VAL B N 1
ATOM 2761 C CA . VAL B 1 164 ? -7.023 8.266 -0.033 1 97.5 164 VAL B CA 1
ATOM 2762 C C . VAL B 1 164 ? -7.582 9.594 0.472 1 97.5 164 VAL B C 1
ATOM 2764 O O . VAL B 1 164 ? -7.348 10.648 -0.132 1 97.5 164 VAL B O 1
ATOM 2767 N N . LEU B 1 165 ? -8.289 9.555 1.588 1 98.5 165 LEU B N 1
ATOM 2768 C CA . LEU B 1 165 ? -8.883 10.766 2.15 1 98.5 165 LEU B CA 1
ATOM 2769 C C . LEU B 1 165 ? -7.797 11.773 2.533 1 98.5 165 LEU B C 1
ATOM 2771 O O . LEU B 1 165 ? -7.902 12.961 2.209 1 98.5 165 LEU B O 1
ATOM 2775 N N . ALA B 1 166 ? -6.797 11.289 3.236 1 97.56 166 ALA B N 1
ATOM 2776 C CA . ALA B 1 166 ? -5.715 12.172 3.67 1 97.56 166 ALA B CA 1
ATOM 2777 C C . ALA B 1 166 ? -5.016 12.812 2.477 1 97.56 166 ALA B C 1
ATOM 2779 O O . ALA B 1 166 ? -4.734 14.016 2.486 1 97.56 166 ALA B O 1
ATOM 2780 N N . ARG B 1 167 ? -4.734 12.062 1.478 1 96.31 167 ARG B N 1
ATOM 2781 C CA . ARG B 1 167 ? -4.074 12.578 0.283 1 96.31 167 ARG B CA 1
ATOM 2782 C C . ARG B 1 167 ? -4.961 13.586 -0.445 1 96.31 167 ARG B C 1
ATOM 2784 O O . ARG B 1 167 ? -4.477 14.602 -0.945 1 96.31 167 ARG B O 1
ATOM 2791 N N . ASP B 1 168 ? -6.246 13.281 -0.521 1 97.56 168 ASP B N 1
ATOM 2792 C CA . ASP B 1 168 ? -7.176 14.195 -1.171 1 97.56 168 ASP B CA 1
ATOM 2793 C C . ASP B 1 168 ? -7.25 15.531 -0.426 1 97.56 168 ASP B C 1
ATOM 2795 O O . ASP B 1 168 ? -7.23 16.594 -1.045 1 97.56 168 ASP B O 1
ATOM 2799 N N . ASN B 1 169 ? -7.352 15.43 0.906 1 98.62 169 ASN B N 1
ATOM 2800 C CA . ASN B 1 169 ? -7.332 16.656 1.705 1 98.62 169 ASN B CA 1
ATOM 2801 C C . ASN B 1 169 ? -6.074 17.469 1.439 1 98.62 169 ASN B C 1
ATOM 2803 O O . ASN B 1 169 ? -6.152 18.688 1.197 1 98.62 169 ASN B O 1
ATOM 2807 N N . TRP B 1 170 ? -4.969 16.875 1.485 1 98 170 TRP B N 1
ATOM 2808 C CA . TRP B 1 170 ? -3.695 17.547 1.246 1 98 170 TRP B CA 1
ATOM 2809 C C . TRP B 1 170 ? -3.676 18.203 -0.13 1 98 170 TRP B C 1
ATOM 2811 O O . TRP B 1 170 ? -3.283 19.359 -0.264 1 98 170 TRP B O 1
ATOM 2821 N N . ARG B 1 171 ? -4.105 17.5 -1.178 1 96.69 171 ARG B N 1
ATOM 2822 C CA . ARG B 1 171 ? -4.105 18.016 -2.541 1 96.69 171 ARG B CA 1
ATOM 2823 C C . ARG B 1 171 ? -4.965 19.281 -2.645 1 96.69 171 ARG B C 1
ATOM 2825 O O . ARG B 1 171 ? -4.578 20.25 -3.301 1 96.69 171 ARG B O 1
ATOM 2832 N N . GLN B 1 172 ? -6.062 19.203 -2.004 1 97.88 172 GLN B N 1
ATOM 2833 C CA . GLN B 1 172 ? -6.961 20.344 -2.041 1 97.88 172 GLN B CA 1
ATOM 2834 C C . GLN B 1 172 ? -6.34 21.547 -1.338 1 97.88 172 GLN B C 1
ATOM 2836 O O . GLN B 1 172 ? -6.535 22.688 -1.764 1 97.88 172 GLN B O 1
ATOM 2841 N N . LEU B 1 173 ? -5.645 21.281 -0.302 1 98.25 173 LEU B N 1
ATOM 2842 C CA . LEU B 1 173 ? -4.965 22.359 0.398 1 98.25 173 LEU B CA 1
ATOM 2843 C C . LEU B 1 173 ? -3.852 22.953 -0.464 1 98.25 173 LEU B C 1
ATOM 2845 O O . LEU B 1 173 ? -3.686 24.172 -0.523 1 98.25 173 LEU B O 1
ATOM 2849 N N . ILE B 1 174 ? -3.129 22.094 -1.113 1 96.69 174 ILE B N 1
ATOM 2850 C CA . ILE B 1 174 ? -2.047 22.562 -1.974 1 96.69 174 ILE B CA 1
ATOM 2851 C C . ILE B 1 174 ? -2.621 23.344 -3.156 1 96.69 174 ILE B C 1
ATOM 2853 O O . ILE B 1 174 ? -1.966 24.234 -3.701 1 96.69 174 ILE B O 1
ATOM 2857 N N . ASP B 1 175 ? -3.84 23.047 -3.523 1 96 175 ASP B N 1
ATOM 2858 C CA . ASP B 1 175 ? -4.512 23.734 -4.625 1 96 175 ASP B CA 1
ATOM 2859 C C . ASP B 1 175 ? -5.078 25.078 -4.18 1 96 175 ASP B C 1
ATOM 2861 O O . ASP B 1 175 ? -5.648 25.812 -4.984 1 96 175 ASP B O 1
ATOM 2865 N N . GLY B 1 176 ? -5 25.391 -2.873 1 96.75 176 GLY B N 1
ATOM 2866 C CA . GLY B 1 176 ? -5.238 26.781 -2.482 1 96.75 176 GLY B CA 1
ATOM 2867 C C . GLY B 1 176 ? -6.375 26.922 -1.487 1 96.75 176 GLY B C 1
ATOM 2868 O O . GLY B 1 176 ? -6.586 28 -0.937 1 96.75 176 GLY B O 1
ATOM 2869 N N . ARG B 1 177 ? -7.094 25.859 -1.194 1 97.88 177 ARG B N 1
ATOM 2870 C CA . ARG B 1 177 ? -8.148 25.953 -0.191 1 97.88 177 ARG B CA 1
ATOM 2871 C C . ARG B 1 177 ? -7.566 25.953 1.219 1 97.88 177 ARG B C 1
ATOM 2873 O O . ARG B 1 177 ? -6.57 25.281 1.485 1 97.88 177 ARG B O 1
ATOM 2880 N N . SER B 1 178 ? -8.172 26.75 2.086 1 98.31 178 SER B N 1
ATOM 2881 C CA . SER B 1 178 ? -7.77 26.688 3.486 1 98.31 178 SER B CA 1
ATOM 2882 C C . SER B 1 178 ? -8.383 25.469 4.184 1 98.31 178 SER B C 1
ATOM 2884 O O . SER B 1 178 ? -9.398 24.938 3.729 1 98.31 178 SER B O 1
ATOM 2886 N N . ALA B 1 179 ? -7.746 25.062 5.297 1 98.62 179 ALA B N 1
ATOM 2887 C CA . ALA B 1 179 ? -8.281 23.953 6.074 1 98.62 179 ALA B CA 1
ATOM 2888 C C . ALA B 1 179 ? -9.695 24.25 6.559 1 98.62 179 ALA B C 1
ATOM 2890 O O . ALA B 1 179 ? -10.562 23.375 6.527 1 98.62 179 ALA B O 1
ATOM 2891 N N . ASP B 1 180 ? -9.922 25.453 6.93 1 98.44 180 ASP B N 1
ATOM 2892 C CA . ASP B 1 180 ? -11.234 25.844 7.426 1 98.44 180 ASP B CA 1
ATOM 2893 C C . ASP B 1 180 ? -12.281 25.781 6.316 1 98.44 180 ASP B C 1
ATOM 2895 O O . ASP B 1 180 ? -13.398 25.297 6.535 1 98.44 180 ASP B O 1
ATOM 2899 N N . ASP B 1 181 ? -11.93 26.219 5.18 1 98.5 181 ASP B N 1
ATOM 2900 C CA . ASP B 1 181 ? -12.852 26.203 4.047 1 98.5 181 ASP B CA 1
ATOM 2901 C C . ASP B 1 181 ? -13.141 24.766 3.592 1 98.5 181 ASP B C 1
ATOM 2903 O O . ASP B 1 181 ? -14.242 24.469 3.125 1 98.5 181 ASP B O 1
ATOM 2907 N N . LEU B 1 182 ? -12.133 23.938 3.744 1 98.69 182 LEU B N 1
ATOM 2908 C CA . LEU B 1 182 ? -12.234 22.578 3.234 1 98.69 182 LEU B CA 1
ATOM 2909 C C . LEU B 1 182 ? -12.922 21.672 4.246 1 98.69 182 LEU B C 1
ATOM 2911 O O . LEU B 1 182 ? -13.438 20.609 3.881 1 98.69 182 LEU B O 1
ATOM 2915 N N . TYR B 1 183 ? -12.953 22.109 5.445 1 98.75 183 TYR B N 1
ATOM 2916 C CA . TYR B 1 183 ? -13.359 21.25 6.559 1 98.75 183 TYR B CA 1
ATOM 2917 C C . TYR B 1 183 ? -14.711 20.609 6.293 1 98.75 183 TYR B C 1
ATOM 2919 O O . TYR B 1 183 ? -14.859 19.391 6.379 1 98.75 183 TYR B O 1
ATOM 2927 N N . PRO B 1 184 ? -15.781 21.344 5.859 1 98.81 184 PRO B N 1
ATOM 2928 C CA . PRO B 1 184 ? -17.078 20.703 5.645 1 98.81 184 PRO B CA 1
ATOM 2929 C C . PRO B 1 184 ? -17.047 19.656 4.543 1 98.81 184 PRO B C 1
ATOM 2931 O O . PRO B 1 184 ? -17.688 18.609 4.664 1 98.81 184 PRO B O 1
ATOM 2934 N N . ASP B 1 185 ? -16.312 19.906 3.488 1 98.5 185 ASP B N 1
ATOM 2935 C CA . ASP B 1 185 ? -16.172 18.938 2.404 1 98.5 185 ASP B CA 1
ATOM 2936 C C . ASP B 1 185 ? -15.414 17.703 2.861 1 98.5 185 ASP B C 1
ATOM 2938 O O . ASP B 1 185 ? -15.727 16.578 2.445 1 98.5 185 ASP B O 1
ATOM 2942 N N . ALA B 1 186 ? -14.344 17.938 3.697 1 98.88 186 ALA B N 1
ATOM 2943 C CA . ALA B 1 186 ? -13.555 16.812 4.219 1 98.88 186 ALA B CA 1
ATOM 2944 C C . ALA B 1 186 ? -14.406 15.898 5.09 1 98.88 186 ALA B C 1
ATOM 2946 O O . ALA B 1 186 ? -14.273 14.672 5.027 1 98.88 186 ALA B O 1
ATOM 2947 N N . VAL B 1 187 ? -15.258 16.5 5.895 1 98.88 187 VAL B N 1
ATOM 2948 C CA . VAL B 1 187 ? -16.156 15.719 6.75 1 98.88 187 VAL B CA 1
ATOM 2949 C C . VAL B 1 187 ? -17.141 14.938 5.887 1 98.88 187 VAL B C 1
ATOM 2951 O O . VAL B 1 187 ? -17.359 13.742 6.117 1 98.88 187 VAL B O 1
ATOM 2954 N N . ALA B 1 188 ? -17.734 15.531 4.887 1 98.56 188 ALA B N 1
ATOM 2955 C CA . ALA B 1 188 ? -18.656 14.867 3.98 1 98.56 188 ALA B CA 1
ATOM 2956 C C . ALA B 1 188 ? -17.984 13.703 3.256 1 98.56 188 ALA B C 1
ATOM 2958 O O . ALA B 1 188 ? -18.594 12.641 3.082 1 98.56 188 ALA B O 1
ATOM 2959 N N . ALA B 1 189 ? -16.766 13.938 2.828 1 98.44 189 ALA B N 1
ATOM 2960 C CA . ALA B 1 189 ? -15.992 12.891 2.162 1 98.44 189 ALA B CA 1
ATOM 2961 C C . ALA B 1 189 ? -15.75 11.711 3.1 1 98.44 189 ALA B C 1
ATOM 2963 O O . ALA B 1 189 ? -15.867 10.555 2.693 1 98.44 189 ALA B O 1
ATOM 2964 N N . ALA B 1 190 ? -15.352 12.047 4.328 1 98.75 190 ALA B N 1
ATOM 2965 C CA . ALA B 1 190 ? -15.141 11 5.316 1 98.75 190 ALA B CA 1
ATOM 2966 C C . ALA B 1 190 ? -16.422 10.203 5.551 1 98.75 190 ALA B C 1
ATOM 2968 O O . ALA B 1 190 ? -16.406 8.969 5.602 1 98.75 190 ALA B O 1
ATOM 2969 N N . ASP B 1 191 ? -17.578 10.914 5.695 1 98.62 191 ASP B N 1
ATOM 2970 C CA . ASP B 1 191 ? -18.859 10.266 5.883 1 98.62 191 ASP B CA 1
ATOM 2971 C C . ASP B 1 191 ? -19.172 9.32 4.719 1 98.62 191 ASP B C 1
ATOM 2973 O O . ASP B 1 191 ? -19.578 8.18 4.934 1 98.62 191 ASP B O 1
ATOM 2977 N N . TYR B 1 192 ? -18.969 9.805 3.6 1 97 192 TYR B N 1
ATOM 2978 C CA . TYR B 1 192 ? -19.203 9 2.408 1 97 192 TYR B CA 1
ATOM 2979 C C . TYR B 1 192 ? -18.297 7.773 2.393 1 97 192 TYR B C 1
ATOM 2981 O O . TYR B 1 192 ? -18.781 6.645 2.236 1 97 192 TYR B O 1
ATOM 2989 N N . ALA B 1 193 ? -16.969 7.992 2.535 1 97.75 193 ALA B N 1
ATOM 2990 C CA . ALA B 1 193 ? -15.961 6.941 2.4 1 97.75 193 ALA B CA 1
ATOM 2991 C C . ALA B 1 193 ? -16.172 5.852 3.447 1 97.75 193 ALA B C 1
ATOM 2993 O O . ALA B 1 193 ? -16.156 4.66 3.123 1 97.75 193 ALA B O 1
ATOM 2994 N N . PHE B 1 194 ? -16.375 6.242 4.703 1 97.62 194 PHE B N 1
ATOM 2995 C CA . PHE B 1 194 ? -16.578 5.246 5.746 1 97.62 194 PHE B CA 1
ATOM 2996 C C . PHE B 1 194 ? -17.922 4.547 5.562 1 97.62 194 PHE B C 1
ATOM 2998 O O . PHE B 1 194 ? -18.094 3.396 5.977 1 97.62 194 PHE B O 1
ATOM 3005 N N . GLY B 1 195 ? -18.922 5.23 4.984 1 95.38 195 GLY B N 1
ATOM 3006 C CA . GLY B 1 195 ? -20.188 4.598 4.613 1 95.38 195 GLY B CA 1
ATOM 3007 C C . GLY B 1 195 ? -20.016 3.434 3.658 1 95.38 195 GLY B C 1
ATOM 3008 O O . GLY B 1 195 ? -20.75 2.453 3.725 1 95.38 195 GLY B O 1
ATOM 3009 N N . THR B 1 196 ? -18.984 3.523 2.791 1 91.88 196 THR B N 1
ATOM 3010 C CA . THR B 1 196 ? -18.734 2.461 1.824 1 91.88 196 THR B CA 1
ATOM 3011 C C . THR B 1 196 ? -18.172 1.224 2.516 1 91.88 196 THR B C 1
ATOM 3013 O O . THR B 1 196 ? -18.109 0.145 1.921 1 91.88 196 THR B O 1
ATOM 3016 N N . LEU B 1 197 ? -17.734 1.328 3.791 1 93.44 197 LEU B N 1
ATOM 3017 C CA . LEU B 1 197 ? -17.141 0.22 4.535 1 93.44 197 LEU B CA 1
ATOM 3018 C C . LEU B 1 197 ? -18.203 -0.511 5.348 1 93.44 197 LEU B C 1
ATOM 3020 O O . LEU B 1 197 ? -17.938 -1.558 5.941 1 93.44 197 LEU B O 1
ATOM 3024 N N . ARG B 1 198 ? -19.344 0.119 5.48 1 86.31 198 ARG B N 1
ATOM 3025 C CA . ARG B 1 198 ? -20.406 -0.445 6.301 1 86.31 198 ARG B CA 1
ATOM 3026 C C . ARG B 1 198 ? -21.359 -1.275 5.461 1 86.31 198 ARG B C 1
ATOM 3028 O O . ARG B 1 198 ? -21.516 -1.04 4.258 1 86.31 198 ARG B O 1
#

Foldseek 3Di:
DVVVVVVVLVVLLVLLLVQLLVCCLVPNLVVADLCNSCVSSVHDSVVSCVSPVDSLCSLCVVCVVCQLVLLVQQAAPLDSLVSLLVVLLVCLVVQPLLQLLHLDPSSLSSVCNCVPPPVNVVVVVVSLVNNLVSQLVSQCVHPPRPDSVSSSVLSNLSSVLSVVLNVVNSVVSVVPDHSVRCSVVSSVSSVVSSVVSD/DVVVVVVVLVVLLVLLLVQLLVCCLVPNLVVADLCNSCVSSVHDSVVSCVSPVDSLCSLCVVCVVCQLVLLVQQAAPLDSLVSLLVVLLVCLVVQPLLQLLHLDPSSLSSVCNCVPPPVNVVVVVVSLVNNLVSQLVSQCVHPPRPDSVSSSVLSNLSSVLSVVLNVVNSVVSVVPDHSVRCSVVSSVSSVVSSVVSD

Nearest PDB structures (foldseek):
  3mvp-assembly1_B  TM=4.665E-01  e=1.342E-04  Streptococcus mutans UA159
  3vuq-assembly1_B  TM=5.293E-01  e=1.119E-03  Thermus thermophilus HB8
  6yj2-assembly1_A  TM=4.456E-01  e=8.159E-04  Mycobacterium tuberculosis H37Rv
  3mnl-assembly1_A  TM=4.667E-01  e=8.159E-04  Mycobacterium tuberculosis H37Rv
  6yj2-assembly2_C  TM=4.075E-01  e=8.159E-04  Mycobacterium tuberculosis H37Rv

InterPro domains:
  IPR001647 DNA-binding HTH domain, TetR-type [PF00440] (18-60)
  IPR001647 DNA-binding HTH domain, TetR-type [PR00455] (16-29)
  IPR001647 DNA-binding HTH domain, TetR-type [PR00455] (37-60)
  IPR001647 DNA-binding HTH domain, TetR-type [PS50977] (10-70)
  IPR009057 Homedomain-like superfamily [SSF46689] (2-75)
  IPR023772 DNA-binding HTH domain, TetR-type, conserved site [PS01081] (28-59)
  IPR050109 HTH-type, TetR-like transcriptional regulator [PTHR30055] (5-187)

Radius of gyration: 22.6 Å; Cα contacts (8 Å, |Δi|>4): 472; chains: 2; bounding box: 51×55×77 Å